Protein AF-0000000083402142 (afdb_homodimer)

Solvent-accessible surface area (backbone atoms only — not comparable to full-atom values): 30863 Å² total; per-residue (Å²): 141,76,74,84,71,68,79,75,71,81,77,85,83,73,84,83,81,82,84,77,83,80,83,80,78,86,75,84,78,78,87,72,79,76,70,77,68,77,70,70,71,66,76,62,75,66,70,73,75,57,90,57,59,86,59,37,60,58,49,39,50,51,38,49,52,53,45,52,50,52,48,63,74,54,52,71,83,70,84,54,67,71,58,50,60,63,37,66,77,66,57,45,44,80,51,72,52,89,94,53,57,54,35,35,39,35,33,73,52,67,55,28,43,37,37,41,37,37,49,42,69,46,71,70,71,59,76,70,78,72,70,79,82,68,82,78,71,86,79,62,88,72,70,65,72,56,61,34,59,34,40,34,29,39,33,41,80,88,45,82,17,18,44,32,37,38,30,34,28,39,79,37,30,76,44,70,47,30,50,26,68,30,76,47,38,60,51,53,64,46,91,41,74,66,28,50,54,55,52,71,45,33,47,54,56,58,45,40,88,76,46,56,68,70,52,48,49,36,50,50,51,43,37,37,75,73,55,63,34,47,70,50,30,47,43,51,56,54,49,35,51,53,50,48,52,53,51,47,52,51,46,42,53,53,52,34,56,56,61,74,101,132,79,70,63,70,74,60,93,74,72,84,63,87,76,86,83,86,83,82,81,83,76,81,80,77,83,81,78,80,77,81,79,74,80,72,75,74,72,78,70,75,70,72,70,71,68,73,70,79,53,64,60,62,87,45,41,61,63,32,37,51,47,37,49,51,52,48,52,52,53,49,63,73,55,53,71,82,74,84,55,66,70,58,52,59,63,36,66,79,65,57,46,43,80,49,74,52,90,66,42,27,50,36,37,38,35,32,74,58,89,64,30,43,40,37,39,35,37,47,42,70,47,68,62,73,58,77,71,78,73,70,79,77,57,82,76,76,84,74,60,87,73,69,65,74,57,59,34,57,35,42,35,30,39,32,42,78,88,44,84,18,17,44,32,36,37,30,36,28,39,79,37,30,75,44,70,47,29,50,26,69,30,75,48,39,58,51,52,62,49,94,43,70,64,27,50,56,55,52,73,75,45,77,53,56,61,56,40,87,74,47,57,68,67,57,48,51,51,50,50,53,55,37,36,76,72,55,63,33,47,70,50,29,48,44,49,57,54,50,32,52,52,49,47,51,53,52,49,52,52,47,44,53,51,52,34,55,58,64,71,102

Sequence (522 aa):
MSAFRALRQAVRVSSRTGFSAARSSVAVRPAVSRQILSASRAFSISAQRFGSGSTDVTFVQKLQQELDYENQENAAAGTPEFVKEFTSHGVWSIEDSAGQDEVALSRKFGQETIRVIFSIADIQSEPEDFEASESEEAAEQSTSDYPIRVSVSITKANAPGALNIDAVVQEGQFMTENVSFYDDAKVGTELTAEADWKRRGMYIGPQFDTLDLGLQEEIDRFLQERGINETVALFIPEYAEWKEQNEYVKWLGKVKTFVELMSAFRALRQAVRVSSRTGFSAARSSVAVRPAVSRQILSASRAFSISAQRFGSGSTDVTFVQKLQQELDYENQENAAAGTPEFVKEFTSHGVWSIEDSAGQDEVALSRKFGQETIRVIFSIADIQSEPEDFEASESEEAAEQSTSDYPIRVSVSITKANAPGALNIDAVVQEGQFMTENVSFYDDAKVGTELTAEADWKRRGMYIGPQFDTLDLGLQEEIDRFLQERGINETVALFIPEYAEWKEQNEYVKWLGKVKTFVEL

InterPro domains:
  IPR003428 Mitochondrial glycoprotein [PF02330] (63-259)
  IPR003428 Mitochondrial glycoprotein [PTHR10826] (11-260)
  IPR036561 Mitochondrial glycoprotein superfamily [G3DSA:3.10.280.10] (52-259)
  IPR036561 Mitochondrial glycoprotein superfamily [SSF54529] (53-260)

Organism: Coprinellus micaceus (NCBI:txid71717)

pLDDT: mean 76.44, std 28.47, range [18.27, 98.62]

Secondary structure (DSSP, 8-state):
---TTTTTT-----------------------------------------SS-THHHHHHHHHHHHHHHHHHHT---S--HHHHHHHTTSS-EEEE-TT-SEEEEEEEETTEEEEEEEEGGGGTTS-----S---------------EEEEEEEEETTEEEEEEEEEEEETTEEEEEEEEEESSHHHHH--SHHHHHHHHTB----BGGGS-HHHHHHHHHHHHHTT-SHHHHHHHHHHHHHHHHHHHHHHHHHHHHHHH-/--------------------------------------------------SS-THHHHHHHHHHHHHHHHHHHT---S--HHHHHHHTTSS-EEEE-TTBSEEEEEEEETTEEEEEEEEGGGGGGS----------S--S-------EEEEEEEEETTEEEEEEEEEEEETTEEEEEEEEEESSHHHHH--SHHHHHHHHTS----BGGGS-HHHHHHHHHHHHHTT-SHHHHHHHHHHHHHHHHHHHHHHHHHHHHHHH-

Nearest PDB structures (foldseek):
  3qv0-assembly1_A  TM=9.229E-01  e=1.933E-15  Saccharomyces cerevisiae
  1yqf-assembly2_E  TM=8.758E-01  e=1.971E-14  Leishmania major
  1yqf-assembly1_C  TM=8.552E-01  e=4.027E-14  Leishmania major
  3jv1-assembly1_A  TM=8.544E-01  e=6.610E-13  Trypanosoma brucei
  1yqf-assembly1_B  TM=8.581E-01  e=1.714E-12  Leishmania major

Foldseek 3Di:
DPDPPDDPPDDPPPDPDDPPPDDDDPDDDPPPDPPVPPPPVPPPPPPPVPVFDPCLVVVLVVLVVVLVVLCVVVVPPDDDPLVCVVPVVVAWDKDDDAPAQKIWIWGDDPQKIKIKMWGLVQLPPDPPPPDDPPPPDDPPDPLPQGKTWMKMWMDGPVAFKIKIWIFIQGPLATGTFFIAIDRHSCLRDPDDPVSVVVVVPDDGHDTLVPDDPVVSVVVVVVCVVSPNGSSVSSVVNVVSVVSVSVSVSVVSVVVSVVSVD/DPVLCPDDDDPPPDDDDDDDDDDDDDDPPDDPPPPPPPPPVPPPPPPPPPPADPCLVVVLVVLVVVLVVLCVVVVPPDDDPLVCVVPVVVAWDKDDDAPAQKIWIWGDDPQKIKIKMWGLVQLPPDPPPPDPPSPPPPPDDPLPQGKTWMKMWMDGPVAFKIKIWIWIQGPLATGTFFIAIDRHSCLRDPDDPVSVVVVVPDDGHDTLVPDDPVVSVVVVVVCVVSPNGSSVSSVVNVVSVVSVSVSVSVVSVVVSVVSVD

Structure (mmCIF, N/CA/C/O backbone):
data_AF-0000000083402142-model_v1
#
loop_
_entity.id
_entity.type
_entity.pdbx_description
1 polymer 'Regulatory protein suaprga1'
#
loop_
_atom_site.group_PDB
_atom_site.id
_atom_site.type_symbol
_atom_site.label_atom_id
_atom_site.label_alt_id
_atom_site.label_comp_id
_atom_site.label_asym_id
_atom_site.label_entity_id
_atom_site.label_seq_id
_atom_site.pdbx_PDB_ins_code
_atom_site.Cartn_x
_atom_site.Cartn_y
_atom_site.Cartn_z
_atom_site.occupancy
_atom_site.B_iso_or_equiv
_atom_site.auth_seq_id
_atom_site.auth_comp_id
_atom_site.auth_asym_id
_atom_site.auth_atom_id
_atom_site.pdbx_PDB_model_num
ATOM 1 N N . MET A 1 1 ? -14.539 18.062 26.172 1 21.91 1 MET A N 1
ATOM 2 C CA . MET A 1 1 ? -14.258 16.734 25.641 1 21.91 1 MET A CA 1
ATOM 3 C C . MET A 1 1 ? -15.234 15.703 26.188 1 21.91 1 MET A C 1
ATOM 5 O O . MET A 1 1 ? -15.031 14.5 26.031 1 21.91 1 MET A O 1
ATOM 9 N N . SER A 1 2 ? -16.188 16.344 26.984 1 22.17 2 SER A N 1
ATOM 10 C CA . SER A 1 2 ? -17.078 15.82 28 1 22.17 2 SER A CA 1
ATOM 11 C C . SER A 1 2 ? -18.188 14.977 27.391 1 22.17 2 SER A C 1
ATOM 13 O O . SER A 1 2 ? -18.562 13.938 27.938 1 22.17 2 SER A O 1
ATOM 15 N N . ALA A 1 3 ? -18.734 15.523 26.234 1 22.97 3 ALA A N 1
ATOM 16 C CA . ALA A 1 3 ? -20.188 15.445 26.172 1 22.97 3 ALA A CA 1
ATOM 17 C C . ALA A 1 3 ? -20.656 14.102 25.625 1 22.97 3 ALA A C 1
ATOM 19 O O . ALA A 1 3 ? -21.812 13.938 25.25 1 22.97 3 ALA A O 1
ATOM 20 N N . PHE A 1 4 ? -19.766 13.219 25.109 1 24.08 4 PHE A N 1
ATOM 21 C CA . PHE A 1 4 ? -20.328 12.273 24.156 1 24.08 4 PHE A CA 1
ATOM 22 C C . PHE A 1 4 ? -21.141 11.203 24.859 1 24.08 4 PHE A C 1
ATOM 24 O O . PHE A 1 4 ? -21.25 10.078 24.359 1 24.08 4 PHE A O 1
ATOM 31 N N . ARG A 1 5 ? -21.484 11.461 26.219 1 21.58 5 ARG A N 1
ATOM 32 C CA . ARG A 1 5 ? -22.031 10.344 26.984 1 21.58 5 ARG A CA 1
ATOM 33 C C . ARG A 1 5 ? -23.359 9.875 26.406 1 21.58 5 ARG A C 1
ATOM 35 O O . ARG A 1 5 ? -23.828 8.781 26.734 1 21.58 5 ARG A O 1
ATOM 42 N N . ALA A 1 6 ? -24.141 10.875 25.875 1 21.42 6 ALA A N 1
ATOM 43 C CA . ALA A 1 6 ? -25.484 10.82 26.422 1 21.42 6 ALA A CA 1
ATOM 44 C C . ALA A 1 6 ? -26.25 9.617 25.891 1 21.42 6 ALA A C 1
ATOM 46 O O . ALA A 1 6 ? -26.953 8.93 26.641 1 21.42 6 ALA A O 1
ATOM 47 N N . LEU A 1 7 ? -26.5 9.461 24.547 1 22.08 7 LEU A N 1
ATOM 48 C CA . LEU A 1 7 ? -27.891 9.297 24.156 1 22.08 7 LEU A CA 1
ATOM 49 C C . LEU A 1 7 ? -28.281 7.824 24.125 1 22.08 7 LEU A C 1
ATOM 51 O O . LEU A 1 7 ? -29.234 7.445 23.422 1 22.08 7 LEU A O 1
ATOM 55 N N . ARG A 1 8 ? -27.516 6.867 24.641 1 24.62 8 ARG A N 1
ATOM 56 C CA . ARG A 1 8 ? -27.891 5.547 24.141 1 24.62 8 ARG A CA 1
ATOM 57 C C . ARG A 1 8 ? -29.219 5.098 24.734 1 24.62 8 ARG A C 1
ATOM 59 O O . ARG A 1 8 ? -29.594 3.93 24.609 1 24.62 8 ARG A O 1
ATOM 66 N N . GLN A 1 9 ? -30.016 5.949 25.469 1 25.61 9 GLN A N 1
ATOM 67 C CA . GLN A 1 9 ? -30.953 5.266 26.359 1 25.61 9 GLN A CA 1
ATOM 68 C C . GLN A 1 9 ? -32.094 4.625 25.562 1 25.61 9 GLN A C 1
ATOM 70 O O . GLN A 1 9 ? -33.094 4.18 26.141 1 25.61 9 GLN A O 1
ATOM 75 N N . ALA A 1 10 ? -32.156 4.57 24.172 1 23.86 10 ALA A N 1
ATOM 76 C CA . ALA A 1 10 ? -33.531 4.434 23.672 1 23.86 10 ALA A CA 1
ATOM 77 C C . ALA A 1 10 ? -34.188 3.178 24.219 1 23.86 10 ALA A C 1
ATOM 79 O O . ALA A 1 10 ? -33.531 2.162 24.453 1 23.86 10 ALA A O 1
ATOM 80 N N . VAL A 1 11 ? -35.625 3.299 24.578 1 25.58 11 VAL A N 1
ATOM 81 C CA . VAL A 1 11 ? -36.812 2.832 25.266 1 25.58 11 VAL A CA 1
ATOM 82 C C . VAL A 1 11 ? -37.375 1.612 24.547 1 25.58 11 VAL A C 1
ATOM 84 O O . VAL A 1 11 ? -37.875 1.72 23.422 1 25.58 11 VAL A O 1
ATOM 87 N N . ARG A 1 12 ? -36.844 0.41 24.422 1 25.39 12 ARG A N 1
ATOM 88 C CA . ARG A 1 12 ? -37.531 -0.684 23.766 1 25.39 12 ARG A CA 1
ATOM 89 C C . ARG A 1 12 ? -38.875 -0.966 24.469 1 25.39 12 ARG A C 1
ATOM 91 O O . ARG A 1 12 ? -38.906 -1.227 25.672 1 25.39 12 ARG A O 1
ATOM 98 N N . VAL A 1 13 ? -40.031 -0.291 23.969 1 26.41 13 VAL A N 1
ATOM 99 C CA . VAL A 1 13 ? -41.438 -0.223 24.266 1 26.41 13 VAL A CA 1
ATOM 100 C C . VAL A 1 13 ? -42.062 -1.627 24.234 1 26.41 13 VAL A C 1
ATOM 102 O O . VAL A 1 13 ? -42.125 -2.256 23.188 1 26.41 13 VAL A O 1
ATOM 105 N N . SER A 1 14 ? -41.906 -2.443 25.203 1 23.58 14 SER A N 1
ATOM 106 C CA . SER A 1 14 ? -42.375 -3.826 25.219 1 23.58 14 SER A CA 1
ATOM 107 C C . SER A 1 14 ? -43.906 -3.9 25.312 1 23.58 14 SER A C 1
ATOM 109 O O . SER A 1 14 ? -44.5 -4.941 25.016 1 23.58 14 SER A O 1
ATOM 111 N N . SER A 1 15 ? -44.812 -2.84 25.844 1 23.25 15 SER A N 1
ATOM 112 C CA . SER A 1 15 ? -45.844 -3.334 26.75 1 23.25 15 SER A CA 1
ATOM 113 C C . SER A 1 15 ? -47.094 -3.748 25.984 1 23.25 15 SER A C 1
ATOM 115 O O . SER A 1 15 ? -47.75 -2.918 25.344 1 23.25 15 SER A O 1
ATOM 117 N N . ARG A 1 16 ? -47.312 -4.957 25.438 1 27.97 16 ARG A N 1
ATOM 118 C CA . ARG A 1 16 ? -48.438 -5.52 24.672 1 27.97 16 ARG A CA 1
ATOM 119 C C . ARG A 1 16 ? -49.688 -5.559 25.531 1 27.97 16 ARG A C 1
ATOM 121 O O . ARG A 1 16 ? -49.781 -6.332 26.484 1 27.97 16 ARG A O 1
ATOM 128 N N . THR A 1 17 ? -50.438 -4.211 25.875 1 25.11 17 THR A N 1
ATOM 129 C CA . THR A 1 17 ? -51.594 -4.07 26.734 1 25.11 17 THR A CA 1
ATOM 130 C C . THR A 1 17 ? -52.781 -4.875 26.188 1 25.11 17 THR A C 1
ATOM 132 O O . THR A 1 17 ? -52.875 -5.109 24.969 1 25.11 17 THR A O 1
ATOM 135 N N . GLY A 1 18 ? -53.594 -5.625 27.094 1 26.31 18 GLY A N 1
ATOM 136 C CA . GLY A 1 18 ? -54.688 -6.562 27.203 1 26.31 18 GLY A CA 1
ATOM 137 C C . GLY A 1 18 ? -56.031 -5.965 26.812 1 26.31 18 GLY A C 1
ATOM 138 O O . GLY A 1 18 ? -56.344 -4.859 27.25 1 26.31 18 GLY A O 1
ATOM 139 N N . PHE A 1 19 ? -56.625 -6.195 25.594 1 27.42 19 PHE A N 1
ATOM 140 C CA . PHE A 1 19 ? -57.75 -5.723 24.766 1 27.42 19 PHE A CA 1
ATOM 141 C C . PHE A 1 19 ? -59.062 -6.051 25.422 1 27.42 19 PHE A C 1
ATOM 143 O O . PHE A 1 19 ? -59.688 -7.086 25.125 1 27.42 19 PHE A O 1
ATOM 150 N N . SER A 1 20 ? -59.281 -5.785 26.812 1 24.2 20 SER A N 1
ATOM 151 C CA . SER A 1 20 ? -60.562 -6.363 27.234 1 24.2 20 SER A CA 1
ATOM 152 C C . SER A 1 20 ? -61.75 -5.617 26.609 1 24.2 20 SER A C 1
ATOM 154 O O . SER A 1 20 ? -61.688 -4.398 26.438 1 24.2 20 SER A O 1
ATOM 156 N N . ALA A 1 21 ? -62.812 -6.285 25.984 1 27.69 21 ALA A N 1
ATOM 157 C CA . ALA A 1 21 ? -63.906 -6.078 25.047 1 27.69 21 ALA A CA 1
ATOM 158 C C . ALA A 1 21 ? -65.062 -5.41 25.734 1 27.69 21 ALA A C 1
ATOM 160 O O . ALA A 1 21 ? -66.188 -5.992 25.812 1 27.69 21 ALA A O 1
ATOM 161 N N . ALA A 1 22 ? -64.875 -4.199 26.531 1 23.86 22 ALA A N 1
ATOM 162 C CA . ALA A 1 22 ? -66.062 -3.801 27.312 1 23.86 22 ALA A CA 1
ATOM 163 C C . ALA A 1 22 ? -67.188 -3.34 26.406 1 23.86 22 ALA A C 1
ATOM 165 O O . ALA A 1 22 ? -66.938 -2.689 25.375 1 23.86 22 ALA A O 1
ATOM 166 N N . ARG A 1 23 ? -68.5 -3.807 26.594 1 28.47 23 ARG A N 1
ATOM 167 C CA . ARG A 1 23 ? -69.812 -3.885 25.938 1 28.47 23 ARG A CA 1
ATOM 168 C C . ARG A 1 23 ? -70.562 -2.559 26.047 1 28.47 23 ARG A C 1
ATOM 170 O O . ARG A 1 23 ? -70.938 -2.154 27.141 1 28.47 23 ARG A O 1
ATOM 177 N N . SER A 1 24 ? -70.062 -1.396 25.328 1 26.22 24 SER A N 1
ATOM 178 C CA . SER A 1 24 ? -70.625 -0.035 25.5 1 26.22 24 SER A CA 1
ATOM 179 C C . SER A 1 24 ? -72.062 0.055 25.125 1 26.22 24 SER A C 1
ATOM 181 O O . SER A 1 24 ? -72.5 -0.519 24.125 1 26.22 24 SER A O 1
ATOM 183 N N . SER A 1 25 ? -72.938 0.296 26.188 1 29.3 25 SER A N 1
ATOM 184 C CA . SER A 1 25 ? -74.375 0.547 26.266 1 29.3 25 SER A CA 1
ATOM 185 C C . SER A 1 25 ? -74.75 1.739 25.406 1 29.3 25 SER A C 1
ATOM 187 O O . SER A 1 25 ? -73.938 2.658 25.203 1 29.3 25 SER A O 1
ATOM 189 N N . VAL A 1 26 ? -75.875 1.738 24.641 1 30.66 26 VAL A N 1
ATOM 190 C CA . VAL A 1 26 ? -76.5 2.389 23.5 1 30.66 26 VAL A CA 1
ATOM 191 C C . VAL A 1 26 ? -77.062 3.744 23.922 1 30.66 26 VAL A C 1
ATOM 193 O O . VAL A 1 26 ? -78.125 3.816 24.562 1 30.66 26 VAL A O 1
ATOM 196 N N . ALA A 1 27 ? -76.312 4.617 24.719 1 26.94 27 ALA A N 1
ATOM 197 C CA . ALA A 1 27 ? -76.938 5.785 25.281 1 26.94 27 ALA A CA 1
ATOM 198 C C . ALA A 1 27 ? -77.5 6.668 24.172 1 26.94 27 ALA A C 1
ATOM 200 O O . ALA A 1 27 ? -76.938 6.762 23.078 1 26.94 27 ALA A O 1
ATOM 201 N N . VAL A 1 28 ? -78.812 7.141 24.391 1 33.66 28 VAL A N 1
ATOM 202 C CA . VAL A 1 28 ? -79.812 7.895 23.672 1 33.66 28 VAL A CA 1
ATOM 203 C C . VAL A 1 28 ? -79.375 9.336 23.469 1 33.66 28 VAL A C 1
ATOM 205 O O . VAL A 1 28 ? -79.125 10.062 24.438 1 33.66 28 VAL A O 1
ATOM 208 N N . ARG A 1 29 ? -78.688 9.82 22.422 1 29.64 29 ARG A N 1
ATOM 209 C CA . ARG A 1 29 ? -77.875 11.031 22.234 1 29.64 29 ARG A CA 1
ATOM 210 C C . ARG A 1 29 ? -78.812 12.234 21.969 1 29.64 29 ARG A C 1
ATOM 212 O O . ARG A 1 29 ? -79.562 12.211 21.031 1 29.64 29 ARG A O 1
ATOM 219 N N . PRO A 1 30 ? -79.062 13.016 23.094 1 33.88 30 PRO A N 1
ATOM 220 C CA . PRO A 1 30 ? -80 14.164 22.922 1 33.88 30 PRO A CA 1
ATOM 221 C C . PRO A 1 30 ? -79.5 15.109 21.812 1 33.88 30 PRO A C 1
ATOM 223 O O . PRO A 1 30 ? -78.312 15.141 21.469 1 33.88 30 PRO A O 1
ATOM 226 N N . ALA A 1 31 ? -80.5 15.719 21.078 1 32.12 31 ALA A N 1
ATOM 227 C CA . ALA A 1 31 ? -80.438 16.5 19.844 1 32.12 31 ALA A CA 1
ATOM 228 C C . ALA A 1 31 ? -79.812 17.875 20.094 1 32.12 31 ALA A C 1
ATOM 230 O O . ALA A 1 31 ? -80.438 18.703 20.781 1 32.12 31 ALA A O 1
ATOM 231 N N . VAL A 1 32 ? -78.562 18.016 20.625 1 30.48 32 VAL A N 1
ATOM 232 C CA . VAL A 1 32 ? -77.938 19.297 20.984 1 30.48 32 VAL A CA 1
ATOM 233 C C . VAL A 1 32 ? -78.062 20.281 19.828 1 30.48 32 VAL A C 1
ATOM 235 O O . VAL A 1 32 ? -77.938 19.891 18.672 1 30.48 32 VAL A O 1
ATOM 238 N N . SER A 1 33 ? -78.812 21.391 20.109 1 34.62 33 SER A N 1
ATOM 239 C CA . SER A 1 33 ? -79.062 22.625 19.359 1 34.62 33 SER A CA 1
ATOM 240 C C . SER A 1 33 ? -77.75 23.109 18.688 1 34.62 33 SER A C 1
ATOM 242 O O . SER A 1 33 ? -76.688 23.172 19.328 1 34.62 33 SER A O 1
ATOM 244 N N . ARG A 1 34 ? -77.75 23 17.406 1 34.84 34 ARG A N 1
ATOM 245 C CA . ARG A 1 34 ? -76.625 23.312 16.5 1 34.84 34 ARG A CA 1
ATOM 246 C C . ARG A 1 34 ? -76.312 24.797 16.531 1 34.84 34 ARG A C 1
ATOM 248 O O . ARG A 1 34 ? -77.062 25.625 15.977 1 34.84 34 ARG A O 1
ATOM 255 N N . GLN A 1 35 ? -76.188 25.422 17.734 1 33.38 35 GLN A N 1
ATOM 256 C CA . GLN A 1 35 ? -75.688 26.781 17.641 1 33.38 35 GLN A CA 1
ATOM 257 C C . GLN A 1 35 ? -74.562 26.906 16.594 1 33.38 35 GLN A C 1
ATOM 259 O O . GLN A 1 35 ? -73.625 26.094 16.578 1 33.38 35 GLN A O 1
ATOM 264 N N . ILE A 1 36 ? -75.062 27.406 15.523 1 35.53 36 ILE A N 1
ATOM 265 C CA . ILE A 1 36 ? -74.125 27.734 14.43 1 35.53 36 ILE A CA 1
ATOM 266 C C . ILE A 1 36 ? -73 28.641 14.93 1 35.53 36 ILE A C 1
ATOM 268 O O . ILE A 1 36 ? -73.312 29.781 15.328 1 35.53 36 ILE A O 1
ATOM 272 N N . LEU A 1 37 ? -72.188 28.219 15.875 1 34.72 37 LEU A N 1
ATOM 273 C CA . LEU A 1 37 ? -71 29.016 16.156 1 34.72 37 LEU A CA 1
ATOM 274 C C . LEU A 1 37 ? -70.312 29.438 14.859 1 34.72 37 LEU A C 1
ATOM 276 O O . LEU A 1 37 ? -70.125 28.609 13.969 1 34.72 37 LEU A O 1
ATOM 280 N N . SER A 1 38 ? -70.688 30.625 14.391 1 36.56 38 SER A N 1
ATOM 281 C CA . SER A 1 38 ? -69.875 31.234 13.352 1 36.56 38 SER A CA 1
ATOM 282 C C . SER A 1 38 ? -68.375 31.062 13.656 1 36.56 38 SER A C 1
ATOM 284 O O . SER A 1 38 ? -67.875 31.531 14.688 1 36.56 38 SER A O 1
ATOM 286 N N . ALA A 1 39 ? -67.875 29.875 13.312 1 35.19 39 ALA A N 1
ATOM 287 C CA . ALA A 1 39 ? -66.438 29.609 13.422 1 35.19 39 ALA A CA 1
ATOM 288 C C . ALA A 1 39 ? -65.625 30.75 12.805 1 35.19 39 ALA A C 1
ATOM 290 O O . ALA A 1 39 ? -65.688 30.984 11.594 1 35.19 39 ALA A O 1
ATOM 291 N N . SER A 1 40 ? -65.688 31.969 13.367 1 34.69 40 SER A N 1
ATOM 292 C CA . SER A 1 40 ? -64.625 32.844 12.922 1 34.69 40 SER A CA 1
ATOM 293 C C . SER A 1 40 ? -63.344 32.094 12.734 1 34.69 40 SER A C 1
ATOM 295 O O . SER A 1 40 ? -62.844 31.438 13.664 1 34.69 40 SER A O 1
ATOM 297 N N . ARG A 1 41 ? -63.25 31.516 11.555 1 36 41 ARG A N 1
ATOM 298 C CA . ARG A 1 41 ? -62 30.844 11.203 1 36 41 ARG A CA 1
ATOM 299 C C . ARG A 1 41 ? -60.781 31.703 11.57 1 36 41 ARG A C 1
ATOM 301 O O . ARG A 1 41 ? -60.625 32.812 11.023 1 36 41 ARG A O 1
ATOM 308 N N . ALA A 1 42 ? -60.531 31.891 12.844 1 37.44 42 ALA A N 1
ATOM 309 C CA . ALA A 1 42 ? -59.156 32.344 13.133 1 37.44 42 ALA A CA 1
ATOM 310 C C . ALA A 1 42 ? -58.188 31.875 12.078 1 37.44 42 ALA A C 1
ATOM 312 O O . ALA A 1 42 ? -58.156 30.688 11.734 1 37.44 42 ALA A O 1
ATOM 313 N N . PHE A 1 43 ? -58 32.656 11.031 1 38.38 43 PHE A N 1
ATOM 314 C CA . PHE A 1 43 ? -56.844 32.375 10.18 1 38.38 43 PHE A CA 1
ATOM 315 C C . PHE A 1 43 ? -55.688 31.812 11 1 38.38 43 PHE A C 1
ATOM 317 O O . PHE A 1 43 ? -55.156 32.5 11.875 1 38.38 43 PHE A O 1
ATOM 324 N N . SER A 1 44 ? -55.906 30.578 11.531 1 37.81 44 SER A N 1
ATOM 325 C CA . SER A 1 44 ? -54.75 29.859 12.047 1 37.81 44 SER A CA 1
ATOM 326 C C . SER A 1 44 ? -53.469 30.25 11.289 1 37.81 44 SER A C 1
ATOM 328 O O . SER A 1 44 ? -53.5 30.375 10.062 1 37.81 44 SER A O 1
ATOM 330 N N . ILE A 1 45 ? -52.781 31.281 11.734 1 37.25 45 ILE A N 1
ATOM 331 C CA . ILE A 1 45 ? -51.406 31.359 11.266 1 37.25 45 ILE A CA 1
ATOM 332 C C . ILE A 1 45 ? -50.938 29.969 10.852 1 37.25 45 ILE A C 1
ATOM 334 O O . ILE A 1 45 ? -50.969 29.031 11.648 1 37.25 45 ILE A O 1
ATOM 338 N N . SER A 1 46 ? -51.344 29.531 9.625 1 38.88 46 SER A N 1
ATOM 339 C CA . SER A 1 46 ? -50.781 28.312 9.047 1 38.88 46 SER A CA 1
ATOM 340 C C . SER A 1 46 ? -49.406 28.016 9.617 1 38.88 46 SER A C 1
ATOM 342 O O . SER A 1 46 ? -48.594 28.938 9.812 1 38.88 46 SER A O 1
ATOM 344 N N . ALA A 1 47 ? -49.25 27.094 10.578 1 39.5 47 ALA A N 1
ATOM 345 C CA . ALA A 1 47 ? -47.938 26.453 10.703 1 39.5 47 ALA A CA 1
ATOM 346 C C . ALA A 1 47 ? -47.156 26.547 9.398 1 39.5 47 ALA A C 1
ATOM 348 O O . ALA A 1 47 ? -47.625 26.078 8.352 1 39.5 47 ALA A O 1
ATOM 349 N N . GLN A 1 48 ? -46.719 27.703 9.008 1 39.81 48 GLN A N 1
ATOM 350 C CA . GLN A 1 48 ? -45.781 27.562 7.895 1 39.81 48 GLN A CA 1
ATOM 351 C C . GLN A 1 48 ? -45.344 26.125 7.715 1 39.81 48 GLN A C 1
ATOM 353 O O . GLN A 1 48 ? -44.844 25.5 8.648 1 39.81 48 GLN A O 1
ATOM 358 N N . ARG A 1 49 ? -46.062 25.25 7.137 1 44.66 49 ARG A N 1
ATOM 359 C CA . ARG A 1 49 ? -45.688 23.953 6.586 1 44.66 49 ARG A CA 1
ATOM 360 C C . ARG A 1 49 ? -44.188 23.906 6.301 1 44.66 49 ARG A C 1
ATOM 362 O O . ARG A 1 49 ? -43.75 24.281 5.211 1 44.66 49 ARG A O 1
ATOM 369 N N . PHE A 1 50 ? -43.25 24.641 6.93 1 46.31 50 PHE A N 1
ATOM 370 C CA . PHE A 1 50 ? -41.875 24.375 6.586 1 46.31 50 PHE A CA 1
ATOM 371 C C . PHE A 1 50 ? -41.656 22.891 6.332 1 46.31 50 PHE A C 1
ATOM 373 O O . PHE A 1 50 ? -42.156 22.047 7.078 1 46.31 50 PHE A O 1
ATOM 380 N N . GLY A 1 51 ? -41.781 22.484 5.176 1 55.47 51 GLY A N 1
ATOM 381 C CA . GLY A 1 51 ? -41.406 21.172 4.695 1 55.47 51 GLY A CA 1
ATOM 382 C C . GLY A 1 51 ? -40.5 20.422 5.629 1 55.47 51 GLY A C 1
ATOM 383 O O . GLY A 1 51 ? -39.938 19.375 5.27 1 55.47 51 GLY A O 1
ATOM 384 N N . SER A 1 52 ? -39.906 21.078 6.602 1 64.06 52 SER A N 1
ATOM 385 C CA . SER A 1 52 ? -38.938 20.531 7.523 1 64.06 52 SER A CA 1
ATOM 386 C C . SER A 1 52 ? -39.625 19.75 8.656 1 64.06 52 SER A C 1
ATOM 388 O O . SER A 1 52 ? -40.781 20.016 8.977 1 64.06 52 SER A O 1
ATOM 390 N N . GLY A 1 53 ? -39.188 18.625 8.867 1 75.38 53 GLY A N 1
ATOM 391 C CA . GLY A 1 53 ? -39.594 17.797 9.992 1 75.38 53 GLY A CA 1
ATOM 392 C C . GLY A 1 53 ? -39.625 18.547 11.312 1 75.38 53 GLY A C 1
ATOM 393 O O . GLY A 1 53 ? -38.969 19.594 11.438 1 75.38 53 GLY A O 1
ATOM 394 N N . SER A 1 54 ? -40.562 18.266 12.172 1 83.56 54 SER A N 1
ATOM 395 C CA . SER A 1 54 ? -40.688 18.891 13.492 1 83.56 54 SER A CA 1
ATOM 396 C C . SER A 1 54 ? -39.375 18.844 14.266 1 83.56 54 SER A C 1
ATOM 398 O O . SER A 1 54 ? -39.156 19.672 15.148 1 83.56 54 SER A O 1
ATOM 400 N N . THR A 1 55 ? -38.594 17.984 13.891 1 92.75 55 THR A N 1
ATOM 401 C CA . THR A 1 55 ? -37.312 17.812 14.617 1 92.75 55 THR A CA 1
ATOM 402 C C . THR A 1 55 ? -36.25 18.781 14.102 1 92.75 55 THR A C 1
ATOM 404 O O . THR A 1 55 ? -35.219 18.969 14.75 1 92.75 55 THR A O 1
ATOM 407 N N . ASP A 1 56 ? -36.594 19.422 13.016 1 92.62 56 ASP A N 1
ATOM 408 C CA . ASP A 1 56 ? -35.594 20.297 12.391 1 92.62 56 ASP A CA 1
ATOM 409 C C . ASP A 1 56 ? -35.219 21.469 13.305 1 92.62 56 ASP A C 1
ATOM 411 O O . ASP A 1 56 ? -34.062 21.812 13.43 1 92.62 56 ASP A O 1
ATOM 415 N N . VAL A 1 57 ? -36.188 22.016 13.883 1 90.56 57 VAL A N 1
ATOM 416 C CA . VAL A 1 57 ? -36 23.203 14.695 1 90.56 57 VAL A CA 1
ATOM 417 C C . VAL A 1 57 ? -35.062 22.906 15.867 1 90.56 57 VAL A C 1
ATOM 419 O O . VAL A 1 57 ? -34.094 23.625 16.109 1 90.56 57 VAL A O 1
ATOM 422 N N . THR A 1 58 ? -35.406 21.812 16.484 1 94.12 58 THR A N 1
ATOM 423 C CA . THR A 1 58 ? -34.594 21.453 17.641 1 94.12 58 THR A CA 1
ATOM 424 C C . THR A 1 58 ? -33.188 21.062 17.219 1 94.12 58 THR A C 1
ATOM 426 O O . THR A 1 58 ? -32.219 21.344 17.938 1 94.12 58 THR A O 1
ATOM 429 N N . PHE A 1 59 ? -33.125 20.422 16.094 1 96.06 59 PHE A N 1
ATOM 430 C CA . PHE A 1 59 ? -31.828 20.047 15.555 1 96.06 59 PHE A CA 1
ATOM 431 C C . PHE A 1 59 ? -30.984 21.266 15.242 1 96.06 59 PHE A C 1
ATOM 433 O O . PHE A 1 59 ? -29.828 21.359 15.664 1 96.06 59 PHE A O 1
ATOM 440 N N . VAL A 1 60 ? -31.562 22.188 14.648 1 95.56 60 VAL A N 1
ATOM 441 C CA . VAL A 1 60 ? -30.875 23.406 14.266 1 95.56 60 VAL A CA 1
ATOM 442 C C . VAL A 1 60 ? -30.406 24.156 15.516 1 95.56 60 VAL A C 1
ATOM 444 O O . VAL A 1 60 ? -29.297 24.688 15.555 1 95.56 60 VAL A O 1
ATOM 447 N N . GLN A 1 61 ? -31.25 24.156 16.484 1 95.69 61 GLN A N 1
ATOM 448 C CA . GLN A 1 61 ? -30.906 24.828 17.734 1 95.69 61 GLN A CA 1
ATOM 449 C C . GLN A 1 61 ? -29.688 24.188 18.391 1 95.69 61 GLN A C 1
ATOM 451 O O . GLN A 1 61 ? -28.812 24.891 18.906 1 95.69 61 GLN A O 1
ATOM 456 N N . LYS A 1 62 ? -29.703 22.906 18.391 1 97.44 62 LYS A N 1
ATOM 457 C CA . LYS A 1 62 ? -28.562 22.203 18.969 1 97.44 62 LYS A CA 1
ATOM 458 C C . LYS A 1 62 ? -27.297 22.469 18.188 1 97.44 62 LYS A C 1
ATOM 460 O O . LYS A 1 62 ? -26.219 22.625 18.766 1 97.44 62 LYS A O 1
ATOM 465 N N . LEU A 1 63 ? -27.422 22.547 16.906 1 97.44 63 LEU A N 1
ATOM 466 C CA . LEU A 1 63 ? -26.266 22.844 16.062 1 97.44 63 LEU A CA 1
ATOM 467 C C . LEU A 1 63 ? -25.734 24.25 16.328 1 97.44 63 LEU A C 1
ATOM 469 O O . LEU A 1 63 ? -24.531 24.453 16.406 1 97.44 63 LEU A O 1
ATOM 473 N N . GLN A 1 64 ? -26.625 25.125 16.484 1 96.44 64 GLN A N 1
ATOM 474 C CA . GLN A 1 64 ? -26.25 26.516 16.766 1 96.44 64 GLN A CA 1
ATOM 475 C C . GLN A 1 64 ? -25.516 26.609 18.109 1 96.44 64 GLN A C 1
ATOM 477 O O . GLN A 1 64 ? -24.531 27.328 18.234 1 96.44 64 GLN A O 1
ATOM 482 N N . GLN A 1 65 ? -26.047 25.906 19.016 1 96.44 65 GLN A N 1
ATOM 483 C CA . GLN A 1 65 ? -25.406 25.875 20.328 1 96.44 65 GLN A CA 1
ATOM 484 C C . GLN A 1 65 ? -23.969 25.359 20.234 1 96.44 65 GLN A C 1
ATOM 486 O O . GLN A 1 65 ? -23.062 25.922 20.844 1 96.44 65 GLN A O 1
ATOM 491 N N . GLU A 1 66 ? -23.828 24.25 19.516 1 95.81 66 GLU A N 1
ATOM 492 C CA . GLU A 1 66 ? -22.5 23.688 19.344 1 95.81 66 GLU A CA 1
ATOM 493 C C . GLU A 1 66 ? -21.578 24.656 18.625 1 95.81 66 GLU A C 1
ATOM 495 O O . GLU A 1 66 ? -20.406 24.797 18.984 1 95.81 66 GLU A O 1
ATOM 500 N N . LEU A 1 67 ? -22.031 25.328 17.656 1 95.12 67 LEU A N 1
ATOM 501 C CA . LEU A 1 67 ? -21.266 26.297 16.891 1 95.12 67 LEU A CA 1
ATOM 502 C C . LEU A 1 67 ? -20.797 27.438 17.797 1 95.12 67 LEU A C 1
ATOM 504 O O . LEU A 1 67 ? -19.625 27.844 17.719 1 95.12 67 LEU A O 1
ATOM 508 N N . ASP A 1 68 ? -21.703 27.875 18.562 1 93.94 68 ASP A N 1
ATOM 509 C CA . ASP A 1 68 ? -21.375 28.969 19.469 1 93.94 68 ASP A CA 1
ATOM 510 C C . ASP A 1 68 ? -20.297 28.547 20.469 1 93.94 68 ASP A C 1
ATOM 512 O O . ASP A 1 68 ? -19.359 29.312 20.734 1 93.94 68 ASP A O 1
ATOM 516 N N . TYR A 1 69 ? -20.422 27.406 20.922 1 91.31 69 TYR A N 1
ATOM 517 C CA . TYR A 1 69 ? -19.438 26.859 21.859 1 91.31 69 TYR A CA 1
ATOM 518 C C . TYR A 1 69 ? -18.062 26.797 21.219 1 91.31 69 TYR A C 1
ATOM 520 O O . TYR A 1 69 ? -17.062 27.25 21.797 1 91.31 69 TYR A O 1
ATOM 528 N N . GLU A 1 70 ? -17.984 26.219 20.016 1 90.12 70 GLU A N 1
ATOM 529 C CA . GLU A 1 70 ? -16.719 26.047 19.297 1 90.12 70 GLU A CA 1
ATOM 530 C C . GLU A 1 70 ? -16.094 27.406 18.953 1 90.12 70 GLU A C 1
ATOM 532 O O . GLU A 1 70 ? -14.875 27.562 19.016 1 90.12 70 GLU A O 1
ATOM 537 N N . ASN A 1 71 ? -16.906 28.297 18.641 1 87.94 71 ASN A N 1
ATOM 538 C CA . ASN A 1 71 ? -16.406 29.625 18.281 1 87.94 71 ASN A CA 1
ATOM 539 C C . ASN A 1 71 ? -15.891 30.391 19.484 1 87.94 71 ASN A C 1
ATOM 541 O O . ASN A 1 71 ? -14.961 31.188 19.375 1 87.94 71 ASN A O 1
ATOM 545 N N . GLN A 1 72 ? -16.484 30.125 20.594 1 83.69 72 GLN A N 1
ATOM 546 C CA . GLN A 1 72 ? -16.016 30.766 21.828 1 83.69 72 GLN A CA 1
ATOM 547 C C . GLN A 1 72 ? -14.703 30.156 22.312 1 83.69 72 GLN A C 1
ATOM 549 O O . GLN A 1 72 ? -13.812 30.891 22.75 1 83.69 72 GLN A O 1
ATOM 554 N N . GLU A 1 73 ? -14.633 28.875 22.203 1 76.12 73 GLU A N 1
ATOM 555 C CA . GLU A 1 73 ? -13.438 28.188 22.656 1 76.12 73 GLU A CA 1
ATOM 556 C C . GLU A 1 73 ? -12.273 28.391 21.688 1 76.12 73 GLU A C 1
ATOM 558 O O . GLU A 1 73 ? -11.109 28.422 22.094 1 76.12 73 GLU A O 1
ATOM 563 N N . ASN A 1 74 ? -12.57 28.375 20.531 1 68.38 74 ASN A N 1
ATOM 564 C CA . ASN A 1 74 ? -11.539 28.453 19.5 1 68.38 74 ASN A CA 1
ATOM 565 C C . ASN A 1 74 ? -11.438 29.859 18.906 1 68.38 74 ASN A C 1
ATOM 567 O O . ASN A 1 74 ? -10.992 30.031 17.781 1 68.38 74 ASN A O 1
ATOM 571 N N . ALA A 1 75 ? -11.984 30.953 19.766 1 59.06 75 ALA A N 1
ATOM 572 C CA . ALA A 1 75 ? -12.125 32.344 19.344 1 59.06 75 ALA A CA 1
ATOM 573 C C . ALA A 1 75 ? -10.812 32.875 18.766 1 59.06 75 ALA A C 1
ATOM 575 O O . ALA A 1 75 ? -10.789 33.938 18.172 1 59.06 75 ALA A O 1
ATOM 576 N N . ALA A 1 76 ? -9.734 32.188 18.922 1 57.41 76 ALA A N 1
ATOM 577 C CA . ALA A 1 76 ? -8.57 32.812 18.312 1 57.41 76 ALA A CA 1
ATOM 578 C C . ALA A 1 76 ? -8.617 32.688 16.781 1 57.41 76 ALA A C 1
ATOM 580 O O . ALA A 1 76 ? -8.57 31.578 16.25 1 57.41 76 ALA A O 1
ATOM 581 N N . ALA A 1 77 ? -9.219 33.688 16.125 1 62.25 77 ALA A N 1
ATOM 582 C CA . ALA A 1 77 ? -9.406 33.906 14.695 1 62.25 77 ALA A CA 1
ATOM 583 C C . ALA A 1 77 ? -8.055 34 13.977 1 62.25 77 ALA A C 1
ATOM 585 O O . ALA A 1 77 ? -7.117 34.625 14.477 1 62.25 77 ALA A O 1
ATOM 586 N N . GLY A 1 78 ? -7.73 32.969 13.18 1 77.81 78 GLY A N 1
ATOM 587 C CA . GLY A 1 78 ? -6.598 33.094 12.281 1 77.81 78 GLY A CA 1
ATOM 588 C C . GLY A 1 78 ? -5.645 31.922 12.352 1 77.81 78 GLY A C 1
ATOM 589 O O . GLY A 1 78 ? -5.98 30.891 12.922 1 77.81 78 GLY A O 1
ATOM 590 N N . THR A 1 79 ? -4.512 32.094 11.789 1 87.44 79 THR A N 1
ATOM 591 C CA . THR A 1 79 ? -3.475 31.062 11.758 1 87.44 79 THR A CA 1
ATOM 592 C C . THR A 1 79 ? -2.74 31 13.094 1 87.44 79 THR A C 1
ATOM 594 O O . THR A 1 79 ? -2.217 32 13.57 1 87.44 79 THR A O 1
ATOM 597 N N . PRO A 1 80 ? -2.795 29.891 13.797 1 91.69 80 PRO A N 1
ATOM 598 C CA . PRO A 1 80 ? -2.129 29.766 15.094 1 91.69 80 PRO A CA 1
ATOM 599 C C . PRO A 1 80 ? -0.629 30.047 15.016 1 91.69 80 PRO A C 1
ATOM 601 O O . PRO A 1 80 ? -0.026 29.906 13.945 1 91.69 80 PRO A O 1
ATOM 604 N N . GLU A 1 81 ? 0.008 30.328 16.188 1 93.06 81 GLU A N 1
ATOM 605 C CA . GLU A 1 81 ? 1.415 30.703 16.281 1 93.06 81 GLU A CA 1
ATOM 606 C C . GLU A 1 81 ? 2.326 29.562 15.844 1 93.06 81 GLU A C 1
ATOM 608 O O . GLU A 1 81 ? 3.357 29.781 15.211 1 93.06 81 GLU A O 1
ATOM 613 N N . PHE A 1 82 ? 1.961 28.359 16.156 1 93.88 82 PHE A N 1
ATOM 614 C CA . PHE A 1 82 ? 2.832 27.234 15.836 1 93.88 82 PHE A CA 1
ATOM 615 C C . PHE A 1 82 ? 2.949 27.047 14.328 1 93.88 82 PHE A C 1
ATOM 617 O O . PHE A 1 82 ? 3.977 26.578 13.836 1 93.88 82 PHE A O 1
ATOM 624 N N . VAL A 1 83 ? 1.952 27.391 13.602 1 95.5 83 VAL A N 1
ATOM 625 C CA . VAL A 1 83 ? 1.981 27.297 12.148 1 95.5 83 VAL A CA 1
ATOM 626 C C . VAL A 1 83 ? 2.875 28.391 11.578 1 95.5 83 VAL A C 1
ATOM 628 O O . VAL A 1 83 ? 3.682 28.141 10.68 1 95.5 83 VAL A O 1
ATOM 631 N N . LYS A 1 84 ? 2.697 29.594 12.156 1 94.62 84 LYS A N 1
ATOM 632 C CA . LYS A 1 84 ? 3.523 30.719 11.727 1 94.62 84 LYS A CA 1
ATOM 633 C C . LYS A 1 84 ? 5.004 30.438 11.953 1 94.62 84 LYS A C 1
ATOM 635 O O . LYS A 1 84 ? 5.836 30.719 11.086 1 94.62 84 LYS A O 1
ATOM 640 N N . GLU A 1 85 ? 5.25 29.891 13.086 1 95.38 85 GLU A N 1
ATOM 641 C CA . GLU A 1 85 ? 6.629 29.547 13.422 1 95.38 85 GLU A CA 1
ATOM 642 C C . GLU A 1 85 ? 7.176 28.469 12.484 1 95.38 85 GLU A C 1
ATOM 644 O O . GLU A 1 85 ? 8.32 28.562 12.031 1 95.38 85 GLU A O 1
ATOM 649 N N . PHE A 1 86 ? 6.422 27.562 12.211 1 96.5 86 PHE A N 1
ATOM 650 C CA . PHE A 1 86 ? 6.828 26.438 11.367 1 96.5 86 PHE A CA 1
ATOM 651 C C . PHE A 1 86 ? 7.191 26.922 9.969 1 96.5 86 PHE A C 1
ATOM 653 O O . PHE A 1 86 ? 8.125 26.406 9.352 1 96.5 86 PHE A O 1
ATOM 660 N N . THR A 1 87 ? 6.535 27.906 9.453 1 95.31 87 THR A N 1
ATOM 661 C CA . THR A 1 87 ? 6.734 28.359 8.086 1 95.31 87 THR A CA 1
ATOM 662 C C . THR A 1 87 ? 7.629 29.594 8.039 1 95.31 87 THR A C 1
ATOM 664 O O . THR A 1 87 ? 7.922 30.109 6.965 1 95.31 87 THR A O 1
ATOM 667 N N . SER A 1 88 ? 8 30.094 9.148 1 92.81 88 SER A N 1
ATOM 668 C CA . SER A 1 88 ? 8.688 31.375 9.242 1 92.81 88 SER A CA 1
ATOM 669 C C . SER A 1 88 ? 10.023 31.344 8.516 1 92.81 88 SER A C 1
ATOM 671 O O . SER A 1 88 ? 10.477 32.375 7.984 1 92.81 88 SER A O 1
ATOM 673 N N . HIS A 1 89 ? 10.625 30.188 8.453 1 90.31 89 HIS A N 1
ATOM 674 C CA . HIS A 1 89 ? 11.945 30.094 7.84 1 90.31 89 HIS A CA 1
ATOM 675 C C . HIS A 1 89 ? 11.844 29.828 6.344 1 90.31 89 HIS A C 1
ATOM 677 O O . HIS A 1 89 ? 12.852 29.797 5.637 1 90.31 89 HIS A O 1
ATOM 683 N N . GLY A 1 90 ? 10.734 29.625 5.84 1 92 90 GLY A N 1
ATOM 684 C CA . GLY A 1 90 ? 10.516 29.438 4.414 1 92 90 GLY A CA 1
ATOM 685 C C . GLY A 1 90 ? 10.992 28.094 3.906 1 92 90 GLY A C 1
ATOM 686 O O . GLY A 1 90 ? 11.219 27.922 2.707 1 92 90 GLY A O 1
ATOM 687 N N . VAL A 1 91 ? 11.281 27.188 4.832 1 95.5 91 VAL A N 1
ATOM 688 C CA . VAL A 1 91 ? 11.789 25.875 4.465 1 95.5 91 VAL A CA 1
ATOM 689 C C . VAL A 1 91 ? 10.641 24.984 3.998 1 95.5 91 VAL A C 1
ATOM 691 O O . VAL A 1 91 ? 10.719 24.359 2.938 1 95.5 91 VAL A O 1
ATOM 694 N N . TRP A 1 92 ? 9.555 24.969 4.734 1 97.75 92 TRP A N 1
ATOM 695 C CA . TRP A 1 92 ? 8.375 24.172 4.418 1 97.75 92 TRP A CA 1
ATOM 696 C C . TRP A 1 92 ? 7.207 25.047 4.004 1 97.75 92 TRP A C 1
ATOM 698 O O . TRP A 1 92 ? 6.992 26.125 4.582 1 97.75 92 TRP A O 1
ATOM 708 N N . SER A 1 93 ? 6.539 24.656 3.02 1 97.75 93 SER A N 1
ATOM 709 C CA . SER A 1 93 ? 5.25 25.234 2.648 1 97.75 93 SER A CA 1
ATOM 710 C C . SER A 1 93 ? 4.109 24.25 2.934 1 97.75 93 SER A C 1
ATOM 712 O O . SER A 1 93 ? 4.301 23.031 2.881 1 97.75 93 SER A O 1
ATOM 714 N N . ILE A 1 94 ? 2.973 24.812 3.225 1 97.88 94 ILE A N 1
ATOM 715 C CA . ILE A 1 94 ? 1.815 23.984 3.566 1 97.88 94 ILE A CA 1
ATOM 716 C C . ILE A 1 94 ? 0.747 24.125 2.484 1 97.88 94 ILE A C 1
ATOM 718 O O . ILE A 1 94 ? 0.341 25.234 2.145 1 97.88 94 ILE A O 1
ATOM 722 N N . GLU A 1 95 ? 0.38 23.062 1.9 1 96.81 95 GLU A N 1
ATOM 723 C CA . GLU A 1 95 ? -0.758 23 0.988 1 96.81 95 GLU A CA 1
ATOM 724 C C . GLU A 1 95 ? -1.965 22.344 1.653 1 96.81 95 GLU A C 1
ATOM 726 O O . GLU A 1 95 ? -1.954 21.141 1.926 1 96.81 95 GLU A O 1
ATOM 731 N N . ASP A 1 96 ? -2.934 23.109 1.912 1 96.5 96 ASP A N 1
ATOM 732 C CA . ASP A 1 96 ? -4.129 22.688 2.633 1 96.5 96 ASP A CA 1
ATOM 733 C C . ASP A 1 96 ? -5.387 23.297 2.025 1 96.5 96 ASP A C 1
ATOM 735 O O . ASP A 1 96 ? -5.516 24.516 1.956 1 96.5 96 ASP A O 1
ATOM 739 N N . SER A 1 97 ? -6.309 22.453 1.558 1 94.69 97 SER A N 1
ATOM 740 C CA . SER A 1 97 ? -7.559 22.953 0.99 1 94.69 97 SER A CA 1
ATOM 741 C C . SER A 1 97 ? -8.742 22.656 1.899 1 94.69 97 SER A C 1
ATOM 743 O O . SER A 1 97 ? -8.867 21.531 2.408 1 94.69 97 SER A O 1
ATOM 745 N N . ALA A 1 98 ? -9.516 23.641 2.021 1 92.5 98 ALA A N 1
ATOM 746 C CA . ALA A 1 98 ? -10.727 23.453 2.824 1 92.5 98 ALA A CA 1
ATOM 747 C C . ALA A 1 98 ? -11.578 22.312 2.281 1 92.5 98 ALA A C 1
ATOM 749 O O . ALA A 1 98 ? -11.742 22.172 1.066 1 92.5 98 ALA A O 1
ATOM 750 N N . GLY A 1 99 ? -12.109 21.5 3.184 1 94.62 99 GLY A N 1
ATOM 751 C CA . GLY A 1 99 ? -12.977 20.406 2.803 1 94.62 99 GLY A CA 1
ATOM 752 C C . GLY A 1 99 ? -12.227 19.125 2.482 1 94.62 99 GLY A C 1
ATOM 753 O O . GLY A 1 99 ? -12.836 18.062 2.35 1 94.62 99 GLY A O 1
ATOM 754 N N . GLN A 1 100 ? -10.953 19.25 2.336 1 94.88 100 GLN A N 1
ATOM 755 C CA . GLN A 1 100 ? -10.125 18.078 2.074 1 94.88 100 GLN A CA 1
ATOM 756 C C . GLN A 1 100 ? -9.477 17.562 3.355 1 94.88 100 GLN A C 1
ATOM 758 O O . GLN A 1 100 ? -9.086 18.359 4.219 1 94.88 100 GLN A O 1
ATOM 763 N N . ASP A 1 101 ? -9.336 16.266 3.412 1 95.19 101 ASP A N 1
ATOM 764 C CA . ASP A 1 101 ? -8.766 15.719 4.641 1 95.19 101 ASP A CA 1
ATOM 765 C C . ASP A 1 101 ? -7.25 15.602 4.539 1 95.19 101 ASP A C 1
ATOM 767 O O . ASP A 1 101 ? -6.566 15.414 5.551 1 95.19 101 ASP A O 1
ATOM 771 N N . GLU A 1 102 ? -6.746 15.688 3.314 1 95.44 102 GLU A N 1
ATOM 772 C CA . GLU A 1 102 ? -5.309 15.523 3.129 1 95.44 102 GLU A CA 1
ATOM 773 C C . GLU A 1 102 ? -4.586 16.859 3.16 1 95.44 102 GLU A C 1
ATOM 775 O O . GLU A 1 102 ? -5.109 17.875 2.672 1 95.44 102 GLU A O 1
ATOM 780 N N . VAL A 1 103 ? -3.398 16.891 3.756 1 97.5 103 VAL A N 1
ATOM 781 C CA . VAL A 1 103 ? -2.508 18.031 3.822 1 97.5 103 VAL A CA 1
ATOM 782 C C . VAL A 1 103 ? -1.133 17.656 3.277 1 97.5 103 VAL A C 1
ATOM 784 O O . VAL A 1 103 ? -0.639 16.562 3.525 1 97.5 103 VAL A O 1
ATOM 787 N N . ALA A 1 104 ? -0.518 18.562 2.529 1 97.81 104 ALA A N 1
ATOM 788 C CA . ALA A 1 104 ? 0.824 18.328 2.002 1 97.81 104 ALA A CA 1
ATOM 789 C C . ALA A 1 104 ? 1.805 19.391 2.502 1 97.81 104 ALA A C 1
ATOM 791 O O . ALA A 1 104 ? 1.515 20.594 2.453 1 97.81 104 ALA A O 1
ATOM 792 N N . LEU A 1 105 ? 2.893 18.953 3.049 1 98.31 105 LEU A N 1
ATOM 793 C CA . LEU A 1 105 ? 4.055 19.797 3.305 1 98.31 105 LEU A CA 1
ATOM 794 C C . LEU A 1 105 ? 5.09 19.641 2.197 1 98.31 105 LEU A C 1
ATOM 796 O O . LEU A 1 105 ? 5.43 18.516 1.806 1 98.31 105 LEU A O 1
ATOM 800 N N . SER A 1 106 ? 5.566 20.75 1.723 1 97.75 106 SER A N 1
ATOM 801 C CA . SER A 1 106 ? 6.535 20.672 0.634 1 97.75 106 SER A CA 1
ATOM 802 C C . SER A 1 106 ? 7.777 21.5 0.937 1 97.75 106 SER A C 1
ATOM 804 O O . SER A 1 106 ? 7.684 22.562 1.574 1 97.75 106 SER A O 1
ATOM 806 N N . ARG A 1 107 ? 8.891 21.078 0.489 1 97.25 107 ARG A N 1
ATOM 807 C CA . ARG A 1 107 ? 10.133 21.844 0.587 1 97.25 107 ARG A CA 1
ATOM 808 C C . ARG A 1 107 ? 11.094 21.484 -0.537 1 97.25 107 ARG A C 1
ATOM 810 O O . ARG A 1 107 ? 10.984 20.391 -1.125 1 97.25 107 ARG A O 1
ATOM 817 N N . LYS A 1 108 ? 11.969 22.406 -0.824 1 96.38 108 LYS A N 1
ATOM 818 C CA . LYS A 1 108 ? 13.078 22.172 -1.737 1 96.38 108 LYS A CA 1
ATOM 819 C C . LYS A 1 108 ? 14.383 21.953 -0.973 1 96.38 108 LYS A C 1
ATOM 821 O O . LYS A 1 108 ? 14.656 22.641 0.006 1 96.38 108 LYS A O 1
ATOM 826 N N . PHE A 1 109 ? 15.125 20.984 -1.385 1 95.81 109 PHE A N 1
ATOM 827 C CA . PHE A 1 109 ? 16.438 20.672 -0.85 1 95.81 109 PHE A CA 1
ATOM 828 C C . PHE A 1 109 ? 17.438 20.406 -1.976 1 95.81 109 PHE A C 1
ATOM 830 O O . PHE A 1 109 ? 17.516 19.297 -2.49 1 95.81 109 PHE A O 1
ATOM 837 N N . GLY A 1 110 ? 18.156 21.453 -2.328 1 92.69 110 GLY A N 1
ATOM 838 C CA . GLY A 1 110 ? 18.969 21.344 -3.533 1 92.69 110 GLY A CA 1
ATOM 839 C C . GLY A 1 110 ? 18.141 21.094 -4.781 1 92.69 110 GLY A C 1
ATOM 840 O O . GLY A 1 110 ? 17.234 21.859 -5.09 1 92.69 110 GLY A O 1
ATOM 841 N N . GLN A 1 111 ? 18.453 20 -5.426 1 93.81 111 GLN A N 1
ATOM 842 C CA . GLN A 1 111 ? 17.734 19.656 -6.648 1 93.81 111 GLN A CA 1
ATOM 843 C C . GLN A 1 111 ? 16.547 18.75 -6.352 1 93.81 111 GLN A C 1
ATOM 845 O O . GLN A 1 111 ? 15.922 18.203 -7.27 1 93.81 111 GLN A O 1
ATOM 850 N N . GLU A 1 112 ? 16.297 18.594 -5.086 1 97.06 112 GLU A N 1
ATOM 851 C CA . GLU A 1 112 ? 15.234 17.672 -4.684 1 97.06 112 GLU A CA 1
ATOM 852 C C . GLU A 1 112 ? 13.984 18.438 -4.242 1 97.06 112 GLU A C 1
ATOM 854 O O . GLU A 1 112 ? 14.078 19.516 -3.66 1 97.06 112 GLU A O 1
ATOM 859 N N . THR A 1 113 ? 12.898 17.891 -4.676 1 97.56 113 THR A N 1
ATOM 860 C CA . THR A 1 113 ? 11.609 18.297 -4.129 1 97.56 113 THR A CA 1
ATOM 861 C C . THR A 1 113 ? 11.062 17.25 -3.168 1 97.56 113 THR A C 1
ATOM 863 O O . THR A 1 113 ? 10.93 16.078 -3.537 1 97.56 113 THR A O 1
ATOM 866 N N . ILE A 1 114 ? 10.812 17.672 -1.957 1 98.25 114 ILE A N 1
ATOM 867 C CA . ILE A 1 114 ? 10.328 16.75 -0.924 1 98.25 114 ILE A CA 1
ATOM 868 C C . ILE A 1 114 ? 8.891 17.109 -0.554 1 98.25 114 ILE A C 1
ATOM 870 O O . ILE A 1 114 ? 8.578 18.266 -0.295 1 98.25 114 ILE A O 1
ATOM 874 N N . ARG A 1 115 ? 8.039 16.141 -0.542 1 98.19 115 ARG A N 1
ATOM 875 C CA . ARG A 1 115 ? 6.637 16.328 -0.201 1 98.19 115 ARG A CA 1
ATOM 876 C C . ARG A 1 115 ? 6.191 15.32 0.86 1 98.19 115 ARG A C 1
ATOM 878 O O . ARG A 1 115 ? 6.441 14.125 0.732 1 98.19 115 ARG A O 1
ATOM 885 N N . VAL A 1 116 ? 5.605 15.805 1.941 1 98.5 116 VAL A N 1
ATOM 886 C CA . VAL A 1 116 ? 5.051 14.984 3.012 1 98.5 116 VAL A CA 1
ATOM 887 C C . VAL A 1 116 ? 3.529 15.117 3.031 1 98.5 116 VAL A C 1
ATOM 889 O O . VAL A 1 116 ? 3 16.219 3.201 1 98.5 116 VAL A O 1
ATOM 892 N N . ILE A 1 117 ? 2.855 13.977 2.904 1 97.94 117 ILE A N 1
ATOM 893 C CA . ILE A 1 117 ? 1.397 14.008 2.854 1 97.94 117 ILE A CA 1
ATOM 894 C C . ILE A 1 117 ? 0.824 13.227 4.039 1 97.94 117 ILE A C 1
ATOM 896 O O . ILE A 1 117 ? 1.307 12.141 4.371 1 97.94 117 ILE A O 1
ATOM 900 N N . PHE A 1 118 ? -0.156 13.75 4.699 1 97.5 118 PHE A N 1
ATOM 901 C CA . PHE A 1 118 ? -0.89 13.07 5.762 1 97.5 118 PHE A CA 1
ATOM 902 C C . PHE A 1 118 ? -2.365 13.453 5.727 1 97.5 118 PHE A C 1
ATOM 904 O O . PHE A 1 118 ? -2.752 14.398 5.043 1 97.5 118 PHE A O 1
ATOM 911 N N . SER A 1 119 ? -3.174 12.625 6.41 1 95.81 119 SER A N 1
ATOM 912 C CA . SER A 1 119 ? -4.613 12.844 6.434 1 95.81 119 SER A CA 1
ATOM 913 C C . SER A 1 119 ? -5.113 13.078 7.859 1 95.81 119 SER A C 1
ATOM 915 O O . SER A 1 119 ? -4.664 12.406 8.789 1 95.81 119 SER A O 1
ATOM 917 N N . ILE A 1 120 ? -6.023 13.938 8.016 1 93.69 120 ILE A N 1
ATOM 918 C CA . ILE A 1 120 ? -6.566 14.211 9.344 1 93.69 120 ILE A CA 1
ATOM 919 C C . ILE A 1 120 ? -7.566 13.125 9.727 1 93.69 120 ILE A C 1
ATOM 921 O O . ILE A 1 120 ? -8.031 13.07 10.867 1 93.69 120 ILE A O 1
ATOM 925 N N . ALA A 1 121 ? -7.941 12.203 8.797 1 88.12 121 ALA A N 1
ATOM 926 C CA . ALA A 1 121 ? -8.844 11.086 9.07 1 88.12 121 ALA A CA 1
ATOM 927 C C . ALA A 1 121 ? -8.25 10.133 10.102 1 88.12 121 ALA A C 1
ATOM 929 O O . ALA A 1 121 ? -8.977 9.391 10.758 1 88.12 121 ALA A O 1
ATOM 930 N N . ASP A 1 122 ? -7.027 10.094 10.227 1 82.94 122 ASP A N 1
ATOM 931 C CA . ASP A 1 122 ? -6.328 9.172 11.125 1 82.94 122 ASP A CA 1
ATOM 932 C C . ASP A 1 122 ? -6.559 9.547 12.586 1 82.94 122 ASP A C 1
ATOM 934 O O . ASP A 1 122 ? -6.395 8.719 13.477 1 82.94 122 ASP A O 1
ATOM 938 N N . ILE A 1 123 ? -6.781 10.719 12.922 1 74.44 123 ILE A N 1
ATOM 939 C CA . ILE A 1 123 ? -6.988 11.188 14.289 1 74.44 123 ILE A CA 1
ATOM 940 C C . ILE A 1 123 ? -8.273 10.586 14.852 1 74.44 123 ILE A C 1
ATOM 942 O O . ILE A 1 123 ? -8.367 10.312 16.047 1 74.44 123 ILE A O 1
ATOM 946 N N . GLN A 1 124 ? -9.344 10.352 14.117 1 64.69 124 GLN A N 1
ATOM 947 C CA . GLN A 1 124 ? -10.664 9.898 14.539 1 64.69 124 GLN A CA 1
ATOM 948 C C . GLN A 1 124 ? -10.633 8.43 14.945 1 64.69 124 GLN A C 1
ATOM 950 O O . GLN A 1 124 ? -11.508 7.961 15.672 1 64.69 124 GLN A O 1
ATOM 955 N N . SER A 1 125 ? -9.672 7.598 14.516 1 55.84 125 SER A N 1
ATOM 956 C CA . SER A 1 125 ? -9.766 6.152 14.672 1 55.84 125 SER A CA 1
ATOM 957 C C . SER A 1 125 ? -9.516 5.734 16.125 1 55.84 125 SER A C 1
ATOM 959 O O . SER A 1 125 ? -9.719 4.57 16.484 1 55.84 125 SER A O 1
ATOM 961 N N . GLU A 1 126 ? -8.969 6.438 17.031 1 48.88 126 GLU A N 1
ATOM 962 C CA . GLU A 1 126 ? -8.781 5.883 18.359 1 48.88 126 GLU A CA 1
ATOM 963 C C . GLU A 1 126 ? -9.969 6.191 19.266 1 48.88 126 GLU A C 1
ATOM 965 O O . GLU A 1 126 ? -10.344 7.352 19.438 1 48.88 126 GLU A O 1
ATOM 970 N N . PRO A 1 127 ? -10.805 5.105 19.422 1 42.75 127 PRO A N 1
ATOM 971 C CA . PRO A 1 127 ? -11.859 5.328 20.422 1 42.75 127 PRO A CA 1
ATOM 972 C C . PRO A 1 127 ? -11.344 5.98 21.703 1 42.75 127 PRO A C 1
ATOM 974 O O . PRO A 1 127 ? -10.32 5.551 22.25 1 42.75 127 PRO A O 1
ATOM 977 N N . GLU A 1 128 ? -11.266 7.211 21.812 1 39.5 128 GLU A N 1
ATOM 978 C CA . GLU A 1 128 ? -11.023 7.746 23.156 1 39.5 128 GLU A CA 1
ATOM 979 C C . GLU A 1 128 ? -11.859 7.016 24.188 1 39.5 128 GLU A C 1
ATOM 981 O O . GLU A 1 128 ? -13.086 6.961 24.094 1 39.5 128 GLU A O 1
ATOM 986 N N . ASP A 1 129 ? -11.43 5.883 24.594 1 36.41 129 ASP A N 1
ATOM 987 C CA . ASP A 1 129 ? -12.023 5.535 25.875 1 36.41 129 ASP A CA 1
ATOM 988 C C . ASP A 1 129 ? -12.055 6.742 26.812 1 36.41 129 ASP A C 1
ATOM 990 O O . ASP A 1 129 ? -11.047 7.09 27.422 1 36.41 129 ASP A O 1
ATOM 994 N N . PHE A 1 130 ? -12.734 7.73 26.453 1 35.5 130 PHE A N 1
ATOM 995 C CA . PHE A 1 130 ? -13.086 8.766 27.406 1 35.5 130 PHE A CA 1
ATOM 996 C C . PHE A 1 130 ? -13.672 8.156 28.672 1 35.5 130 PHE A C 1
ATOM 998 O O . PHE A 1 130 ? -14.898 8.078 28.828 1 35.5 130 PHE A O 1
ATOM 1005 N N . GLU A 1 131 ? -13.547 7.012 29.172 1 33.62 131 GLU A N 1
ATOM 1006 C CA . GLU A 1 131 ? -13.961 6.824 30.562 1 33.62 131 GLU A CA 1
ATOM 1007 C C . GLU A 1 131 ? -13.508 7.992 31.422 1 33.62 131 GLU A C 1
ATOM 1009 O O . GLU A 1 131 ? -12.57 8.711 31.078 1 33.62 131 GLU A O 1
ATOM 1014 N N . ALA A 1 132 ? -14.094 7.918 32.875 1 32.25 132 ALA A N 1
ATOM 1015 C CA . ALA A 1 132 ? -14.398 8.68 34.062 1 32.25 132 ALA A CA 1
ATOM 1016 C C . ALA A 1 132 ? -13.133 9.258 34.688 1 32.25 132 ALA A C 1
ATOM 1018 O O . ALA A 1 132 ? -13.18 9.844 35.781 1 32.25 132 ALA A O 1
ATOM 1019 N N . SER A 1 133 ? -11.891 8.758 34.531 1 32.72 133 SER A N 1
ATOM 1020 C CA . SER A 1 133 ? -11.117 9.312 35.656 1 32.72 133 SER A CA 1
ATOM 1021 C C . SER A 1 133 ? -10.906 10.812 35.5 1 32.72 133 SER A C 1
ATOM 1023 O O . SER A 1 133 ? -10.32 11.258 34.5 1 32.72 133 SER A O 1
ATOM 1025 N N . GLU A 1 134 ? -11.734 11.742 36 1 33.16 134 GLU A N 1
ATOM 1026 C CA . GLU A 1 134 ? -11.734 13.148 36.375 1 33.16 134 GLU A CA 1
ATOM 1027 C C . GLU A 1 134 ? -10.336 13.602 36.812 1 33.16 134 GLU A C 1
ATOM 1029 O O . GLU A 1 134 ? -10.188 14.672 37.406 1 33.16 134 GLU A O 1
ATOM 1034 N N . SER A 1 135 ? -9.297 12.797 37.125 1 33.91 135 SER A N 1
ATOM 1035 C CA . SER A 1 135 ? -8.281 13.602 37.781 1 33.91 135 SER A CA 1
ATOM 1036 C C . SER A 1 135 ? -7.902 14.812 36.938 1 33.91 135 SER A C 1
ATOM 1038 O O . SER A 1 135 ? -7.746 14.711 35.719 1 33.91 135 SER A O 1
ATOM 1040 N N . GLU A 1 136 ? -8.234 16.094 37.281 1 32.94 136 GLU A N 1
ATOM 1041 C CA . GLU A 1 136 ? -8 17.516 36.969 1 32.94 136 GLU A CA 1
ATOM 1042 C C . GLU A 1 136 ? -6.648 17.719 36.312 1 32.94 136 GLU A C 1
ATOM 1044 O O . GLU A 1 136 ? -6.348 18.812 35.844 1 32.94 136 GLU A O 1
ATOM 1049 N N . GLU A 1 137 ? -5.559 17.031 36.781 1 34.88 137 GLU A N 1
ATOM 1050 C CA . GLU A 1 137 ? -4.305 17.766 36.719 1 34.88 137 GLU A CA 1
ATOM 1051 C C . GLU A 1 137 ? -3.984 18.172 35.281 1 34.88 137 GLU A C 1
ATOM 1053 O O . GLU A 1 137 ? -3.693 19.328 35 1 34.88 137 GLU A O 1
ATOM 1058 N N . ALA A 1 138 ? -2.781 17.641 34.656 1 35.5 138 ALA A N 1
ATOM 1059 C CA . ALA A 1 138 ? -1.938 18.359 33.688 1 35.5 138 ALA A CA 1
ATOM 1060 C C . ALA A 1 138 ? -2.609 18.438 32.312 1 35.5 138 ALA A C 1
ATOM 1062 O O . ALA A 1 138 ? -2.76 17.422 31.641 1 35.5 138 ALA A O 1
ATOM 1063 N N . ALA A 1 139 ? -3.59 19.125 31.984 1 36.22 139 ALA A N 1
ATOM 1064 C CA . ALA A 1 139 ? -4.09 19.734 30.75 1 36.22 139 ALA A CA 1
ATOM 1065 C C . ALA A 1 139 ? -2.957 19.953 29.75 1 36.22 139 ALA A C 1
ATOM 1067 O O . ALA A 1 139 ? -3.127 20.672 28.75 1 36.22 139 ALA A O 1
ATOM 1068 N N . GLU A 1 140 ? -1.702 20 30.219 1 38.03 140 GLU A N 1
ATOM 1069 C CA . GLU A 1 140 ? -0.673 20.547 29.344 1 38.03 140 GLU A CA 1
ATOM 1070 C C . GLU A 1 140 ? -0.786 19.953 27.938 1 38.03 140 GLU A C 1
ATOM 1072 O O . GLU A 1 140 ? -1.543 19.016 27.703 1 38.03 140 GLU A O 1
ATOM 1077 N N . GLN A 1 141 ? 0.48 19.969 27.109 1 40.03 141 GLN A N 1
ATOM 1078 C CA . GLN A 1 141 ? 0.803 19.797 25.688 1 40.03 141 GLN A CA 1
ATOM 1079 C C . GLN A 1 141 ? 0.332 18.438 25.172 1 40.03 141 GLN A C 1
ATOM 1081 O O . GLN A 1 141 ? 0.885 17.406 25.547 1 40.03 141 GLN A O 1
ATOM 1086 N N . SER A 1 142 ? -0.887 18.141 25.094 1 43.38 142 SER A N 1
ATOM 1087 C CA . SER A 1 142 ? -1.541 16.984 24.484 1 43.38 142 SER A CA 1
ATOM 1088 C C . SER A 1 142 ? -0.802 16.516 23.234 1 43.38 142 SER A C 1
ATOM 1090 O O . SER A 1 142 ? -1.033 17.047 22.141 1 43.38 142 SER A O 1
ATOM 1092 N N . THR A 1 143 ? 0.476 16.609 23.109 1 49.12 143 THR A N 1
ATOM 1093 C CA . THR A 1 143 ? 1.002 15.938 21.922 1 49.12 143 THR A CA 1
ATOM 1094 C C . THR A 1 143 ? 0.237 14.648 21.656 1 49.12 143 THR A C 1
ATOM 1096 O O . THR A 1 143 ? 0.195 13.75 22.5 1 49.12 143 THR A O 1
ATOM 1099 N N . SER A 1 144 ? -0.845 14.711 20.938 1 56.72 144 SER A N 1
ATOM 1100 C CA . SER A 1 144 ? -1.672 13.578 20.516 1 56.72 144 SER A CA 1
ATOM 1101 C C . SER A 1 144 ? -0.818 12.359 20.188 1 56.72 144 SER A C 1
ATOM 1103 O O . SER A 1 144 ? 0.137 12.461 19.406 1 56.72 144 SER A O 1
ATOM 1105 N N . ASP A 1 145 ? -0.631 11.453 21.125 1 73.25 145 ASP A N 1
ATOM 1106 C CA . ASP A 1 145 ? 0.092 10.188 21.094 1 73.25 145 ASP A CA 1
ATOM 1107 C C . ASP A 1 145 ? -0.5 9.242 20.047 1 73.25 145 ASP A C 1
ATOM 1109 O O . ASP A 1 145 ? -0.116 8.07 19.969 1 73.25 145 ASP A O 1
ATOM 1113 N N . TYR A 1 146 ? -1.351 9.844 19.203 1 84.56 146 TYR A N 1
ATOM 1114 C CA . TYR A 1 146 ? -1.934 8.914 18.25 1 84.56 146 TYR A CA 1
ATOM 1115 C C . TYR A 1 146 ? -1.078 8.82 16.984 1 84.56 146 TYR A C 1
ATOM 1117 O O . TYR A 1 146 ? -0.482 9.805 16.562 1 84.56 146 TYR A O 1
ATOM 1125 N N . PRO A 1 147 ? -1.024 7.723 16.453 1 93.94 147 PRO A N 1
ATOM 1126 C CA . PRO A 1 147 ? -0.232 7.535 15.227 1 93.94 147 PRO A CA 1
ATOM 1127 C C . PRO A 1 147 ? -0.905 8.125 13.992 1 93.94 147 PRO A C 1
ATOM 1129 O O . PRO A 1 147 ? -2.121 8 13.828 1 93.94 147 PRO A O 1
ATOM 1132 N N . ILE A 1 148 ? -0.171 8.867 13.25 1 96.31 148 ILE A N 1
ATOM 1133 C CA . ILE A 1 148 ? -0.646 9.398 11.977 1 96.31 148 ILE A CA 1
ATOM 1134 C C . ILE A 1 148 ? 0.206 8.852 10.836 1 96.31 148 ILE A C 1
ATOM 1136 O O . ILE A 1 148 ? 1.435 8.961 10.859 1 96.31 148 ILE A O 1
ATOM 1140 N N . ARG A 1 149 ? -0.418 8.258 9.883 1 97.12 149 ARG A N 1
ATOM 1141 C CA . ARG A 1 149 ? 0.297 7.75 8.719 1 97.12 149 ARG A CA 1
ATOM 1142 C C . ARG A 1 149 ? 0.722 8.891 7.801 1 97.12 149 ARG A C 1
ATOM 1144 O O . ARG A 1 149 ? -0.039 9.836 7.582 1 97.12 149 ARG A O 1
ATOM 1151 N N . VAL A 1 150 ? 1.92 8.703 7.273 1 97.88 150 VAL A N 1
ATOM 1152 C CA . VAL A 1 150 ? 2.438 9.742 6.387 1 97.88 150 VAL A CA 1
ATOM 1153 C C . VAL A 1 150 ? 3.139 9.102 5.191 1 97.88 150 VAL A C 1
ATOM 1155 O O . VAL A 1 150 ? 3.701 8.008 5.305 1 97.88 150 VAL A O 1
ATOM 1158 N N . SER A 1 151 ? 3.086 9.773 4.09 1 97.38 151 SER A N 1
ATOM 1159 C CA . SER A 1 151 ? 3.812 9.398 2.883 1 97.38 151 SER A CA 1
ATOM 1160 C C . SER A 1 151 ? 4.781 10.492 2.457 1 97.38 151 SER A C 1
ATOM 1162 O O . SER A 1 151 ? 4.383 11.648 2.297 1 97.38 151 SER A O 1
ATOM 1164 N N . VAL A 1 152 ? 6.012 10.172 2.295 1 98.56 152 VAL A N 1
ATOM 1165 C CA . VAL A 1 152 ? 7.039 11.125 1.874 1 98.56 152 VAL A CA 1
ATOM 1166 C C . VAL A 1 152 ? 7.488 10.797 0.45 1 98.56 152 VAL A C 1
ATOM 1168 O O . VAL A 1 152 ? 7.797 9.648 0.137 1 98.56 152 VAL A O 1
ATOM 1171 N N . SER A 1 153 ? 7.512 11.766 -0.382 1 98.25 153 SER A N 1
ATOM 1172 C CA . SER A 1 153 ? 8.023 11.594 -1.739 1 98.25 153 SER A CA 1
ATOM 1173 C C . SER A 1 153 ? 9.195 12.531 -2.006 1 98.25 153 SER A C 1
ATOM 1175 O O . SER A 1 153 ? 9.148 13.719 -1.67 1 98.25 153 SER A O 1
ATOM 1177 N N . ILE A 1 154 ? 10.234 12.023 -2.562 1 98.25 154 ILE A N 1
ATOM 1178 C CA . ILE A 1 154 ? 11.414 12.797 -2.943 1 98.25 154 ILE A CA 1
ATOM 1179 C C . ILE A 1 154 ? 11.664 12.641 -4.441 1 98.25 154 ILE A C 1
ATOM 1181 O O . ILE A 1 154 ? 11.844 11.523 -4.934 1 98.25 154 ILE A O 1
ATOM 1185 N N . THR A 1 155 ? 11.664 13.695 -5.141 1 98.12 155 THR A N 1
ATOM 1186 C CA . THR A 1 155 ? 11.961 13.711 -6.57 1 98.12 155 THR A CA 1
ATOM 1187 C C . THR A 1 155 ? 13.133 14.641 -6.867 1 98.12 155 THR A C 1
ATOM 1189 O O . THR A 1 155 ? 13.5 15.477 -6.043 1 98.12 155 THR A O 1
ATOM 1192 N N . LYS A 1 156 ? 13.711 14.406 -7.98 1 96.5 156 LYS A N 1
ATOM 1193 C CA . LYS A 1 156 ? 14.82 15.242 -8.422 1 96.5 156 LYS A CA 1
ATOM 1194 C C . LYS A 1 156 ? 14.492 15.922 -9.75 1 96.5 156 LYS A C 1
ATOM 1196 O O . LYS A 1 156 ? 13.883 15.312 -10.633 1 96.5 156 LYS A O 1
ATOM 1201 N N . ALA A 1 157 ? 14.922 17.109 -9.836 1 92.62 157 ALA A N 1
ATOM 1202 C CA . ALA A 1 157 ? 14.688 17.875 -11.055 1 92.62 157 ALA A CA 1
ATOM 1203 C C . ALA A 1 157 ? 15.461 17.297 -12.234 1 92.62 157 ALA A C 1
ATOM 1205 O O . ALA A 1 157 ? 15.016 17.359 -13.375 1 92.62 157 ALA A O 1
ATOM 1206 N N . ASN A 1 158 ? 16.562 16.672 -11.961 1 90.75 158 ASN A N 1
ATOM 1207 C CA . ASN A 1 158 ? 17.469 16.266 -13.023 1 90.75 158 ASN A CA 1
ATOM 1208 C C . ASN A 1 158 ? 17.484 14.75 -13.203 1 90.75 158 ASN A C 1
ATOM 1210 O O . ASN A 1 158 ? 18.359 14.211 -13.867 1 90.75 158 ASN A O 1
ATOM 1214 N N . ALA A 1 159 ? 16.656 14.062 -12.578 1 90.62 159 ALA A N 1
ATOM 1215 C CA . ALA A 1 159 ? 16.625 12.602 -12.68 1 90.62 159 ALA A CA 1
ATOM 1216 C C . ALA A 1 159 ? 15.188 12.086 -12.625 1 90.62 159 ALA A C 1
ATOM 1218 O O . ALA A 1 159 ? 14.344 12.648 -11.922 1 90.62 159 ALA A O 1
ATOM 1219 N N . PRO A 1 160 ? 14.992 11.031 -13.391 1 94 160 PRO A N 1
ATOM 1220 C CA . PRO A 1 160 ? 13.656 10.43 -13.32 1 94 160 PRO A CA 1
ATOM 1221 C C . PRO A 1 160 ? 13.438 9.656 -12.023 1 94 160 PRO A C 1
ATOM 1223 O O . PRO A 1 160 ? 14.391 9.367 -11.297 1 94 160 PRO A O 1
ATOM 1226 N N . GLY A 1 161 ? 12.148 9.523 -11.711 1 96.06 161 GLY A N 1
ATOM 1227 C CA . GLY A 1 161 ? 11.789 8.633 -10.617 1 96.06 161 GLY A CA 1
ATOM 1228 C C . GLY A 1 161 ? 11.453 9.367 -9.336 1 96.06 161 GLY A C 1
ATOM 1229 O O . GLY A 1 161 ? 11.523 10.594 -9.281 1 96.06 161 GLY A O 1
ATOM 1230 N N . ALA A 1 162 ? 11.023 8.625 -8.367 1 97.75 162 ALA A N 1
ATOM 1231 C CA . ALA A 1 162 ? 10.641 9.133 -7.055 1 97.75 162 ALA A CA 1
ATOM 1232 C C . ALA A 1 162 ? 10.922 8.109 -5.965 1 97.75 162 ALA A C 1
ATOM 1234 O O . ALA A 1 162 ? 10.586 6.93 -6.105 1 97.75 162 ALA A O 1
ATOM 1235 N N . LEU A 1 163 ? 11.633 8.562 -4.973 1 97.88 163 LEU A N 1
ATOM 1236 C CA . LEU A 1 163 ? 11.781 7.781 -3.75 1 97.88 163 LEU A CA 1
ATOM 1237 C C . LEU A 1 163 ? 10.625 8.055 -2.787 1 97.88 163 LEU A C 1
ATOM 1239 O O . LEU A 1 163 ? 10.375 9.203 -2.424 1 97.88 163 LEU A O 1
ATOM 1243 N N . ASN A 1 164 ? 9.945 6.977 -2.393 1 98 164 ASN A N 1
ATOM 1244 C CA . ASN A 1 164 ? 8.781 7.137 -1.534 1 98 164 ASN A CA 1
ATOM 1245 C C . ASN A 1 164 ? 8.945 6.391 -0.214 1 98 164 ASN A C 1
ATOM 1247 O O . ASN A 1 164 ? 9.32 5.219 -0.201 1 98 164 ASN A O 1
ATOM 1251 N N . ILE A 1 165 ? 8.625 7.074 0.838 1 98 165 ILE A N 1
ATOM 1252 C CA . ILE A 1 165 ? 8.719 6.516 2.184 1 98 165 ILE A CA 1
ATOM 1253 C C . ILE A 1 165 ? 7.332 6.5 2.832 1 98 165 ILE A C 1
ATOM 1255 O O . ILE A 1 165 ? 6.656 7.527 2.889 1 98 165 ILE A O 1
ATOM 1259 N N . ASP A 1 166 ? 6.914 5.336 3.209 1 97.12 166 ASP A N 1
ATOM 1260 C CA . ASP A 1 166 ? 5.734 5.215 4.055 1 97.12 166 ASP A CA 1
ATOM 1261 C C . ASP A 1 166 ? 6.121 5.121 5.531 1 97.12 166 ASP A C 1
ATOM 1263 O O . ASP A 1 166 ? 6.941 4.285 5.91 1 97.12 166 ASP A O 1
ATOM 1267 N N . ALA A 1 167 ? 5.469 5.988 6.324 1 97.94 167 ALA A N 1
ATOM 1268 C CA . ALA A 1 167 ? 5.855 6.043 7.734 1 97.94 167 ALA A CA 1
ATOM 1269 C C . ALA A 1 167 ? 4.656 6.379 8.617 1 97.94 167 ALA A C 1
ATOM 1271 O O . ALA A 1 167 ? 3.57 6.676 8.117 1 97.94 167 ALA A O 1
ATOM 1272 N N . VAL A 1 168 ? 4.871 6.168 9.883 1 97.38 168 VAL A N 1
ATOM 1273 C CA . VAL A 1 168 ? 3.928 6.598 10.914 1 97.38 168 VAL A CA 1
ATOM 1274 C C . VAL A 1 168 ? 4.605 7.59 11.852 1 97.38 168 VAL A C 1
ATOM 1276 O O . VAL A 1 168 ? 5.742 7.375 12.273 1 97.38 168 VAL A O 1
ATOM 1279 N N . VAL A 1 169 ? 3.883 8.656 12.062 1 97.25 169 VAL A N 1
ATOM 1280 C CA . VAL A 1 169 ? 4.379 9.656 13.008 1 97.25 169 VAL A CA 1
ATOM 1281 C C . VAL A 1 169 ? 3.705 9.461 14.359 1 97.25 169 VAL A C 1
ATOM 1283 O O . VAL A 1 169 ? 2.477 9.398 14.453 1 97.25 169 VAL A O 1
ATOM 1286 N N . GLN A 1 170 ? 4.57 9.391 15.312 1 93.62 170 GLN A N 1
ATOM 1287 C CA . GLN A 1 170 ? 4.078 9.234 16.672 1 93.62 170 GLN A CA 1
ATOM 1288 C C . GLN A 1 170 ? 5.117 9.703 17.688 1 93.62 170 GLN A C 1
ATOM 1290 O O . GLN A 1 170 ? 6.305 9.406 17.547 1 93.62 170 GLN A O 1
ATOM 1295 N N . GLU A 1 171 ? 4.633 10.477 18.672 1 92.69 171 GLU A N 1
ATOM 1296 C CA . GLU A 1 171 ? 5.473 10.938 19.781 1 92.69 171 GLU A CA 1
ATOM 1297 C C . GLU A 1 171 ? 6.73 11.633 19.266 1 92.69 171 GLU A C 1
ATOM 1299 O O . GLU A 1 171 ? 7.836 11.352 19.734 1 92.69 171 GLU A O 1
ATOM 1304 N N . GLY A 1 172 ? 6.578 12.297 18.266 1 95.44 172 GLY A N 1
ATOM 1305 C CA . GLY A 1 172 ? 7.645 13.156 17.781 1 95.44 172 GLY A CA 1
ATOM 1306 C C . GLY A 1 172 ? 8.672 12.414 16.938 1 95.44 172 GLY A C 1
ATOM 1307 O O . GLY A 1 172 ? 9.781 12.898 16.734 1 95.44 172 GLY A O 1
ATOM 1308 N N . GLN A 1 173 ? 8.219 11.227 16.453 1 96.75 173 GLN A N 1
ATOM 1309 C CA . GLN A 1 173 ? 9.164 10.445 15.672 1 96.75 173 GLN A CA 1
ATOM 1310 C C . GLN A 1 173 ? 8.5 9.883 14.414 1 96.75 173 GLN A C 1
ATOM 1312 O O . GLN A 1 173 ? 7.309 9.578 14.422 1 96.75 173 GLN A O 1
ATOM 1317 N N . PHE A 1 174 ? 9.359 9.75 13.391 1 97.88 174 PHE A N 1
ATOM 1318 C CA . PHE A 1 174 ? 8.961 9.016 12.195 1 97.88 174 PHE A CA 1
ATOM 1319 C C . PHE A 1 174 ? 9.336 7.543 12.312 1 97.88 174 PHE A C 1
ATOM 1321 O O . PHE A 1 174 ? 10.477 7.207 12.617 1 97.88 174 PHE A O 1
ATOM 1328 N N . MET A 1 175 ? 8.406 6.754 12.172 1 97.31 175 MET A N 1
ATOM 1329 C CA . MET A 1 175 ? 8.664 5.32 12.07 1 97.31 175 MET A CA 1
ATOM 1330 C C . MET A 1 175 ? 8.484 4.832 10.641 1 97.31 175 MET A C 1
ATOM 1332 O O . MET A 1 175 ? 7.359 4.645 10.18 1 97.31 175 MET A O 1
ATOM 1336 N N . THR A 1 176 ? 9.609 4.527 10.023 1 97.88 176 THR A N 1
ATOM 1337 C CA . THR A 1 176 ? 9.578 4.125 8.617 1 97.88 176 THR A CA 1
ATOM 1338 C C . THR A 1 176 ? 9.07 2.693 8.477 1 97.88 176 THR A C 1
ATOM 1340 O O . THR A 1 176 ? 9.508 1.8 9.203 1 97.88 176 THR A O 1
ATOM 1343 N N . GLU A 1 177 ? 8.148 2.518 7.605 1 95.44 177 GLU A N 1
ATOM 1344 C CA . GLU A 1 177 ? 7.59 1.188 7.363 1 95.44 177 GLU A CA 1
ATOM 1345 C C . GLU A 1 177 ? 8.164 0.576 6.086 1 95.44 177 GLU A C 1
ATOM 1347 O O . GLU A 1 177 ? 8.523 -0.602 6.066 1 95.44 177 GLU A O 1
ATOM 1352 N N . ASN A 1 178 ? 8.203 1.288 5.051 1 94.81 178 ASN A N 1
ATOM 1353 C CA . ASN A 1 178 ? 8.695 0.826 3.758 1 94.81 178 ASN A CA 1
ATOM 1354 C C . ASN A 1 178 ? 9.312 1.966 2.953 1 94.81 178 ASN A C 1
ATOM 1356 O O . ASN A 1 178 ? 9 3.135 3.184 1 94.81 178 ASN A O 1
ATOM 1360 N N . VAL A 1 179 ? 10.219 1.637 2.107 1 96.88 179 VAL A N 1
ATOM 1361 C CA . VAL A 1 179 ? 10.844 2.543 1.149 1 96.88 179 VAL A CA 1
ATOM 1362 C C . VAL A 1 179 ? 10.68 1.994 -0.265 1 96.88 179 VAL A C 1
ATOM 1364 O O . VAL A 1 179 ? 11.164 0.904 -0.576 1 96.88 179 VAL A O 1
ATOM 1367 N N . SER A 1 180 ? 9.992 2.758 -1.104 1 96.69 180 SER A N 1
ATOM 1368 C CA . SER A 1 180 ? 9.75 2.332 -2.479 1 96.69 180 SER A CA 1
ATOM 1369 C C . SER A 1 180 ? 10.422 3.268 -3.477 1 96.69 180 SER A C 1
ATOM 1371 O O . SER A 1 180 ? 10.727 4.418 -3.152 1 96.69 180 SER A O 1
ATOM 1373 N N . PHE A 1 181 ? 10.703 2.77 -4.586 1 97.19 181 PHE A N 1
ATOM 1374 C CA . PHE A 1 181 ? 11.195 3.576 -5.699 1 97.19 181 PHE A CA 1
ATOM 1375 C C . PHE A 1 181 ? 10.328 3.377 -6.938 1 97.19 181 PHE A C 1
ATOM 1377 O O . PHE A 1 181 ? 10.062 2.242 -7.336 1 97.19 181 PHE A O 1
ATOM 1384 N N . TYR A 1 182 ? 9.891 4.418 -7.496 1 96.88 182 TYR A N 1
ATOM 1385 C CA . TYR A 1 182 ? 9.109 4.395 -8.727 1 96.88 182 TYR A CA 1
ATOM 1386 C C . TYR A 1 182 ? 9.875 5.039 -9.875 1 96.88 182 TYR A C 1
ATOM 1388 O O . TYR A 1 182 ? 10.352 6.172 -9.758 1 96.88 182 TYR A O 1
ATOM 1396 N N . ASP A 1 183 ? 9.906 4.34 -10.992 1 95.5 183 ASP A N 1
ATOM 1397 C CA . ASP A 1 183 ? 10.641 4.84 -12.148 1 95.5 183 ASP A CA 1
ATOM 1398 C C . ASP A 1 183 ? 10 6.105 -12.703 1 95.5 183 ASP A C 1
ATOM 1400 O O . ASP A 1 183 ? 10.68 6.965 -13.266 1 95.5 183 ASP A O 1
ATOM 1404 N N . ASP A 1 184 ? 8.727 6.148 -12.578 1 94.5 184 ASP A N 1
ATOM 1405 C CA . ASP A 1 184 ? 7.961 7.316 -13.008 1 94.5 184 ASP A CA 1
ATOM 1406 C C . ASP A 1 184 ? 7.582 8.195 -11.82 1 94.5 184 ASP A C 1
ATOM 1408 O O . ASP A 1 184 ? 6.793 7.781 -10.961 1 94.5 184 ASP A O 1
ATOM 1412 N N . ALA A 1 185 ? 8.086 9.43 -11.836 1 94.88 185 ALA A N 1
ATOM 1413 C CA . ALA A 1 185 ? 7.871 10.352 -10.727 1 94.88 185 ALA A CA 1
ATOM 1414 C C . ALA A 1 185 ? 6.387 10.609 -10.508 1 94.88 185 ALA A C 1
ATOM 1416 O O . ALA A 1 185 ? 5.941 10.812 -9.375 1 94.88 185 ALA A O 1
ATOM 1417 N N . LYS A 1 186 ? 5.66 10.594 -11.547 1 94.38 186 LYS A N 1
ATOM 1418 C CA . LYS A 1 186 ? 4.23 10.875 -11.453 1 94.38 186 LYS A CA 1
ATOM 1419 C C . LYS A 1 186 ? 3.506 9.789 -10.656 1 94.38 186 LYS A C 1
ATOM 1421 O O . LYS A 1 186 ? 2.605 10.094 -9.875 1 94.38 186 LYS A O 1
ATOM 1426 N N . VAL A 1 187 ? 3.914 8.578 -10.867 1 93.38 187 VAL A N 1
ATOM 1427 C CA . VAL A 1 187 ? 3.312 7.461 -10.141 1 93.38 187 VAL A CA 1
ATOM 1428 C C . VAL A 1 187 ? 3.584 7.605 -8.648 1 93.38 187 VAL A C 1
ATOM 1430 O O . VAL A 1 187 ? 2.703 7.348 -7.824 1 93.38 187 VAL A O 1
ATOM 1433 N N . GLY A 1 188 ? 4.699 8.117 -8.305 1 92.94 188 GLY A N 1
ATOM 1434 C CA . GLY A 1 188 ? 5.102 8.227 -6.906 1 92.94 188 GLY A CA 1
ATOM 1435 C C . GLY A 1 188 ? 4.559 9.469 -6.227 1 92.94 188 GLY A C 1
ATOM 1436 O O . GLY A 1 188 ? 4.547 9.555 -4.996 1 92.94 188 GLY A O 1
ATOM 1437 N N . THR A 1 189 ? 4.027 10.414 -7.008 1 93.25 189 THR A N 1
ATOM 1438 C CA . THR A 1 189 ? 3.746 11.695 -6.375 1 93.25 189 THR A CA 1
ATOM 1439 C C . THR A 1 189 ? 2.279 12.078 -6.559 1 93.25 189 THR A C 1
ATOM 1441 O O . THR A 1 189 ? 1.712 12.797 -5.73 1 93.25 189 THR A O 1
ATOM 1444 N N . GLU A 1 190 ? 1.732 11.617 -7.578 1 90.94 190 GLU A N 1
ATOM 1445 C CA . GLU A 1 190 ? 0.388 12.086 -7.898 1 90.94 190 GLU A CA 1
ATOM 1446 C C . GLU A 1 190 ? -0.657 11.414 -7.012 1 90.94 190 GLU A C 1
ATOM 1448 O O . GLU A 1 190 ? -0.541 10.234 -6.691 1 90.94 190 GLU A O 1
ATOM 1453 N N . LEU A 1 191 ? -1.611 12.266 -6.672 1 88 191 LEU A N 1
ATOM 1454 C CA . LEU A 1 191 ? -2.699 11.781 -5.832 1 88 191 LEU A CA 1
ATOM 1455 C C . LEU A 1 191 ? -3.953 11.523 -6.66 1 88 191 LEU A C 1
ATOM 1457 O O . LEU A 1 191 ? -5.023 12.062 -6.363 1 88 191 LEU A O 1
ATOM 1461 N N . THR A 1 192 ? -3.842 10.773 -7.656 1 88.62 192 THR A N 1
ATOM 1462 C CA . THR A 1 192 ? -4.957 10.414 -8.523 1 88.62 192 THR A CA 1
ATOM 1463 C C . THR A 1 192 ? -5.312 8.938 -8.375 1 88.62 192 THR A C 1
ATOM 1465 O O . THR A 1 192 ? -4.496 8.148 -7.902 1 88.62 192 THR A O 1
ATOM 1468 N N . ALA A 1 193 ? -6.527 8.68 -8.727 1 86.62 193 ALA A N 1
ATOM 1469 C CA . ALA A 1 193 ? -6.984 7.293 -8.703 1 86.62 193 ALA A CA 1
ATOM 1470 C C . ALA A 1 193 ? -6.105 6.41 -9.586 1 86.62 193 ALA A C 1
ATOM 1472 O O . ALA A 1 193 ? -5.789 5.273 -9.219 1 86.62 193 ALA A O 1
ATOM 1473 N N . GLU A 1 194 ? -5.734 6.895 -10.688 1 88.12 194 GLU A N 1
ATOM 1474 C CA . GLU A 1 194 ? -4.918 6.137 -11.633 1 88.12 194 GLU A CA 1
ATOM 1475 C C . GLU A 1 194 ? -3.543 5.832 -11.047 1 88.12 194 GLU A C 1
ATOM 1477 O O . GLU A 1 194 ? -3.061 4.699 -11.141 1 88.12 194 GLU A O 1
ATOM 1482 N N . ALA A 1 195 ? -2.902 6.844 -10.492 1 90.62 195 ALA A N 1
ATOM 1483 C CA . ALA A 1 195 ? -1.589 6.641 -9.891 1 90.62 195 ALA A CA 1
ATOM 1484 C C . ALA A 1 195 ? -1.667 5.652 -8.727 1 90.62 195 ALA A C 1
ATOM 1486 O O . ALA A 1 195 ? -0.793 4.793 -8.578 1 90.62 195 ALA A O 1
ATOM 1487 N N . ASP A 1 196 ? -2.688 5.777 -7.996 1 90.5 196 ASP A N 1
ATOM 1488 C CA . ASP A 1 196 ? -2.9 4.859 -6.883 1 90.5 196 ASP A CA 1
ATOM 1489 C C . ASP A 1 196 ? -3.033 3.42 -7.375 1 90.5 196 ASP A C 1
ATOM 1491 O O . ASP A 1 196 ? -2.424 2.508 -6.812 1 90.5 196 ASP A O 1
ATOM 1495 N N . TRP A 1 197 ? -3.811 3.252 -8.352 1 89 197 TRP A N 1
ATOM 1496 C CA . TRP A 1 197 ? -4.016 1.931 -8.938 1 89 197 TRP A CA 1
ATOM 1497 C C . TRP A 1 197 ? -2.701 1.346 -9.438 1 89 197 TRP A C 1
ATOM 1499 O O . TRP A 1 197 ? -2.391 0.181 -9.18 1 89 197 TRP A O 1
ATOM 1509 N N . LYS A 1 198 ? -1.97 2.098 -10.047 1 90 198 LYS A N 1
ATOM 1510 C CA . LYS A 1 198 ? -0.686 1.639 -10.57 1 90 198 LYS A CA 1
ATOM 1511 C C . LYS A 1 198 ? 0.244 1.205 -9.438 1 90 198 LYS A C 1
ATOM 1513 O O . LYS A 1 198 ? 0.919 0.179 -9.547 1 90 198 LYS A O 1
ATOM 1518 N N . ARG A 1 199 ? 0.272 1.957 -8.43 1 92.56 199 ARG A N 1
ATOM 1519 C CA . ARG A 1 199 ? 1.137 1.653 -7.293 1 92.56 199 ARG A CA 1
ATOM 1520 C C . ARG A 1 199 ? 0.748 0.328 -6.648 1 92.56 199 ARG A C 1
ATOM 1522 O O . ARG A 1 199 ? 1.605 -0.399 -6.145 1 92.56 199 ARG A O 1
ATOM 1529 N N . ARG A 1 200 ? -0.446 -0.017 -6.664 1 89.25 200 ARG A N 1
ATOM 1530 C CA . ARG A 1 200 ? -0.945 -1.219 -6.004 1 89.25 200 ARG A CA 1
ATOM 1531 C C . ARG A 1 200 ? -0.336 -2.475 -6.617 1 89.25 200 ARG A C 1
ATOM 1533 O O . ARG A 1 200 ? -0.185 -3.494 -5.941 1 89.25 200 ARG A O 1
ATOM 1540 N N . GLY A 1 201 ? 0.01 -2.393 -7.809 1 89.56 201 GLY A N 1
ATOM 1541 C CA . GLY A 1 201 ? 0.551 -3.561 -8.484 1 89.56 201 GLY A CA 1
ATOM 1542 C C . GLY A 1 201 ? 2.068 -3.594 -8.492 1 89.56 201 GLY A C 1
ATOM 1543 O O . GLY A 1 201 ? 2.67 -4.539 -9.008 1 89.56 201 GLY A O 1
ATOM 1544 N N . MET A 1 202 ? 2.641 -2.639 -7.895 1 93.12 202 MET A N 1
ATOM 1545 C CA . MET A 1 202 ? 4.094 -2.52 -7.977 1 93.12 202 MET A CA 1
ATOM 1546 C C . MET A 1 202 ? 4.758 -3.045 -6.711 1 93.12 202 MET A C 1
ATOM 1548 O O . MET A 1 202 ? 4.133 -3.09 -5.648 1 93.12 202 MET A O 1
ATOM 1552 N N . TYR A 1 203 ? 5.98 -3.463 -6.918 1 93.19 203 TYR A N 1
ATOM 1553 C CA . TYR A 1 203 ? 6.805 -3.818 -5.77 1 93.19 203 TYR A CA 1
ATOM 1554 C C . TYR A 1 203 ? 7.125 -2.59 -4.926 1 93.19 203 TYR A C 1
ATOM 1556 O O . TYR A 1 203 ? 7.691 -1.616 -5.426 1 93.19 203 TYR A O 1
ATOM 1564 N N . ILE A 1 204 ? 6.82 -2.645 -3.615 1 90.44 204 ILE A N 1
ATOM 1565 C CA . ILE A 1 204 ? 6.922 -1.455 -2.777 1 90.44 204 ILE A CA 1
ATOM 1566 C C . ILE A 1 204 ? 8.211 -1.512 -1.957 1 90.44 204 ILE A C 1
ATOM 1568 O O . ILE A 1 204 ? 8.352 -0.796 -0.963 1 90.44 204 ILE A O 1
ATOM 1572 N N . GLY A 1 205 ? 9.109 -2.299 -2.377 1 89.69 205 GLY A N 1
ATOM 1573 C CA . GLY A 1 205 ? 10.352 -2.436 -1.634 1 89.69 205 GLY A CA 1
ATOM 1574 C C . GLY A 1 205 ? 10.219 -3.32 -0.408 1 89.69 205 GLY A C 1
ATOM 1575 O O . GLY A 1 205 ? 9.125 -3.801 -0.099 1 89.69 205 GLY A O 1
ATOM 1576 N N . PRO A 1 206 ? 11.32 -3.547 0.193 1 88.38 206 PRO A N 1
ATOM 1577 C CA . PRO A 1 206 ? 11.32 -4.395 1.388 1 88.38 206 PRO A CA 1
ATOM 1578 C C . PRO A 1 206 ? 10.695 -3.705 2.6 1 88.38 206 PRO A C 1
ATOM 1580 O O . PRO A 1 206 ? 10.578 -2.477 2.625 1 88.38 206 PRO A O 1
ATOM 1583 N N . GLN A 1 207 ? 10.266 -4.633 3.541 1 89.88 207 GLN A N 1
ATOM 1584 C CA . GLN A 1 207 ? 9.922 -4.059 4.836 1 89.88 207 GLN A CA 1
ATOM 1585 C C . GLN A 1 207 ? 11.148 -3.447 5.508 1 89.88 207 GLN A C 1
ATOM 1587 O O . GLN A 1 207 ? 12.219 -4.059 5.531 1 89.88 207 GLN A O 1
ATOM 1592 N N . PHE A 1 208 ? 10.961 -2.322 6.043 1 95.56 208 PHE A N 1
ATOM 1593 C CA . PHE A 1 208 ? 12.086 -1.54 6.551 1 95.56 208 PHE A CA 1
ATOM 1594 C C . PHE A 1 208 ? 12.844 -2.311 7.625 1 95.56 208 PHE A C 1
ATOM 1596 O O . PHE A 1 208 ? 14.07 -2.34 7.625 1 95.56 208 PHE A O 1
ATOM 1603 N N . ASP A 1 209 ? 12.125 -2.949 8.492 1 92.06 209 ASP A N 1
ATOM 1604 C CA . ASP A 1 209 ? 12.727 -3.609 9.648 1 92.06 209 ASP A CA 1
ATOM 1605 C C . ASP A 1 209 ? 13.484 -4.867 9.227 1 92.06 209 ASP A C 1
ATOM 1607 O O . ASP A 1 209 ? 14.25 -5.43 10.016 1 92.06 209 ASP A O 1
ATOM 1611 N N . THR A 1 210 ? 13.312 -5.309 7.949 1 88.19 210 THR A N 1
ATOM 1612 C CA . THR A 1 210 ? 14.023 -6.488 7.469 1 88.19 210 THR A CA 1
ATOM 1613 C C . THR A 1 210 ? 15.336 -6.102 6.805 1 88.19 210 THR A C 1
ATOM 1615 O O . THR A 1 210 ? 16.172 -6.961 6.504 1 88.19 210 THR A O 1
ATOM 1618 N N . LEU A 1 211 ? 15.461 -4.836 6.586 1 93.5 211 LEU A N 1
ATOM 1619 C CA . LEU A 1 211 ? 16.703 -4.352 6.008 1 93.5 211 LEU A CA 1
ATOM 1620 C C . LEU A 1 211 ? 17.859 -4.488 7 1 93.5 211 LEU A C 1
ATOM 1622 O O . LEU A 1 211 ? 17.625 -4.602 8.203 1 93.5 211 LEU A O 1
ATOM 1626 N N . ASP A 1 212 ? 19.062 -4.496 6.449 1 93.19 212 ASP A N 1
ATOM 1627 C CA . ASP A 1 212 ? 20.266 -4.406 7.262 1 93.19 212 ASP A CA 1
ATOM 1628 C C . ASP A 1 212 ? 20.219 -3.186 8.18 1 93.19 212 ASP A C 1
ATOM 1630 O O . ASP A 1 212 ? 19.812 -2.102 7.758 1 93.19 212 ASP A O 1
ATOM 1634 N N . LEU A 1 213 ? 20.766 -3.355 9.438 1 94.44 213 LEU A N 1
ATOM 1635 C CA . LEU A 1 213 ? 20.703 -2.281 10.422 1 94.44 213 LEU A CA 1
ATOM 1636 C C . LEU A 1 213 ? 21.453 -1.053 9.938 1 94.44 213 LEU A C 1
ATOM 1638 O O . LEU A 1 213 ? 21.016 0.079 10.141 1 94.44 213 LEU A O 1
ATOM 1642 N N . GLY A 1 214 ? 22.594 -1.324 9.398 1 95.62 214 GLY A N 1
ATOM 1643 C CA . GLY A 1 214 ? 23.359 -0.206 8.867 1 95.62 214 GLY A CA 1
ATOM 1644 C C . GLY A 1 214 ? 22.609 0.565 7.789 1 95.62 214 GLY A C 1
ATOM 1645 O O . GLY A 1 214 ? 22.688 1.794 7.73 1 95.62 214 GLY A O 1
ATOM 1646 N N . LEU A 1 215 ? 21.953 -0.107 6.949 1 96.31 215 LEU A N 1
ATOM 1647 C CA . LEU A 1 215 ? 21.172 0.536 5.902 1 96.31 215 LEU A CA 1
ATOM 1648 C C . LEU A 1 215 ? 20 1.32 6.496 1 96.31 215 LEU A C 1
ATOM 1650 O O . LEU A 1 215 ? 19.703 2.434 6.051 1 96.31 215 LEU A O 1
ATOM 1654 N N . GLN A 1 216 ? 19.312 0.772 7.484 1 97.31 216 GLN A N 1
ATOM 1655 C CA . GLN A 1 216 ? 18.25 1.485 8.18 1 97.31 216 GLN A CA 1
ATOM 1656 C C . GLN A 1 216 ? 18.75 2.811 8.742 1 97.31 216 GLN A C 1
ATOM 1658 O O . GLN A 1 216 ? 18.109 3.848 8.578 1 97.31 216 GLN A O 1
ATOM 1663 N N . GLU A 1 217 ? 19.859 2.709 9.328 1 97.38 217 GLU A N 1
ATOM 1664 C CA . GLU A 1 217 ? 20.438 3.895 9.945 1 97.38 217 GLU A CA 1
ATOM 1665 C C . GLU A 1 217 ? 20.75 4.961 8.898 1 97.38 217 GLU A C 1
ATOM 1667 O O . GLU A 1 217 ? 20.484 6.145 9.109 1 97.38 217 GLU A O 1
ATOM 1672 N N . GLU A 1 218 ? 21.328 4.52 7.816 1 97.38 218 GLU A N 1
ATOM 1673 C CA . GLU A 1 218 ? 21.688 5.465 6.762 1 97.38 218 GLU A CA 1
ATOM 1674 C C . GLU A 1 218 ? 20.438 6.109 6.16 1 97.38 218 GLU A C 1
ATOM 1676 O O . GLU A 1 218 ? 20.453 7.293 5.816 1 97.38 218 GLU A O 1
ATOM 1681 N N . ILE A 1 219 ? 19.391 5.328 6.02 1 97.69 219 ILE A N 1
ATOM 1682 C CA . ILE A 1 219 ? 18.125 5.867 5.5 1 97.69 219 ILE A CA 1
ATOM 1683 C C . ILE A 1 219 ? 17.578 6.906 6.473 1 97.69 219 ILE A C 1
ATOM 1685 O O . ILE A 1 219 ? 17.125 7.977 6.059 1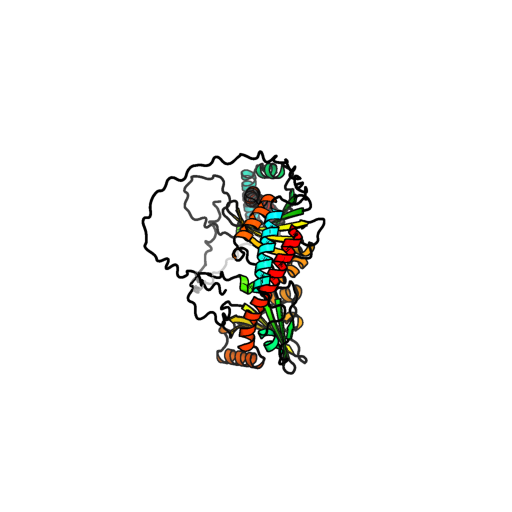 97.69 219 ILE A O 1
ATOM 1689 N N . ASP A 1 220 ? 17.641 6.613 7.715 1 97.38 220 ASP A N 1
ATOM 1690 C CA . ASP A 1 220 ? 17.156 7.551 8.727 1 97.38 220 ASP A CA 1
ATOM 1691 C C . ASP A 1 220 ? 17.953 8.859 8.688 1 97.38 220 ASP A C 1
ATOM 1693 O O . ASP A 1 220 ? 17.359 9.938 8.75 1 97.38 220 ASP A O 1
ATOM 1697 N N . ARG A 1 221 ? 19.203 8.734 8.617 1 97.38 221 ARG A N 1
ATOM 1698 C CA . ARG A 1 221 ? 20.047 9.922 8.539 1 97.38 221 ARG A CA 1
ATOM 1699 C C . ARG A 1 221 ? 19.75 10.734 7.285 1 97.38 221 ARG A C 1
ATOM 1701 O O . ARG A 1 221 ? 19.688 11.961 7.332 1 97.38 221 ARG A O 1
ATOM 1708 N N . PHE A 1 222 ? 19.625 9.984 6.219 1 97.88 222 PHE A N 1
ATOM 1709 C CA . PHE A 1 222 ? 19.266 10.594 4.945 1 97.88 222 PHE A CA 1
ATOM 1710 C C . PHE A 1 222 ? 17.969 11.391 5.07 1 97.88 222 PHE A C 1
ATOM 1712 O O . PHE A 1 222 ? 17.906 12.547 4.637 1 97.88 222 PHE A O 1
ATOM 1719 N N . LEU A 1 223 ? 16.969 10.867 5.707 1 98.12 223 LEU A N 1
ATOM 1720 C CA . LEU A 1 223 ? 15.664 11.516 5.879 1 98.12 223 LEU A CA 1
ATOM 1721 C C . LEU A 1 223 ? 15.766 12.695 6.836 1 98.12 223 LEU A C 1
ATOM 1723 O O . LEU A 1 223 ? 15.188 13.758 6.582 1 98.12 223 LEU A O 1
ATOM 1727 N N . GLN A 1 224 ? 16.516 12.555 7.875 1 97.38 224 GLN A N 1
ATOM 1728 C CA . GLN A 1 224 ? 16.672 13.625 8.859 1 97.38 224 GLN A CA 1
ATOM 1729 C C . GLN A 1 224 ? 17.312 14.867 8.227 1 97.38 224 GLN A C 1
ATOM 1731 O O . GLN A 1 224 ? 16.859 15.984 8.477 1 97.38 224 GLN A O 1
ATOM 1736 N N . GLU A 1 225 ? 18.266 14.633 7.469 1 97 225 GLU A N 1
ATOM 1737 C CA . GLU A 1 225 ? 18.938 15.734 6.801 1 97 225 GLU A CA 1
ATOM 1738 C C . GLU A 1 225 ? 17.984 16.5 5.891 1 97 225 GLU A C 1
ATOM 1740 O O . GLU A 1 225 ? 18.172 17.703 5.656 1 97 225 GLU A O 1
ATOM 1745 N N . ARG A 1 226 ? 17.031 15.852 5.398 1 97.12 226 ARG A N 1
ATOM 1746 C CA . ARG A 1 226 ? 16.078 16.438 4.453 1 97.12 226 ARG A CA 1
ATOM 1747 C C . ARG A 1 226 ? 14.852 16.984 5.176 1 97.12 226 ARG A C 1
ATOM 1749 O O . ARG A 1 226 ? 13.883 17.406 4.539 1 97.12 226 ARG A O 1
ATOM 1756 N N . GLY A 1 227 ? 14.906 17.016 6.453 1 96.56 227 GLY A N 1
ATOM 1757 C CA . GLY A 1 227 ? 13.875 17.688 7.242 1 96.56 227 GLY A CA 1
ATOM 1758 C C . GLY A 1 227 ? 12.805 16.734 7.73 1 96.56 227 GLY A C 1
ATOM 1759 O O . GLY A 1 227 ? 11.812 17.156 8.336 1 96.56 227 GLY A O 1
ATOM 1760 N N . ILE A 1 228 ? 12.883 15.477 7.383 1 98.25 228 ILE A N 1
ATOM 1761 C CA . ILE A 1 228 ? 12 14.469 7.965 1 98.25 228 ILE A CA 1
ATOM 1762 C C . ILE A 1 228 ? 12.508 14.086 9.359 1 98.25 228 ILE A C 1
ATOM 1764 O O . ILE A 1 228 ? 13.141 13.047 9.531 1 98.25 228 ILE A O 1
ATOM 1768 N N . ASN A 1 229 ? 12.258 14.969 10.289 1 97.56 229 ASN A N 1
ATOM 1769 C CA . ASN A 1 229 ? 12.859 14.906 11.617 1 97.56 229 ASN A CA 1
ATOM 1770 C C . ASN A 1 229 ? 11.836 15.195 12.711 1 97.56 229 ASN A C 1
ATOM 1772 O O . ASN A 1 229 ? 10.633 15.242 12.445 1 97.56 229 ASN A O 1
ATOM 1776 N N . GLU A 1 230 ? 12.289 15.422 13.883 1 97 230 GLU A N 1
ATOM 1777 C CA . GLU A 1 230 ? 11.438 15.586 15.055 1 97 230 GLU A CA 1
ATOM 1778 C C . GLU A 1 230 ? 10.547 16.812 14.922 1 97 230 GLU A C 1
ATOM 1780 O O . GLU A 1 230 ? 9.375 16.797 15.312 1 97 230 GLU A O 1
ATOM 1785 N N . THR A 1 231 ? 11.07 17.844 14.383 1 96.69 231 THR A N 1
ATOM 1786 C CA . THR A 1 231 ? 10.328 19.078 14.227 1 96.69 231 THR A CA 1
ATOM 1787 C C . THR A 1 231 ? 9.062 18.859 13.406 1 96.69 231 THR A C 1
ATOM 1789 O O . THR A 1 231 ? 7.969 19.234 13.828 1 96.69 231 THR A O 1
ATOM 1792 N N . VAL A 1 232 ? 9.227 18.219 12.266 1 97.94 232 VAL A N 1
ATOM 1793 C CA . VAL A 1 232 ? 8.078 17.953 11.398 1 97.94 232 VAL A CA 1
ATOM 1794 C C . VAL A 1 232 ? 7.168 16.922 12.047 1 97.94 232 VAL A C 1
ATOM 1796 O O . VAL A 1 232 ? 5.941 17.016 11.969 1 97.94 232 VAL A O 1
ATOM 1799 N N . ALA A 1 233 ? 7.738 15.953 12.711 1 97.75 233 ALA A N 1
ATOM 1800 C CA . ALA A 1 233 ? 6.965 14.906 13.375 1 97.75 233 ALA A CA 1
ATOM 1801 C C . ALA A 1 233 ? 6.066 15.492 14.461 1 97.75 233 ALA A C 1
ATOM 1803 O O . ALA A 1 233 ? 4.969 14.984 14.703 1 97.75 233 ALA A O 1
ATOM 1804 N N . LEU A 1 234 ? 6.488 16.531 15.094 1 95.94 234 LEU A N 1
ATOM 1805 C CA . LEU A 1 234 ? 5.699 17.172 16.125 1 95.94 234 LEU A CA 1
ATOM 1806 C C . LEU A 1 234 ? 4.66 18.109 15.523 1 95.94 234 LEU A C 1
ATOM 1808 O O . LEU A 1 234 ? 3.578 18.297 16.094 1 95.94 234 LEU A O 1
ATOM 1812 N N . PHE A 1 235 ? 4.996 18.625 14.453 1 97 235 PHE A N 1
ATOM 1813 C CA . PHE A 1 235 ? 4.121 19.594 13.789 1 97 235 PHE A CA 1
ATOM 1814 C C . PHE A 1 235 ? 2.871 18.906 13.25 1 97 235 PHE A C 1
ATOM 1816 O O . PHE A 1 235 ? 1.771 19.453 13.344 1 97 235 PHE A O 1
ATOM 1823 N N . ILE A 1 236 ? 2.99 17.688 12.68 1 97.44 236 ILE A N 1
ATOM 1824 C CA . ILE A 1 236 ? 1.953 17.016 11.898 1 97.44 236 ILE A CA 1
ATOM 1825 C C . ILE A 1 236 ? 0.726 16.781 12.773 1 97.44 236 ILE A C 1
ATOM 1827 O O . ILE A 1 236 ? -0.38 17.203 12.438 1 97.44 236 ILE A O 1
ATOM 1831 N N . PRO A 1 237 ? 0.843 16.156 13.914 1 95.75 237 PRO A N 1
ATOM 1832 C CA . PRO A 1 237 ? -0.354 15.93 14.727 1 95.75 237 PRO A CA 1
ATOM 1833 C C . PRO A 1 237 ? -1.004 17.234 15.188 1 95.75 237 PRO A C 1
ATOM 1835 O O . PRO A 1 237 ? -2.232 17.328 15.25 1 95.75 237 PRO A O 1
ATOM 1838 N N . GLU A 1 238 ? -0.212 18.203 15.516 1 93.5 238 GLU A N 1
ATOM 1839 C CA . GLU A 1 238 ? -0.751 19.5 15.953 1 93.5 238 GLU A CA 1
ATOM 1840 C C . GLU A 1 238 ? -1.556 20.156 14.844 1 93.5 238 GLU A C 1
ATOM 1842 O O . GLU A 1 238 ? -2.662 20.656 15.078 1 93.5 238 GLU A O 1
ATOM 1847 N N . TYR A 1 239 ? -0.979 20.125 13.703 1 96 239 TYR A N 1
ATOM 1848 C CA . TYR A 1 239 ? -1.672 20.719 12.562 1 96 239 TYR A CA 1
ATOM 1849 C C . TYR A 1 239 ? -2.941 19.938 12.234 1 96 239 TYR A C 1
ATOM 1851 O O . TYR A 1 239 ? -3.971 20.531 11.906 1 96 239 TYR A O 1
ATOM 1859 N N . ALA A 1 240 ? -2.807 18.625 12.258 1 95.19 240 ALA A N 1
ATOM 1860 C CA . ALA A 1 240 ? -3.963 17.781 11.969 1 95.19 240 ALA A CA 1
ATOM 1861 C C . ALA A 1 240 ? -5.117 18.094 12.914 1 95.19 240 ALA A C 1
ATOM 1863 O O . ALA A 1 240 ? -6.27 18.188 12.484 1 95.19 240 ALA A O 1
ATOM 1864 N N . GLU A 1 241 ? -4.852 18.25 14.164 1 91.81 241 GLU A N 1
ATOM 1865 C CA . GLU A 1 241 ? -5.879 18.547 15.156 1 91.81 241 GLU A CA 1
ATOM 1866 C C . GLU A 1 241 ? -6.512 19.922 14.891 1 91.81 241 GLU A C 1
ATOM 1868 O O . GLU A 1 241 ? -7.73 20.062 14.961 1 91.81 241 GLU A O 1
ATOM 1873 N N . TRP A 1 242 ? -5.656 20.812 14.641 1 92.06 242 TRP A N 1
ATOM 1874 C CA . TRP A 1 242 ? -6.121 22.172 14.344 1 92.06 242 TRP A CA 1
ATOM 1875 C C . TRP A 1 242 ? -7.035 22.172 13.125 1 92.06 242 TRP A C 1
ATOM 1877 O O . TRP A 1 242 ? -8.109 22.766 13.148 1 92.06 242 TRP A O 1
ATOM 1887 N N . LYS A 1 243 ? -6.574 21.5 12.047 1 94.38 243 LYS A N 1
ATOM 1888 C CA . LYS A 1 243 ? -7.398 21.438 10.836 1 94.38 243 LYS A CA 1
ATOM 1889 C C . LYS A 1 243 ? -8.719 20.734 11.109 1 94.38 243 LYS A C 1
ATOM 1891 O O . LYS A 1 243 ? -9.766 21.141 10.625 1 94.38 243 LYS A O 1
ATOM 1896 N N . GLU A 1 244 ? -8.656 19.578 11.828 1 92.88 244 GLU A N 1
ATOM 1897 C CA . GLU A 1 244 ? -9.867 18.828 12.156 1 92.88 244 GLU A CA 1
ATOM 1898 C C . GLU A 1 244 ? -10.883 19.719 12.875 1 92.88 244 GLU A C 1
ATOM 1900 O O . GLU A 1 244 ? -12.07 19.672 12.562 1 92.88 244 GLU A O 1
ATOM 1905 N N . GLN A 1 245 ? -10.445 20.516 13.836 1 89.19 245 GLN A N 1
ATOM 1906 C CA . GLN A 1 245 ? -11.32 21.438 14.562 1 89.19 245 GLN A CA 1
ATOM 1907 C C . GLN A 1 245 ? -11.945 22.453 13.617 1 89.19 245 GLN A C 1
ATOM 1909 O O . GLN A 1 245 ? -13.148 22.719 13.695 1 89.19 245 GLN A O 1
ATOM 1914 N N . ASN A 1 246 ? -11.141 22.984 12.773 1 92.12 246 ASN A N 1
ATOM 1915 C CA . ASN A 1 246 ? -11.641 23.953 11.805 1 92.12 246 ASN A CA 1
ATOM 1916 C C . ASN A 1 246 ? -12.68 23.344 10.867 1 92.12 246 ASN A C 1
ATOM 1918 O O . ASN A 1 246 ? -13.703 23.953 10.578 1 92.12 246 ASN A O 1
ATOM 1922 N N . GLU A 1 247 ? -12.328 22.141 10.398 1 94.25 247 GLU A N 1
ATOM 1923 C CA . GLU A 1 247 ? -13.273 21.453 9.523 1 94.25 247 GLU A CA 1
ATOM 1924 C C . GLU A 1 247 ? -14.562 21.109 10.258 1 94.25 247 GLU A C 1
ATOM 1926 O O . GLU A 1 247 ? -15.648 21.141 9.664 1 94.25 247 GLU A O 1
ATOM 1931 N N . TYR A 1 248 ? -14.461 20.797 11.578 1 93.06 248 TYR A N 1
ATOM 1932 C CA . TYR A 1 248 ? -15.633 20.5 12.406 1 93.06 248 TYR A CA 1
ATOM 1933 C C . TYR A 1 248 ? -16.562 21.703 12.484 1 93.06 248 TYR A C 1
ATOM 1935 O O . TYR A 1 248 ? -17.781 21.562 12.289 1 93.06 248 TYR A O 1
ATOM 1943 N N . VAL A 1 249 ? -16.047 22.812 12.711 1 93.56 249 VAL A N 1
ATOM 1944 C CA . VAL A 1 249 ? -16.828 24.047 12.805 1 93.56 249 VAL A CA 1
ATOM 1945 C C . VAL A 1 249 ? -17.531 24.312 11.477 1 93.56 249 VAL A C 1
ATOM 1947 O O . VAL A 1 249 ? -18.719 24.656 11.445 1 93.56 249 VAL A O 1
ATOM 1950 N N . LYS A 1 250 ? -16.766 24.172 10.391 1 94.62 250 LYS A N 1
ATOM 1951 C CA . LYS A 1 250 ? -17.344 24.359 9.062 1 94.62 250 LYS A CA 1
ATOM 1952 C C . LYS A 1 250 ? -18.484 23.375 8.812 1 94.62 250 LYS A C 1
ATOM 1954 O O . LYS A 1 250 ? -19.516 23.734 8.227 1 94.62 250 LYS A O 1
ATOM 1959 N N . TRP A 1 251 ? -18.203 22.188 9.219 1 96.31 251 TRP A N 1
ATOM 1960 C CA . TRP A 1 251 ? -19.203 21.125 9.078 1 96.31 251 TRP A CA 1
ATOM 1961 C C . TRP A 1 251 ? -20.484 21.5 9.82 1 96.31 251 TRP A C 1
ATOM 196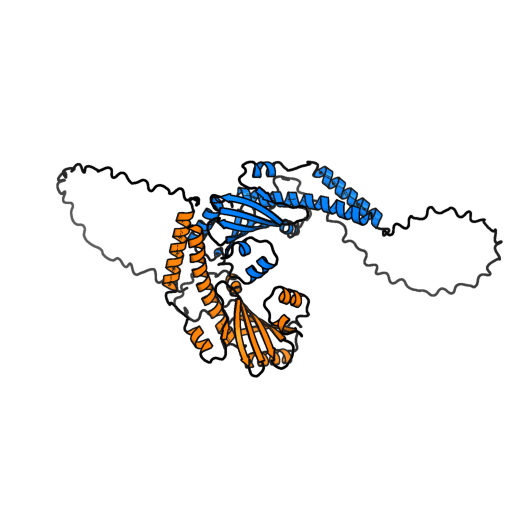3 O O . TRP A 1 251 ? -21.578 21.422 9.258 1 96.31 251 TRP A O 1
ATOM 1973 N N . LEU A 1 252 ? -20.406 21.938 11.047 1 96.5 252 LEU A N 1
ATOM 1974 C CA . LEU A 1 252 ? -21.547 22.375 11.844 1 96.5 252 LEU A CA 1
ATOM 1975 C C . LEU A 1 252 ? -22.344 23.453 11.109 1 96.5 252 LEU A C 1
ATOM 1977 O O . LEU A 1 252 ? -23.578 23.375 11.031 1 96.5 252 LEU A O 1
ATOM 1981 N N . GLY A 1 253 ? -21.688 24.406 10.633 1 95.75 253 GLY A N 1
ATOM 1982 C CA . GLY A 1 253 ? -22.344 25.484 9.906 1 95.75 253 GLY A CA 1
ATOM 1983 C C . GLY A 1 253 ? -23.062 25.016 8.664 1 95.75 253 GLY A C 1
ATOM 1984 O O . GLY A 1 253 ? -24.203 25.422 8.406 1 95.75 253 GLY A O 1
ATOM 1985 N N . LYS A 1 254 ? -22.422 24.172 7.91 1 97 254 LYS A N 1
ATOM 1986 C CA . LYS A 1 254 ? -23.016 23.672 6.668 1 97 254 LYS A CA 1
ATOM 1987 C C . LYS A 1 254 ? -24.25 22.828 6.949 1 97 254 LYS A C 1
ATOM 1989 O O . LYS A 1 254 ? -25.266 22.938 6.262 1 97 254 LYS A O 1
ATOM 1994 N N . VAL A 1 255 ? -24.094 21.969 7.945 1 97.38 255 VAL A N 1
ATOM 1995 C CA . VAL A 1 255 ? -25.219 21.109 8.312 1 97.38 255 VAL A CA 1
ATOM 1996 C C . VAL A 1 255 ? -26.391 21.969 8.797 1 97.38 255 VAL A C 1
ATOM 1998 O O . VAL A 1 255 ? -27.547 21.734 8.414 1 97.38 255 VAL A O 1
ATOM 2001 N N . LYS A 1 256 ? -26.109 22.891 9.648 1 96.56 256 LYS A N 1
ATOM 2002 C CA . LYS A 1 256 ? -27.141 23.781 10.141 1 96.56 256 LYS A CA 1
ATOM 2003 C C . LYS A 1 256 ? -27.875 24.469 8.992 1 96.56 256 LYS A C 1
ATOM 2005 O O . LYS A 1 256 ? -29.109 24.484 8.953 1 96.56 256 LYS A O 1
ATOM 2010 N N . THR A 1 257 ? -27.188 25.047 8.109 1 96.38 257 THR A N 1
ATOM 2011 C CA . THR A 1 257 ? -27.75 25.75 6.969 1 96.38 257 THR A CA 1
ATOM 2012 C C . THR A 1 257 ? -28.625 24.812 6.137 1 96.38 257 THR A C 1
ATOM 2014 O O . THR A 1 257 ? -29.703 25.203 5.684 1 96.38 257 THR A O 1
ATOM 2017 N N . PHE A 1 258 ? -28.094 23.641 5.973 1 96.69 258 PHE A N 1
ATOM 2018 C CA . PHE A 1 258 ? -28.828 22.656 5.188 1 96.69 258 PHE A CA 1
ATOM 2019 C C . PHE A 1 258 ? -30.172 22.328 5.84 1 96.69 258 PHE A C 1
ATOM 2021 O O . PHE A 1 258 ? -31.203 22.281 5.164 1 96.69 258 PHE A O 1
ATOM 2028 N N . VAL A 1 259 ? -30.109 22.031 7.141 1 95.38 259 VAL A N 1
ATOM 2029 C CA . VAL A 1 259 ? -31.297 21.609 7.867 1 95.38 259 VAL A CA 1
ATOM 2030 C C . VAL A 1 259 ? -32.281 22.781 7.953 1 95.38 259 VAL A C 1
ATOM 2032 O O . VAL A 1 259 ? -33.5 22.578 7.934 1 95.38 259 VAL A O 1
ATOM 2035 N N . GLU A 1 260 ? -31.812 23.891 8.039 1 91.69 260 GLU A N 1
ATOM 2036 C CA . GLU A 1 260 ? -32.656 25.078 8.156 1 91.69 260 GLU A CA 1
ATOM 2037 C C . GLU A 1 260 ? -33.469 25.312 6.883 1 91.69 260 GLU A C 1
ATOM 2039 O O . GLU A 1 260 ? -34.531 25.906 6.926 1 91.69 260 GLU A O 1
ATOM 2044 N N . LEU A 1 261 ? -32.969 24.781 5.789 1 86.81 261 LEU A N 1
ATOM 2045 C CA . LEU A 1 261 ? -33.656 24.969 4.512 1 86.81 261 LEU A CA 1
ATOM 2046 C C . LEU A 1 261 ? -34.688 23.891 4.289 1 86.81 261 LEU A C 1
ATOM 2048 O O . LEU A 1 261 ? -35.719 24.125 3.654 1 86.81 261 LEU A O 1
ATOM 2052 N N . MET B 1 1 ? 19.875 -18.797 4.242 1 20.33 1 MET B N 1
ATOM 2053 C CA . MET B 1 1 ? 19.922 -18.328 5.625 1 20.33 1 MET B CA 1
ATOM 2054 C C . MET B 1 1 ? 20.969 -19.109 6.43 1 20.33 1 MET B C 1
ATOM 2056 O O . MET B 1 1 ? 20.891 -19.156 7.656 1 20.33 1 MET B O 1
ATOM 2060 N N . SER B 1 2 ? 21.844 -19.656 5.609 1 20.52 2 SER B N 1
ATOM 2061 C CA . SER B 1 2 ? 22.828 -20.656 6.02 1 20.52 2 SER B CA 1
ATOM 2062 C C . SER B 1 2 ? 23.891 -20.062 6.934 1 20.52 2 SER B C 1
ATOM 2064 O O . SER B 1 2 ? 25.078 -20.25 6.711 1 20.52 2 SER B O 1
ATOM 2066 N N . ALA B 1 3 ? 23.297 -18.984 7.695 1 20.52 3 ALA B N 1
ATOM 2067 C CA . ALA B 1 3 ? 24.328 -18.438 8.562 1 20.52 3 ALA B CA 1
ATOM 2068 C C . ALA B 1 3 ? 24.828 -19.484 9.562 1 20.52 3 ALA B C 1
ATOM 2070 O O . ALA B 1 3 ? 24.25 -19.641 10.641 1 20.52 3 ALA B O 1
ATOM 2071 N N . PHE B 1 4 ? 24.969 -20.734 9.07 1 20.53 4 PHE B N 1
ATOM 2072 C CA . PHE B 1 4 ? 25.594 -21.797 9.859 1 20.53 4 PHE B CA 1
ATOM 2073 C C . PHE B 1 4 ? 26.875 -21.281 10.531 1 20.53 4 PHE B C 1
ATOM 2075 O O . PHE B 1 4 ? 27.75 -20.75 9.859 1 20.53 4 PHE B O 1
ATOM 2082 N N . ARG B 1 5 ? 26.656 -20.766 11.781 1 19.11 5 ARG B N 1
ATOM 2083 C CA . ARG B 1 5 ? 27.656 -20.328 12.75 1 19.11 5 ARG B CA 1
ATOM 2084 C C . ARG B 1 5 ? 28.812 -21.312 12.828 1 19.11 5 ARG B C 1
ATOM 2086 O O . ARG B 1 5 ? 28.688 -22.375 13.438 1 19.11 5 ARG B O 1
ATOM 2093 N N . ALA B 1 6 ? 29.375 -21.578 11.75 1 19.77 6 ALA B N 1
ATOM 2094 C CA . ALA B 1 6 ? 30.516 -22.5 11.812 1 19.77 6 ALA B CA 1
ATOM 2095 C C . ALA B 1 6 ? 31.531 -22.031 12.844 1 19.77 6 ALA B C 1
ATOM 2097 O O . ALA B 1 6 ? 32.625 -22.609 12.945 1 19.77 6 ALA B O 1
ATOM 2098 N N . LEU B 1 7 ? 31.094 -20.875 13.68 1 18.27 7 LEU B N 1
ATOM 2099 C CA . LEU B 1 7 ? 32.344 -20.266 14.062 1 18.27 7 LEU B CA 1
ATOM 2100 C C . LEU B 1 7 ? 33.219 -21.234 14.867 1 18.27 7 LEU B C 1
ATOM 2102 O O . LEU B 1 7 ? 34.406 -21.406 14.594 1 18.27 7 LEU B O 1
ATOM 2106 N N . ARG B 1 8 ? 32.906 -21.156 16.234 1 20.34 8 ARG B N 1
ATOM 2107 C CA . ARG B 1 8 ? 34 -20.859 17.141 1 20.34 8 ARG B CA 1
ATOM 2108 C C . ARG B 1 8 ? 34.906 -22.078 17.297 1 20.34 8 ARG B C 1
ATOM 2110 O O . ARG B 1 8 ? 34.469 -23.156 17.703 1 20.34 8 ARG B O 1
ATOM 2117 N N . GLN B 1 9 ? 35.906 -22.078 16.516 1 18.58 9 GLN B N 1
ATOM 2118 C CA . GLN B 1 9 ? 37.156 -22.812 16.359 1 18.58 9 GLN B CA 1
ATOM 2119 C C . GLN B 1 9 ? 37.812 -23.125 17.719 1 18.58 9 GLN B C 1
ATOM 2121 O O . GLN B 1 9 ? 37.5 -22.469 18.719 1 18.58 9 GLN B O 1
ATOM 2126 N N . ALA B 1 10 ? 38.906 -23.906 17.672 1 20.78 10 ALA B N 1
ATOM 2127 C CA . ALA B 1 10 ? 39.844 -24.891 18.234 1 20.78 10 ALA B CA 1
ATOM 2128 C C . ALA B 1 10 ? 40.875 -24.234 19.141 1 20.78 10 ALA B C 1
ATOM 2130 O O . ALA B 1 10 ? 41.812 -24.875 19.609 1 20.78 10 ALA B O 1
ATOM 2131 N N . VAL B 1 11 ? 40.719 -22.938 19.562 1 20.47 11 VAL B N 1
ATOM 2132 C CA . VAL B 1 11 ? 42.031 -22.422 19.922 1 20.47 11 VAL B CA 1
ATOM 2133 C C . VAL B 1 11 ? 42.594 -23.203 21.094 1 20.47 11 VAL B C 1
ATOM 2135 O O . VAL B 1 11 ? 42.094 -23.094 22.219 1 20.47 11 VAL B O 1
ATOM 2138 N N . ARG B 1 12 ? 43.156 -24.344 20.875 1 20.86 12 ARG B N 1
ATOM 2139 C CA . ARG B 1 12 ? 43.812 -25.141 21.891 1 20.86 12 ARG B CA 1
ATOM 2140 C C . ARG B 1 12 ? 45.125 -24.5 22.344 1 20.86 12 ARG B C 1
ATOM 2142 O O . ARG B 1 12 ? 46.031 -25.188 22.781 1 20.86 12 ARG B O 1
ATOM 2149 N N . VAL B 1 13 ? 45.281 -23.203 22.094 1 20.89 13 VAL B N 1
ATOM 2150 C CA . VAL B 1 13 ? 46.719 -22.891 22.203 1 20.89 13 VAL B CA 1
ATOM 2151 C C . VAL B 1 13 ? 47.25 -23.375 23.547 1 20.89 13 VAL B C 1
ATOM 2153 O O . VAL B 1 13 ? 46.719 -23.016 24.594 1 20.89 13 VAL B O 1
ATOM 2156 N N . SER B 1 14 ? 48.219 -24.25 23.391 1 18.8 14 SER B N 1
ATOM 2157 C CA . SER B 1 14 ? 49.031 -25.156 24.188 1 18.8 14 SER B CA 1
ATOM 2158 C C . SER B 1 14 ? 49.906 -24.391 25.156 1 18.8 14 SER B C 1
ATOM 2160 O O . SER B 1 14 ? 49.812 -24.547 26.375 1 18.8 14 SER B O 1
ATOM 2162 N N . SER B 1 15 ? 51.25 -24.172 24.781 1 18.62 15 SER B N 1
ATOM 2163 C CA . SER B 1 15 ? 52.438 -24.766 25.375 1 18.62 15 SER B CA 1
ATOM 2164 C C . SER B 1 15 ? 53.062 -23.812 26.391 1 18.62 15 SER B C 1
ATOM 2166 O O . SER B 1 15 ? 52.906 -22.594 26.297 1 18.62 15 SER B O 1
ATOM 2168 N N . ARG B 1 16 ? 53.969 -24.453 27.266 1 21.58 16 ARG B N 1
ATOM 2169 C CA . ARG B 1 16 ? 54.562 -24.297 28.594 1 21.58 16 ARG B CA 1
ATOM 2170 C C . ARG B 1 16 ? 55.625 -23.203 28.609 1 21.58 16 ARG B C 1
ATOM 2172 O O . ARG B 1 16 ? 55.656 -22.391 29.531 1 21.58 16 ARG B O 1
ATOM 2179 N N . THR B 1 17 ? 56.75 -23.234 27.672 1 21.02 17 THR B N 1
ATOM 2180 C CA . THR B 1 17 ? 57.969 -23.438 28.469 1 21.02 17 THR B CA 1
ATOM 2181 C C . THR B 1 17 ? 58.531 -22.094 28.938 1 21.02 17 THR B C 1
ATOM 2183 O O . THR B 1 17 ? 58.594 -21.844 30.141 1 21.02 17 THR B O 1
ATOM 2186 N N . GLY B 1 18 ? 59.906 -21.766 28.516 1 20.7 18 GLY B N 1
ATOM 2187 C CA . GLY B 1 18 ? 61.156 -21.578 29.234 1 20.7 18 GLY B CA 1
ATOM 2188 C C . GLY B 1 18 ? 61.5 -20.109 29.469 1 20.7 18 GLY B C 1
ATOM 2189 O O . GLY B 1 18 ? 61 -19.234 28.766 1 20.7 18 GLY B O 1
ATOM 2190 N N . PHE B 1 19 ? 62.188 -19.781 30.625 1 22.08 19 PHE B N 1
ATOM 2191 C CA . PHE B 1 19 ? 62.469 -18.656 31.5 1 22.08 19 PHE B CA 1
ATOM 2192 C C . PHE B 1 19 ? 63.562 -17.781 30.906 1 22.08 19 PHE B C 1
ATOM 2194 O O . PHE B 1 19 ? 64 -16.797 31.531 1 22.08 19 PHE B O 1
ATOM 2201 N N . SER B 1 20 ? 63.969 -17.984 29.547 1 19.67 20 SER B N 1
ATOM 2202 C CA . SER B 1 20 ? 65.375 -17.562 29.609 1 19.67 20 SER B CA 1
ATOM 2203 C C . SER B 1 20 ? 65.5 -16.062 29.844 1 19.67 20 SER B C 1
ATOM 2205 O O . SER B 1 20 ? 64.562 -15.312 29.578 1 19.67 20 SER B O 1
ATOM 2207 N N . ALA B 1 21 ? 66.875 -15.75 30.094 1 20.98 21 ALA B N 1
ATOM 2208 C CA . ALA B 1 21 ? 67.688 -14.711 30.75 1 20.98 21 ALA B CA 1
ATOM 2209 C C . ALA B 1 21 ? 67.75 -13.43 29.922 1 20.98 21 ALA B C 1
ATOM 2211 O O . ALA B 1 21 ? 67.562 -13.477 28.703 1 20.98 21 ALA B O 1
ATOM 2212 N N . ALA B 1 22 ? 68.125 -12.344 30.531 1 20.55 22 ALA B N 1
ATOM 2213 C CA . ALA B 1 22 ? 68 -10.898 30.703 1 20.55 22 ALA B CA 1
ATOM 2214 C C . ALA B 1 22 ? 68.938 -10.141 29.766 1 20.55 22 ALA B C 1
ATOM 2216 O O . ALA B 1 22 ? 68.938 -8.906 29.781 1 20.55 22 ALA B O 1
ATOM 2217 N N . ARG B 1 23 ? 69.688 -10.734 28.75 1 23.77 23 ARG B N 1
ATOM 2218 C CA . ARG B 1 23 ? 70.875 -9.875 28.641 1 23.77 23 ARG B CA 1
ATOM 2219 C C . ARG B 1 23 ? 70.5 -8.547 27.984 1 23.77 23 ARG B C 1
ATOM 2221 O O . ARG B 1 23 ? 69.625 -8.492 27.125 1 23.77 23 ARG B O 1
ATOM 2228 N N . SER B 1 24 ? 71.125 -7.426 28.469 1 23.89 24 SER B N 1
ATOM 2229 C CA . SER B 1 24 ? 71 -5.969 28.469 1 23.89 24 SER B CA 1
ATOM 2230 C C . SER B 1 24 ? 71.562 -5.383 27.172 1 23.89 24 SER B C 1
ATOM 2232 O O . SER B 1 24 ? 72.75 -5.395 26.938 1 23.89 24 SER B O 1
ATOM 2234 N N . SER B 1 25 ? 71.062 -5.875 25.984 1 21.84 25 SER B N 1
ATOM 2235 C CA . SER B 1 25 ? 71.812 -5.32 24.859 1 21.84 25 SER B CA 1
ATOM 2236 C C . SER B 1 25 ? 71.75 -3.799 24.828 1 21.84 25 SER B C 1
ATOM 2238 O O . SER B 1 25 ? 70.75 -3.217 25.297 1 21.84 25 SER B O 1
ATOM 2240 N N . VAL B 1 26 ? 72.875 -3.178 24.5 1 27.41 26 VAL B N 1
ATOM 2241 C CA . VAL B 1 26 ? 73.438 -1.843 24.328 1 27.41 26 VAL B CA 1
ATOM 2242 C C . VAL B 1 26 ? 72.688 -1.104 23.219 1 27.41 26 VAL B C 1
ATOM 2244 O O . VAL B 1 26 ? 72.438 -1.646 22.125 1 27.41 26 VAL B O 1
ATOM 2247 N N . ALA B 1 27 ? 72.062 -0.027 23.562 1 26.8 27 ALA B N 1
ATOM 2248 C CA . ALA B 1 27 ? 71.125 0.935 23 1 26.8 27 ALA B CA 1
ATOM 2249 C C . ALA B 1 27 ? 71.75 1.736 21.875 1 26.8 27 ALA B C 1
ATOM 2251 O O . ALA B 1 27 ? 72.625 2.551 22.109 1 26.8 27 ALA B O 1
ATOM 2252 N N . VAL B 1 28 ? 72.188 1.107 20.75 1 26.97 28 VAL B N 1
ATOM 2253 C CA . VAL B 1 28 ? 72.812 1.967 19.734 1 26.97 28 VAL B CA 1
ATOM 2254 C C . VAL B 1 28 ? 71.75 2.984 19.25 1 26.97 28 VAL B C 1
ATOM 2256 O O . VAL B 1 28 ? 70.625 2.623 18.953 1 26.97 28 VAL B O 1
ATOM 2259 N N . ARG B 1 29 ? 72 4.328 19.469 1 28.22 29 ARG B N 1
ATOM 2260 C CA . ARG B 1 29 ? 71.188 5.527 19.234 1 28.22 29 ARG B CA 1
ATOM 2261 C C . ARG B 1 29 ? 71 5.77 17.734 1 28.22 29 ARG B C 1
ATOM 2263 O O . ARG B 1 29 ? 71.938 5.887 16.984 1 28.22 29 ARG B O 1
ATOM 2270 N N . PRO B 1 30 ? 69.938 5.211 17.109 1 28.69 30 PRO B N 1
ATOM 2271 C CA . PRO B 1 30 ? 69.75 5.422 15.672 1 28.69 30 PRO B CA 1
ATOM 2272 C C . PRO B 1 30 ? 69.688 6.898 15.297 1 28.69 30 PRO B C 1
ATOM 2274 O O . PRO B 1 30 ? 69.25 7.727 16.125 1 28.69 30 PRO B O 1
ATOM 2277 N N . ALA B 1 31 ? 70.438 7.312 14.305 1 30.55 31 ALA B N 1
ATOM 2278 C CA . ALA B 1 31 ? 70.625 8.555 13.555 1 30.55 31 ALA B CA 1
ATOM 2279 C C . ALA B 1 31 ? 69.25 9.008 12.992 1 30.55 31 ALA B C 1
ATOM 2281 O O . ALA B 1 31 ? 68.562 8.227 12.367 1 30.55 31 ALA B O 1
ATOM 2282 N N . VAL B 1 32 ? 68.562 9.992 13.594 1 29.25 32 VAL B N 1
ATOM 2283 C CA . VAL B 1 32 ? 67.312 10.641 13.305 1 29.25 32 VAL B CA 1
ATOM 2284 C C . VAL B 1 32 ? 67.375 11.258 11.906 1 29.25 32 VAL B C 1
ATOM 2286 O O . VAL B 1 32 ? 68.125 12.18 11.648 1 29.25 32 VAL B O 1
ATOM 2289 N N . SER B 1 33 ? 67.438 10.438 10.805 1 29.88 33 SER B N 1
ATOM 2290 C CA . SER B 1 33 ? 67.312 11.078 9.5 1 29.88 33 SER B CA 1
ATOM 2291 C C . SER B 1 33 ? 66.062 12 9.453 1 29.88 33 SER B C 1
ATOM 2293 O O . SER B 1 33 ? 65 11.633 9.938 1 29.88 33 SER B O 1
ATOM 2295 N N . ARG B 1 34 ? 66.312 13.312 9.391 1 32.59 34 ARG B N 1
ATOM 2296 C CA . ARG B 1 34 ? 65.375 14.391 9.188 1 32.59 34 ARG B CA 1
ATOM 2297 C C . ARG B 1 34 ? 64.562 14.156 7.926 1 32.59 34 ARG B C 1
ATOM 2299 O O . ARG B 1 34 ? 65.062 14.289 6.812 1 32.59 34 ARG B O 1
ATOM 2306 N N . GLN B 1 35 ? 63.719 13.133 7.887 1 32.09 35 GLN B N 1
ATOM 2307 C CA . GLN B 1 35 ? 62.812 13.031 6.738 1 32.09 35 GLN B CA 1
ATOM 2308 C C . GLN B 1 35 ? 62.062 14.336 6.512 1 32.09 35 GLN B C 1
ATOM 2310 O O . GLN B 1 35 ? 61.5 14.898 7.445 1 32.09 35 GLN B O 1
ATOM 2315 N N . ILE B 1 36 ? 62.562 15.109 5.617 1 31.44 36 ILE B N 1
ATOM 2316 C CA . ILE B 1 36 ? 61.875 16.25 5.035 1 31.44 36 ILE B CA 1
ATOM 2317 C C . ILE B 1 36 ? 60.469 15.852 4.648 1 31.44 36 ILE B C 1
ATOM 2319 O O . ILE B 1 36 ? 60.281 14.945 3.836 1 31.44 36 ILE B O 1
ATOM 2323 N N . LEU B 1 37 ? 59.562 15.883 5.625 1 31.27 37 LEU B N 1
ATOM 2324 C CA . LEU B 1 37 ? 58.156 15.75 5.348 1 31.27 37 LEU B CA 1
ATOM 2325 C C . LEU B 1 37 ? 57.719 16.734 4.258 1 31.27 37 LEU B C 1
ATOM 2327 O O . LEU B 1 37 ? 57.875 17.938 4.418 1 31.27 37 LEU B O 1
ATOM 2331 N N . SER B 1 38 ? 58.031 16.422 3 1 34.28 38 SER B N 1
ATOM 2332 C CA . SER B 1 38 ? 57.344 17.156 1.947 1 34.28 38 SER B CA 1
ATOM 2333 C C . SER B 1 38 ? 55.844 17.25 2.229 1 34.28 38 SER B C 1
ATOM 2335 O O . SER B 1 38 ? 55.219 16.234 2.48 1 34.28 38 SER B O 1
ATOM 2337 N N . ALA B 1 39 ? 55.438 18.406 2.725 1 34.41 39 ALA B N 1
ATOM 2338 C CA . ALA B 1 39 ? 54.031 18.781 2.871 1 34.41 39 ALA B CA 1
ATOM 2339 C C . ALA B 1 39 ? 53.25 18.469 1.6 1 34.41 39 ALA B C 1
ATOM 2341 O O . ALA B 1 39 ? 53.438 19.125 0.573 1 34.41 39 ALA B O 1
ATOM 2342 N N . SER B 1 40 ? 53.125 17.219 1.169 1 31.86 40 SER B N 1
ATOM 2343 C CA . SER B 1 40 ? 52.156 17 0.115 1 31.86 40 SER B CA 1
ATOM 2344 C C . SER B 1 40 ? 50.844 17.688 0.436 1 31.86 40 SER B C 1
ATOM 2346 O O . SER B 1 40 ? 50.281 17.516 1.521 1 31.86 40 SER B O 1
ATOM 2348 N N . ARG B 1 41 ? 50.656 18.906 -0.035 1 32.59 41 ARG B N 1
ATOM 2349 C CA . ARG B 1 41 ? 49.375 19.578 -0.006 1 32.59 41 ARG B CA 1
ATOM 2350 C C . ARG B 1 41 ? 48.25 18.609 -0.348 1 32.59 41 ARG B C 1
ATOM 2352 O O . ARG B 1 41 ? 48.219 18.016 -1.431 1 32.59 41 ARG B O 1
ATOM 2359 N N . ALA B 1 42 ? 47.812 17.906 0.628 1 31.23 42 ALA B N 1
ATOM 2360 C CA . ALA B 1 42 ? 46.562 17.125 0.474 1 31.23 42 ALA B CA 1
ATOM 2361 C C . ALA B 1 42 ? 45.531 17.906 -0.332 1 31.23 42 ALA B C 1
ATOM 2363 O O . ALA B 1 42 ? 45.219 19.047 0 1 31.23 42 ALA B O 1
ATOM 2364 N N . PHE B 1 43 ? 45.562 17.812 -1.661 1 34.81 43 PHE B N 1
ATOM 2365 C CA . PHE B 1 43 ? 44.438 18.297 -2.455 1 34.81 43 PHE B CA 1
ATOM 2366 C C . PHE B 1 43 ? 43.125 18.125 -1.702 1 34.81 43 PHE B C 1
ATOM 2368 O O . PHE B 1 43 ? 42.781 17.031 -1.249 1 34.81 43 PHE B O 1
ATOM 2375 N N . SER B 1 44 ? 42.812 19.078 -0.921 1 32.56 44 SER B N 1
ATOM 2376 C CA . SER B 1 44 ? 41.469 19.188 -0.388 1 32.56 44 SER B CA 1
ATOM 2377 C C . SER B 1 44 ? 40.438 18.688 -1.398 1 32.56 44 SER B C 1
ATOM 2379 O O . SER B 1 44 ? 40.406 19.141 -2.545 1 32.56 44 SER B O 1
ATOM 2381 N N . ILE B 1 45 ? 40.25 17.406 -1.504 1 33.16 45 ILE B N 1
ATOM 2382 C CA . ILE B 1 45 ? 39.062 16.953 -2.242 1 33.16 45 ILE B CA 1
ATOM 2383 C C . ILE B 1 45 ? 37.938 17.969 -2.07 1 33.16 45 ILE B C 1
ATOM 2385 O O . ILE B 1 45 ? 37.531 18.297 -0.943 1 33.16 45 ILE B O 1
ATOM 2389 N N . SER B 1 46 ? 37.969 19.016 -2.885 1 34.84 46 SER B N 1
ATOM 2390 C CA . SER B 1 46 ? 36.781 19.859 -2.99 1 34.84 46 SER B CA 1
ATOM 2391 C C . SER B 1 46 ? 35.5 19.078 -2.684 1 34.84 46 SER B C 1
ATOM 2393 O O . SER B 1 46 ? 35.281 18 -3.217 1 34.84 46 SER B O 1
ATOM 2395 N N . ALA B 1 47 ? 35.062 19.094 -1.467 1 37.03 47 ALA B N 1
ATOM 2396 C CA . ALA B 1 47 ? 33.688 18.703 -1.231 1 37.03 47 ALA B CA 1
ATOM 2397 C C . ALA B 1 47 ? 32.812 19.078 -2.42 1 37.03 47 ALA B C 1
ATOM 2399 O O . ALA B 1 47 ? 32.594 20.25 -2.719 1 37.03 47 ALA B O 1
ATOM 2400 N N . GLN B 1 48 ? 33.031 18.562 -3.551 1 36.69 48 GLN B N 1
ATOM 2401 C CA . GLN B 1 48 ? 32.062 18.844 -4.609 1 36.69 48 GLN B CA 1
ATOM 2402 C C . GLN B 1 48 ? 30.703 19.234 -4.027 1 36.69 48 GLN B C 1
ATOM 2404 O O . GLN B 1 48 ? 30.156 18.516 -3.176 1 36.69 48 GLN B O 1
ATOM 2409 N N . ARG B 1 49 ? 30.406 20.406 -3.805 1 40.25 49 ARG B N 1
ATOM 2410 C CA . ARG B 1 49 ? 29.156 21.094 -3.531 1 40.25 49 ARG B CA 1
ATOM 2411 C C . ARG B 1 49 ? 27.969 20.312 -4.102 1 40.25 49 ARG B C 1
ATOM 2413 O O . ARG B 1 49 ? 27.484 20.625 -5.188 1 40.25 49 ARG B O 1
ATOM 2420 N N . PHE B 1 50 ? 27.969 19 -4.355 1 42.88 50 PHE B N 1
ATOM 2421 C CA . PHE B 1 50 ? 26.812 18.375 -4.969 1 42.88 50 PHE B CA 1
ATOM 2422 C C . PHE B 1 50 ? 25.531 18.766 -4.242 1 42.88 50 PHE B C 1
ATOM 2424 O O . PHE B 1 50 ? 25.516 18.922 -3.02 1 42.88 50 PHE B O 1
ATOM 2431 N N . GLY B 1 51 ? 24.719 19.578 -4.699 1 51.19 51 GLY B N 1
ATOM 2432 C CA . GLY B 1 51 ? 23.344 19.828 -4.309 1 51.19 51 GLY B CA 1
ATOM 2433 C C . GLY B 1 51 ? 22.75 18.734 -3.432 1 51.19 51 GLY B C 1
ATOM 2434 O O . GLY B 1 51 ? 21.547 18.719 -3.18 1 51.19 51 GLY B O 1
ATOM 2435 N N . SER B 1 52 ? 23.625 17.609 -3.197 1 63.31 52 SER B N 1
ATOM 2436 C CA . SER B 1 52 ? 23.297 16.391 -2.48 1 63.31 52 SER B CA 1
ATOM 2437 C C . SER B 1 52 ? 23.672 16.484 -1.006 1 63.31 52 SER B C 1
ATOM 2439 O O . SER B 1 52 ? 24.531 17.297 -0.633 1 63.31 52 SER B O 1
ATOM 2441 N N . GLY B 1 53 ? 22.875 16.062 -0.041 1 76.19 53 GLY B N 1
ATOM 2442 C CA . GLY B 1 53 ? 23.062 16 1.398 1 76.19 53 GLY B CA 1
ATOM 2443 C C . GLY B 1 53 ? 24.359 15.312 1.793 1 76.19 53 GLY B C 1
ATOM 2444 O O . GLY B 1 53 ? 24.938 14.562 1.002 1 76.19 53 GLY B O 1
ATOM 2445 N N . SER B 1 54 ? 25.031 15.719 2.848 1 85.19 54 SER B N 1
ATOM 2446 C CA . SER B 1 54 ? 26.25 15.117 3.4 1 85.19 54 SER B CA 1
ATOM 2447 C C . SER B 1 54 ? 26.062 13.633 3.666 1 85.19 54 SER B C 1
ATOM 2449 O O . SER B 1 54 ? 27.031 12.875 3.703 1 85.19 54 SER B O 1
ATOM 2451 N N . THR B 1 55 ? 24.859 13.25 3.781 1 92.56 55 THR B N 1
ATOM 2452 C CA . THR B 1 55 ? 24.562 11.859 4.121 1 92.56 55 THR B CA 1
ATOM 2453 C C . THR B 1 55 ? 24.531 10.992 2.867 1 92.56 55 THR B C 1
ATOM 2455 O O . THR B 1 55 ? 24.562 9.766 2.957 1 92.56 55 THR B O 1
ATOM 2458 N N . ASP B 1 56 ? 24.5 11.57 1.693 1 95.12 56 ASP B N 1
ATOM 2459 C CA . ASP B 1 56 ? 24.328 10.828 0.451 1 95.12 56 ASP B CA 1
ATOM 2460 C C . ASP B 1 56 ? 25.469 9.844 0.227 1 95.12 56 ASP B C 1
ATOM 2462 O O . ASP B 1 56 ? 25.25 8.703 -0.185 1 95.12 56 ASP B O 1
ATOM 2466 N N . VAL B 1 57 ? 26.641 10.273 0.541 1 93.94 57 VAL B N 1
ATOM 2467 C CA . VAL B 1 57 ? 27.844 9.484 0.251 1 93.94 57 VAL B CA 1
ATOM 2468 C C . VAL B 1 57 ? 27.812 8.203 1.074 1 93.94 57 VAL B C 1
ATOM 2470 O O . VAL B 1 57 ? 28 7.105 0.535 1 93.94 57 VAL B O 1
ATOM 2473 N N . THR B 1 58 ? 27.578 8.375 2.365 1 95.62 58 THR B N 1
ATOM 2474 C CA . THR B 1 58 ? 27.578 7.203 3.232 1 95.62 58 THR B CA 1
ATOM 2475 C C . THR B 1 58 ? 26.406 6.281 2.891 1 95.62 58 THR B C 1
ATOM 2477 O O . THR B 1 58 ? 26.531 5.059 2.98 1 95.62 58 THR B O 1
ATOM 2480 N N . PHE B 1 59 ? 25.344 6.875 2.518 1 97.25 59 PHE B N 1
ATOM 2481 C CA . PHE B 1 59 ? 24.172 6.094 2.131 1 97.25 59 PHE B CA 1
ATOM 2482 C C . PHE B 1 59 ? 24.469 5.27 0.881 1 97.25 59 PHE B C 1
ATOM 2484 O O . PHE B 1 59 ? 24.234 4.062 0.86 1 97.25 59 PHE B O 1
ATOM 2491 N N . VAL B 1 60 ? 25.031 5.875 -0.08 1 97.25 60 VAL B N 1
ATOM 2492 C CA . VAL B 1 60 ? 25.375 5.215 -1.335 1 97.25 60 VAL B CA 1
ATOM 2493 C C . VAL B 1 60 ? 26.359 4.078 -1.067 1 97.25 60 VAL B C 1
ATOM 2495 O O . VAL B 1 60 ? 26.234 2.99 -1.639 1 97.25 60 VAL B O 1
ATOM 2498 N N . GLN B 1 61 ? 27.297 4.332 -0.219 1 96.75 61 GLN B N 1
ATOM 2499 C CA . GLN B 1 61 ? 28.281 3.311 0.107 1 96.75 61 GLN B CA 1
ATOM 2500 C C . GLN B 1 61 ? 27.625 2.09 0.742 1 96.75 61 GLN B C 1
ATOM 2502 O O . GLN B 1 61 ? 27.969 0.952 0.421 1 96.75 61 GLN B O 1
ATOM 2507 N N . LYS B 1 62 ? 26.766 2.363 1.641 1 97.38 62 LYS B N 1
ATOM 2508 C CA . LYS B 1 62 ? 26.078 1.256 2.297 1 97.38 62 LYS B CA 1
ATOM 2509 C C . LYS B 1 62 ? 25.234 0.472 1.304 1 97.38 62 LYS B C 1
ATOM 2511 O O . LYS B 1 62 ? 25.156 -0.757 1.371 1 97.38 62 LYS B O 1
ATOM 2516 N N . LEU B 1 63 ? 24.562 1.191 0.377 1 97.56 63 LEU B N 1
ATOM 2517 C CA . LEU B 1 63 ? 23.781 0.543 -0.664 1 97.56 63 LEU B CA 1
ATOM 2518 C C . LEU B 1 63 ? 24.656 -0.321 -1.557 1 97.56 63 LEU B C 1
ATOM 2520 O O . LEU B 1 63 ? 24.281 -1.439 -1.915 1 97.56 63 LEU B O 1
ATOM 2524 N N . GLN B 1 64 ? 25.812 0.206 -1.842 1 97.31 64 GLN B N 1
ATOM 2525 C CA . GLN B 1 64 ? 26.75 -0.546 -2.666 1 97.31 64 GLN B CA 1
ATOM 2526 C C . GLN B 1 64 ? 27.203 -1.818 -1.957 1 97.31 64 GLN B C 1
ATOM 2528 O O . GLN B 1 64 ? 27.328 -2.875 -2.582 1 97.31 64 GLN B O 1
ATOM 2533 N N . GLN B 1 65 ? 27.469 -1.652 -0.712 1 96.12 65 GLN B N 1
ATOM 2534 C CA . GLN B 1 65 ? 27.859 -2.816 0.074 1 96.12 65 GLN B CA 1
ATOM 2535 C C . GLN B 1 65 ? 26.781 -3.893 0.046 1 96.12 65 GLN B C 1
ATOM 2537 O O . GLN B 1 65 ? 27.078 -5.078 -0.126 1 96.12 65 GLN B O 1
ATOM 2542 N N . GLU B 1 66 ? 25.562 -3.463 0.288 1 94.69 66 GLU B N 1
ATOM 2543 C CA . GLU B 1 66 ? 24.438 -4.41 0.256 1 94.69 66 GLU B CA 1
ATOM 2544 C C . GLU B 1 66 ? 24.297 -5.043 -1.124 1 94.69 66 GLU B C 1
ATOM 2546 O O . GLU B 1 66 ? 24.047 -6.246 -1.237 1 94.69 66 GLU B O 1
ATOM 2551 N N . LEU B 1 67 ? 24.484 -4.285 -2.193 1 95.31 67 LEU B N 1
ATOM 2552 C CA . LEU B 1 67 ? 24.391 -4.789 -3.561 1 95.31 67 LEU B CA 1
ATOM 2553 C C . LEU B 1 67 ? 25.453 -5.844 -3.822 1 95.31 67 LEU B C 1
ATOM 2555 O O . LEU B 1 67 ? 25.172 -6.895 -4.398 1 95.31 67 LEU B O 1
ATOM 2559 N N . ASP B 1 68 ? 26.625 -5.516 -3.363 1 94.75 68 ASP B N 1
ATOM 2560 C CA . ASP B 1 68 ? 27.719 -6.457 -3.549 1 94.75 68 ASP B CA 1
ATOM 2561 C C . ASP B 1 68 ? 27.469 -7.766 -2.811 1 94.75 68 ASP B C 1
ATOM 2563 O O . ASP B 1 68 ? 27.703 -8.852 -3.35 1 94.75 68 ASP B O 1
ATOM 2567 N N . TYR B 1 69 ? 26.984 -7.625 -1.646 1 91.31 69 TYR B N 1
ATOM 2568 C CA . TYR B 1 69 ? 26.656 -8.797 -0.838 1 91.31 69 TYR B CA 1
ATOM 2569 C C . TYR B 1 69 ? 25.609 -9.656 -1.529 1 91.31 69 TYR B C 1
ATOM 2571 O O . TYR B 1 69 ? 25.781 -10.875 -1.661 1 91.31 69 TYR B O 1
ATOM 2579 N N . GLU B 1 70 ? 24.516 -9.055 -1.99 1 89.75 70 GLU B N 1
ATOM 2580 C CA . GLU B 1 70 ? 23.422 -9.773 -2.635 1 89.75 70 GLU B CA 1
ATOM 2581 C C . GLU B 1 70 ? 23.875 -10.422 -3.941 1 89.75 70 GLU B C 1
ATOM 25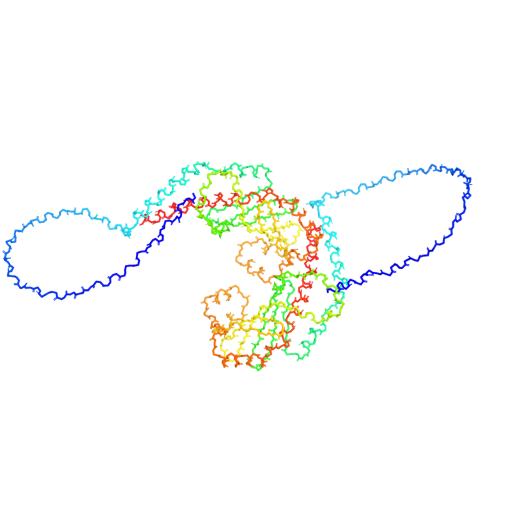83 O O . GLU B 1 70 ? 23.453 -11.523 -4.277 1 89.75 70 GLU B O 1
ATOM 2588 N N . ASN B 1 71 ? 24.719 -9.742 -4.641 1 89.56 71 ASN B N 1
ATOM 2589 C CA . ASN B 1 71 ? 25.203 -10.258 -5.918 1 89.56 71 ASN B CA 1
ATOM 2590 C C . ASN B 1 71 ? 26.156 -11.43 -5.723 1 89.56 71 ASN B C 1
ATOM 2592 O O . ASN B 1 71 ? 26.203 -12.336 -6.555 1 89.56 71 ASN B O 1
ATOM 2596 N N . GLN B 1 72 ? 26.844 -11.43 -4.688 1 85.69 72 GLN B N 1
ATOM 2597 C CA . GLN B 1 72 ? 27.75 -12.539 -4.387 1 85.69 72 GLN B CA 1
ATOM 2598 C C . GLN B 1 72 ? 26.984 -13.766 -3.924 1 85.69 72 GLN B C 1
ATOM 2600 O O . GLN B 1 72 ? 27.312 -14.891 -4.309 1 85.69 72 GLN B O 1
ATOM 2605 N N . GLU B 1 73 ? 26.016 -13.555 -3.117 1 78.06 73 GLU B N 1
ATOM 2606 C CA . GLU B 1 73 ? 25.219 -14.656 -2.574 1 78.06 73 GLU B CA 1
ATOM 2607 C C . GLU B 1 73 ? 24.281 -15.234 -3.631 1 78.06 73 GLU B C 1
ATOM 2609 O O . GLU B 1 73 ? 23.984 -16.422 -3.607 1 78.06 73 GLU B O 1
ATOM 2614 N N . ASN B 1 74 ? 23.781 -14.414 -4.375 1 69.44 74 ASN B N 1
ATOM 2615 C CA . ASN B 1 74 ? 22.797 -14.852 -5.359 1 69.44 74 ASN B CA 1
ATOM 2616 C C . ASN B 1 74 ? 23.406 -14.953 -6.754 1 69.44 74 ASN B C 1
ATOM 2618 O O . ASN B 1 74 ? 22.703 -14.852 -7.758 1 69.44 74 ASN B O 1
ATOM 2622 N N . ALA B 1 75 ? 24.859 -15.102 -6.832 1 59.41 75 ALA B N 1
ATOM 2623 C CA . ALA B 1 75 ? 25.656 -15.125 -8.055 1 59.41 75 ALA B CA 1
ATOM 2624 C C . ALA B 1 75 ? 25.062 -16.078 -9.078 1 59.41 75 ALA B C 1
ATOM 2626 O O . ALA B 1 75 ? 25.422 -16.031 -10.266 1 59.41 75 ALA B O 1
ATOM 2627 N N . ALA B 1 76 ? 24.219 -16.969 -8.695 1 58.5 76 ALA B N 1
ATOM 2628 C CA . ALA B 1 76 ? 23.781 -17.812 -9.797 1 58.5 76 ALA B CA 1
ATOM 2629 C C . ALA B 1 76 ? 22.859 -17.047 -10.75 1 58.5 76 ALA B C 1
ATOM 2631 O O . ALA B 1 76 ? 21.766 -16.641 -10.375 1 58.5 76 ALA B O 1
ATOM 2632 N N . ALA B 1 77 ? 23.5 -16.359 -11.734 1 62.75 77 ALA B N 1
ATOM 2633 C CA . ALA B 1 77 ? 22.922 -15.602 -12.836 1 62.75 77 ALA B CA 1
ATOM 2634 C C . ALA B 1 77 ? 21.984 -16.469 -13.672 1 62.75 77 ALA B C 1
ATOM 2636 O O . ALA B 1 77 ? 22.266 -17.656 -13.891 1 62.75 77 ALA B O 1
ATOM 2637 N N . GLY B 1 78 ? 20.578 -16.141 -13.609 1 78.38 78 GLY B N 1
ATOM 2638 C CA . GLY B 1 78 ? 19.656 -16.766 -14.547 1 78.38 78 GLY B CA 1
ATOM 2639 C C . GLY B 1 78 ? 18.422 -17.359 -13.875 1 78.38 78 GLY B C 1
ATOM 2640 O O . GLY B 1 78 ? 18.203 -17.141 -12.688 1 78.38 78 GLY B O 1
ATOM 2641 N N . THR B 1 79 ? 17.672 -18.125 -14.641 1 88.88 79 THR B N 1
ATOM 2642 C CA . THR B 1 79 ? 16.453 -18.766 -14.172 1 88.88 79 THR B CA 1
ATOM 2643 C C . THR B 1 79 ? 16.781 -20.016 -13.359 1 88.88 79 THR B C 1
ATOM 2645 O O . THR B 1 79 ? 17.484 -20.906 -13.844 1 88.88 79 THR B O 1
ATOM 2648 N N . PRO B 1 80 ? 16.406 -20.094 -12.109 1 92.06 80 PRO B N 1
ATOM 2649 C CA . PRO B 1 80 ? 16.703 -21.266 -11.266 1 92.06 80 PRO B CA 1
ATOM 2650 C C . PRO B 1 80 ? 16.125 -22.562 -11.82 1 92.06 80 PRO B C 1
ATOM 2652 O O . PRO B 1 80 ? 15.164 -22.531 -12.594 1 92.06 80 PRO B O 1
ATOM 2655 N N . GLU B 1 81 ? 16.641 -23.719 -11.344 1 93.19 81 GLU B N 1
ATOM 2656 C CA . GLU B 1 81 ? 16.266 -25.031 -11.836 1 93.19 81 GLU B CA 1
ATOM 2657 C C . GLU B 1 81 ? 14.805 -25.344 -11.523 1 93.19 81 GLU B C 1
ATOM 2659 O O . GLU B 1 81 ? 14.117 -25.969 -12.336 1 93.19 81 GLU B O 1
ATOM 2664 N N . PHE B 1 82 ? 14.359 -24.922 -10.398 1 94.25 82 PHE B N 1
ATOM 2665 C CA . PHE B 1 82 ? 13 -25.266 -10.008 1 94.25 82 PHE B CA 1
ATOM 2666 C C . PHE B 1 82 ? 11.984 -24.609 -10.938 1 94.25 82 PHE B C 1
ATOM 2668 O O . PHE B 1 82 ? 10.898 -25.141 -11.164 1 94.25 82 PHE B O 1
ATOM 2675 N N . VAL B 1 83 ? 12.312 -23.5 -11.469 1 95.81 83 VAL B N 1
ATOM 2676 C CA . VAL B 1 83 ? 11.438 -22.812 -12.414 1 95.81 83 VAL B CA 1
ATOM 2677 C C . VAL B 1 83 ? 11.453 -23.531 -13.758 1 95.81 83 VAL B C 1
ATOM 2679 O O . VAL B 1 83 ? 10.406 -23.75 -14.375 1 95.81 83 VAL B O 1
ATOM 2682 N N . LYS B 1 84 ? 12.664 -23.938 -14.172 1 94.94 84 LYS B N 1
ATOM 2683 C CA . LYS B 1 84 ? 12.797 -24.688 -15.422 1 94.94 84 LYS B CA 1
ATOM 2684 C C . LYS B 1 84 ? 12.008 -26 -15.367 1 94.94 84 LYS B C 1
ATOM 2686 O O . LYS B 1 84 ? 11.328 -26.344 -16.328 1 94.94 84 LYS B O 1
ATOM 2691 N N . GLU B 1 85 ? 12.156 -26.594 -14.25 1 95.75 85 GLU B N 1
ATOM 2692 C CA . GLU B 1 85 ? 11.438 -27.859 -14.062 1 95.75 85 GLU B CA 1
ATOM 2693 C C . GLU B 1 85 ? 9.93 -27.641 -14.078 1 95.75 85 GLU B C 1
ATOM 2695 O O . GLU B 1 85 ? 9.195 -28.406 -14.695 1 95.75 85 GLU B O 1
ATOM 2700 N N . PHE B 1 86 ? 9.508 -26.656 -13.5 1 96.62 86 PHE B N 1
ATOM 2701 C CA . PHE B 1 86 ? 8.078 -26.359 -13.383 1 96.62 86 PHE B CA 1
ATOM 2702 C C . PHE B 1 86 ? 7.469 -26.109 -14.758 1 96.62 86 PHE B C 1
ATOM 2704 O O . PHE B 1 86 ? 6.328 -26.5 -15.016 1 96.62 86 PHE B O 1
ATOM 2711 N N . THR B 1 87 ? 8.203 -25.547 -15.656 1 95.5 87 THR B N 1
ATOM 2712 C CA . THR B 1 87 ? 7.664 -25.156 -16.953 1 95.5 87 THR B CA 1
ATOM 2713 C C . THR B 1 87 ? 8.055 -26.172 -18.031 1 95.5 87 THR B C 1
ATOM 2715 O O . THR B 1 87 ? 7.68 -26.031 -19.188 1 95.5 87 THR B O 1
ATOM 2718 N N . SER B 1 88 ? 8.805 -27.156 -17.688 1 93.12 88 SER B N 1
ATOM 2719 C CA . SER B 1 88 ? 9.398 -28.062 -18.656 1 93.12 88 SER B CA 1
ATOM 2720 C C . SER B 1 88 ? 8.328 -28.844 -19.406 1 93.12 88 SER B C 1
ATOM 2722 O O . SER B 1 88 ? 8.508 -29.203 -20.562 1 93.12 88 SER B O 1
ATOM 2724 N N . HIS B 1 89 ? 7.262 -29.094 -18.75 1 90.81 89 HIS B N 1
ATOM 2725 C CA . HIS B 1 89 ? 6.23 -29.922 -19.375 1 90.81 89 HIS B CA 1
ATOM 2726 C C . HIS B 1 89 ? 5.27 -29.062 -20.203 1 90.81 89 HIS B C 1
ATOM 2728 O O . HIS B 1 89 ? 4.379 -29.594 -20.875 1 90.81 89 HIS B O 1
ATOM 2734 N N . GLY B 1 90 ? 5.352 -27.797 -20.203 1 92.25 90 GLY B N 1
ATOM 2735 C CA . GLY B 1 90 ? 4.547 -26.891 -21 1 92.25 90 GLY B CA 1
ATOM 2736 C C . GLY B 1 90 ? 3.119 -26.766 -20.516 1 92.25 90 GLY B C 1
ATOM 2737 O O . GLY B 1 90 ? 2.236 -26.328 -21.25 1 92.25 90 GLY B O 1
ATOM 2738 N N . VAL B 1 91 ? 2.873 -27.234 -19.297 1 96 91 VAL B N 1
ATOM 2739 C CA . VAL B 1 91 ? 1.53 -27.203 -18.734 1 96 91 VAL B CA 1
ATOM 2740 C C . VAL B 1 91 ? 1.229 -25.797 -18.219 1 96 91 VAL B C 1
ATOM 2742 O O . VAL B 1 91 ? 0.188 -25.219 -18.531 1 96 91 VAL B O 1
ATOM 2745 N N . TRP B 1 92 ? 2.164 -25.25 -17.484 1 97.88 92 TRP B N 1
ATOM 2746 C CA . TRP B 1 92 ? 2.014 -23.922 -16.906 1 97.88 92 TRP B CA 1
ATOM 2747 C C . TRP B 1 92 ? 2.965 -22.938 -17.562 1 97.88 92 TRP B C 1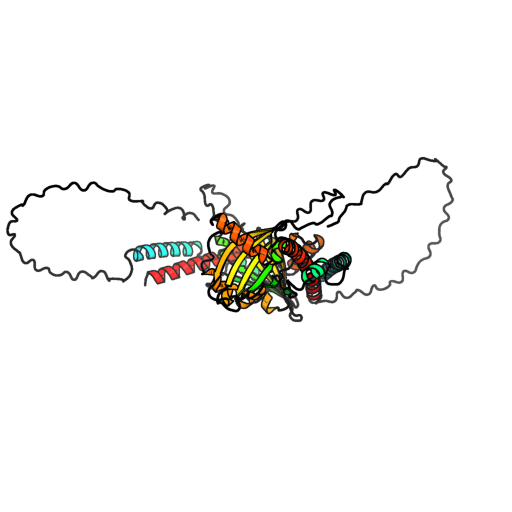
ATOM 2749 O O . TRP B 1 92 ? 4.117 -23.266 -17.859 1 97.88 92 TRP B O 1
ATOM 2759 N N . SER B 1 93 ? 2.438 -21.781 -17.812 1 97.69 93 SER B N 1
ATOM 2760 C CA . SER B 1 93 ? 3.254 -20.641 -18.203 1 97.69 93 SER B CA 1
ATOM 2761 C C . SER B 1 93 ? 3.287 -19.578 -17.109 1 97.69 93 SER B C 1
ATOM 2763 O O . SER B 1 93 ? 2.334 -19.453 -16.328 1 97.69 93 SER B O 1
ATOM 2765 N N . ILE B 1 94 ? 4.398 -18.891 -17.078 1 97.94 94 ILE B N 1
ATOM 2766 C CA . ILE B 1 94 ? 4.578 -17.875 -16.047 1 97.94 94 ILE B CA 1
ATOM 2767 C C . ILE B 1 94 ? 4.605 -16.484 -16.672 1 97.94 94 ILE B C 1
ATOM 2769 O O . ILE B 1 94 ? 5.387 -16.234 -17.594 1 97.94 94 ILE B O 1
ATOM 2773 N N . GLU B 1 95 ? 3.717 -15.664 -16.25 1 96.62 95 GLU B N 1
ATOM 2774 C CA . GLU B 1 95 ? 3.732 -14.25 -16.609 1 96.62 95 GLU B CA 1
ATOM 2775 C C . GLU B 1 95 ? 4.23 -13.391 -15.438 1 96.62 95 GLU B C 1
ATOM 2777 O O . GLU B 1 95 ? 3.541 -13.25 -14.43 1 96.62 95 GLU B O 1
ATOM 2782 N N . ASP B 1 96 ? 5.379 -12.828 -15.578 1 96.25 96 ASP B N 1
ATOM 2783 C CA . ASP B 1 96 ? 6.051 -12.062 -14.531 1 96.25 96 ASP B CA 1
ATOM 2784 C C . ASP B 1 96 ? 6.746 -10.836 -15.117 1 96.25 96 ASP B C 1
ATOM 2786 O O . ASP B 1 96 ? 7.656 -10.961 -15.945 1 96.25 96 ASP B O 1
ATOM 2790 N N . SER B 1 97 ? 6.336 -9.656 -14.695 1 94.19 97 SER B N 1
ATOM 2791 C CA . SER B 1 97 ? 6.953 -8.422 -15.172 1 94.19 97 SER B CA 1
ATOM 2792 C C . SER B 1 97 ? 7.809 -7.777 -14.086 1 94.19 97 SER B C 1
ATOM 2794 O O . SER B 1 97 ? 7.391 -7.68 -12.93 1 94.19 97 SER B O 1
ATOM 2796 N N . ALA B 1 98 ? 8.961 -7.305 -14.523 1 92.38 98 ALA B N 1
ATOM 2797 C CA . ALA B 1 98 ? 9.859 -6.625 -13.594 1 92.38 98 ALA B CA 1
ATOM 2798 C C . ALA B 1 98 ? 9.188 -5.402 -12.977 1 92.38 98 ALA B C 1
ATOM 2800 O O . ALA B 1 98 ? 8.516 -4.641 -13.68 1 92.38 98 ALA B O 1
ATOM 2801 N N . GLY B 1 99 ? 9.352 -5.238 -11.68 1 93.81 99 GLY B N 1
ATOM 2802 C CA . GLY B 1 99 ? 8.82 -4.078 -10.977 1 93.81 99 GLY B CA 1
ATOM 2803 C C . GLY B 1 99 ? 7.418 -4.297 -10.445 1 93.81 99 GLY B C 1
ATOM 2804 O O . GLY B 1 99 ? 6.938 -3.525 -9.617 1 93.81 99 GLY B O 1
ATOM 2805 N N . GLN B 1 100 ? 6.801 -5.281 -10.953 1 93.94 100 GLN B N 1
ATOM 2806 C CA . GLN B 1 100 ? 5.457 -5.609 -10.484 1 93.94 100 GLN B CA 1
ATOM 2807 C C . GLN B 1 100 ? 5.504 -6.633 -9.352 1 93.94 100 GLN B C 1
ATOM 2809 O O . GLN B 1 100 ? 6.434 -7.438 -9.273 1 93.94 100 GLN B O 1
ATOM 2814 N N . ASP B 1 101 ? 4.477 -6.527 -8.484 1 94.31 101 ASP B N 1
ATOM 2815 C CA . ASP B 1 101 ? 4.504 -7.469 -7.367 1 94.31 101 ASP B CA 1
ATOM 2816 C C . ASP B 1 101 ? 3.637 -8.695 -7.66 1 94.31 101 ASP B C 1
ATOM 2818 O O . ASP B 1 101 ? 3.709 -9.695 -6.945 1 94.31 101 ASP B O 1
ATOM 2822 N N . GLU B 1 102 ? 2.854 -8.617 -8.727 1 94.31 102 GLU B N 1
ATOM 2823 C CA . GLU B 1 102 ? 1.955 -9.727 -9.039 1 94.31 102 GLU B CA 1
ATOM 2824 C C . GLU B 1 102 ? 2.561 -10.641 -10.094 1 94.31 102 GLU B C 1
ATOM 2826 O O . GLU B 1 102 ? 3.256 -10.18 -11 1 94.31 102 GLU B O 1
ATOM 2831 N N . VAL B 1 103 ? 2.254 -11.93 -9.906 1 96.88 103 VAL B N 1
ATOM 2832 C CA . VAL B 1 103 ? 2.652 -12.977 -10.844 1 96.88 103 VAL B CA 1
ATOM 2833 C C . VAL B 1 103 ? 1.433 -13.797 -11.25 1 96.88 103 VAL B C 1
ATOM 2835 O O . VAL B 1 103 ? 0.569 -14.086 -10.422 1 96.88 103 VAL B O 1
ATOM 2838 N N . ALA B 1 104 ? 1.413 -14.172 -12.539 1 97.5 104 ALA B N 1
ATOM 2839 C CA . ALA B 1 104 ? 0.314 -15.008 -13.016 1 97.5 104 ALA B CA 1
ATOM 2840 C C . ALA B 1 104 ? 0.836 -16.312 -13.609 1 97.5 104 ALA B C 1
ATOM 2842 O O . ALA B 1 104 ? 1.767 -16.312 -14.422 1 97.5 104 ALA B O 1
ATOM 2843 N N . LEU B 1 105 ? 0.277 -17.406 -13.148 1 98.31 105 LEU B N 1
ATOM 2844 C CA . LEU B 1 105 ? 0.432 -18.703 -13.789 1 98.31 105 LEU B CA 1
ATOM 2845 C C . LEU B 1 105 ? -0.774 -19.016 -14.664 1 98.31 105 LEU B C 1
ATOM 2847 O O . LEU B 1 105 ? -1.919 -18.875 -14.234 1 98.31 105 LEU B O 1
ATOM 2851 N N . SER B 1 106 ? -0.468 -19.453 -15.852 1 97.88 106 SER B N 1
ATOM 2852 C CA . SER B 1 106 ? -1.581 -19.75 -16.75 1 97.88 106 SER B CA 1
ATOM 2853 C C . SER B 1 106 ? -1.449 -21.125 -17.375 1 97.88 106 SER B C 1
ATOM 2855 O O . SER B 1 106 ? -0.338 -21.594 -17.641 1 97.88 106 SER B O 1
ATOM 2857 N N . ARG B 1 107 ? -2.521 -21.766 -17.609 1 97.62 107 ARG B N 1
ATOM 2858 C CA . ARG B 1 107 ? -2.551 -23.031 -18.312 1 97.62 107 ARG B CA 1
ATOM 2859 C C . ARG B 1 107 ? -3.879 -23.234 -19.047 1 97.62 107 ARG B C 1
ATOM 2861 O O . ARG B 1 107 ? -4.883 -22.609 -18.688 1 97.62 107 ARG B O 1
ATOM 2868 N N . LYS B 1 108 ? -3.807 -24.062 -20.078 1 97.38 108 LYS B N 1
ATOM 2869 C CA . LYS B 1 108 ? -5.008 -24.531 -20.781 1 97.38 108 LYS B CA 1
ATOM 2870 C C . LYS B 1 108 ? -5.367 -25.953 -20.359 1 97.38 108 LYS B C 1
ATOM 2872 O O . LYS B 1 108 ? -4.488 -26.812 -20.25 1 97.38 108 LYS B O 1
ATOM 2877 N N . PHE B 1 109 ? -6.609 -26.188 -20.109 1 97.69 109 PHE B N 1
ATOM 2878 C CA . PHE B 1 109 ? -7.168 -27.5 -19.781 1 97.69 109 PHE B CA 1
ATOM 2879 C C . PHE B 1 109 ? -8.438 -27.766 -20.578 1 97.69 109 PHE B C 1
ATOM 2881 O O . PHE B 1 109 ? -9.531 -27.359 -20.172 1 97.69 109 PHE B O 1
ATOM 2888 N N . GLY B 1 110 ? -8.25 -28.453 -21.672 1 96.44 110 GLY B N 1
ATOM 2889 C CA . GLY B 1 110 ? -9.375 -28.562 -22.594 1 96.44 110 GLY B CA 1
ATOM 2890 C C . GLY B 1 110 ? -9.844 -27.219 -23.109 1 96.44 110 GLY B C 1
ATOM 2891 O O . GLY B 1 110 ? -9.062 -26.453 -23.688 1 96.44 110 GLY B O 1
ATOM 2892 N N . GLN B 1 111 ? -11.117 -26.891 -22.844 1 97.19 111 GLN B N 1
ATOM 2893 C CA . GLN B 1 111 ? -11.688 -25.625 -23.312 1 97.19 111 GLN B CA 1
ATOM 2894 C C . GLN B 1 111 ? -11.578 -24.547 -22.234 1 97.19 111 GLN B C 1
ATOM 2896 O O . GLN B 1 111 ? -12.156 -23.469 -22.359 1 97.19 111 GLN B O 1
ATOM 2901 N N . GLU B 1 112 ? -10.867 -24.906 -21.219 1 98.25 112 GLU B N 1
ATOM 2902 C CA . GLU B 1 112 ? -10.758 -23.984 -20.094 1 98.25 112 GLU B CA 1
ATOM 2903 C C . GLU B 1 112 ? -9.398 -23.297 -20.078 1 98.25 112 GLU B C 1
ATOM 2905 O O . GLU B 1 112 ? -8.391 -23.875 -20.453 1 98.25 112 GLU B O 1
ATOM 2910 N N . THR B 1 113 ? -9.5 -21.984 -19.766 1 98 113 THR B N 1
ATOM 2911 C CA . THR B 1 113 ? -8.297 -21.25 -19.422 1 98 113 THR B CA 1
ATOM 2912 C C . THR B 1 113 ? -8.227 -21 -17.922 1 98 113 THR B C 1
ATOM 2914 O O . THR B 1 113 ? -9.156 -20.438 -17.344 1 98 113 THR B O 1
ATOM 2917 N N . ILE B 1 114 ? -7.117 -21.438 -17.344 1 98.56 114 ILE B N 1
ATOM 2918 C CA . ILE B 1 114 ? -6.949 -21.312 -15.898 1 98.56 114 ILE B CA 1
ATOM 2919 C C . ILE B 1 114 ? -5.809 -20.344 -15.586 1 98.56 114 ILE B C 1
ATOM 2921 O O . ILE B 1 114 ? -4.723 -20.453 -16.156 1 98.56 114 ILE B O 1
ATOM 2925 N N . ARG B 1 115 ? -6.074 -19.422 -14.711 1 98.12 115 ARG B N 1
ATOM 2926 C CA . ARG B 1 115 ? -5.078 -18.422 -14.32 1 98.12 115 ARG B CA 1
ATOM 2927 C C . ARG B 1 115 ? -4.977 -18.328 -12.797 1 98.12 115 ARG B C 1
ATOM 2929 O O . ARG B 1 115 ? -5.992 -18.203 -12.109 1 98.12 115 ARG B O 1
ATOM 2936 N N . VAL B 1 116 ? -3.775 -18.453 -12.289 1 98.5 116 VAL B N 1
ATOM 2937 C CA . VAL B 1 116 ? -3.492 -18.297 -10.867 1 98.5 116 VAL B CA 1
ATOM 2938 C C . VAL B 1 116 ? -2.652 -17.047 -10.633 1 98.5 116 VAL B C 1
ATOM 2940 O O . VAL B 1 116 ? -1.544 -16.938 -11.156 1 98.5 116 VAL B O 1
ATOM 2943 N N . ILE B 1 117 ? -3.176 -16.172 -9.773 1 97.25 117 ILE B N 1
ATOM 2944 C CA . 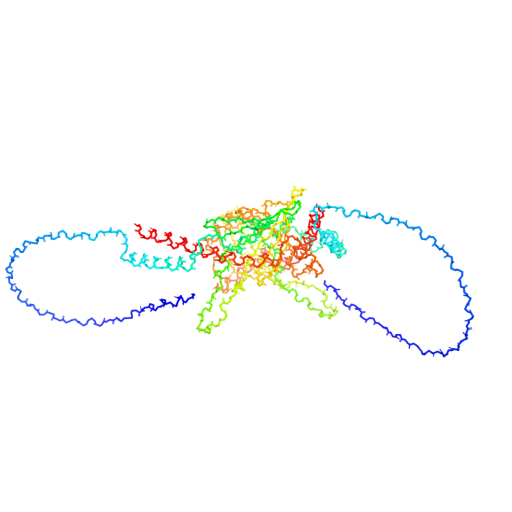ILE B 1 117 ? -2.471 -14.914 -9.531 1 97.25 117 ILE B CA 1
ATOM 2945 C C . ILE B 1 117 ? -2.088 -14.812 -8.055 1 97.25 117 ILE B C 1
ATOM 2947 O O . ILE B 1 117 ? -2.895 -15.125 -7.18 1 97.25 117 ILE B O 1
ATOM 2951 N N . PHE B 1 118 ? -0.869 -14.414 -7.773 1 96.75 118 PHE B N 1
ATOM 2952 C CA . PHE B 1 118 ? -0.411 -14.148 -6.414 1 96.75 118 PHE B CA 1
ATOM 2953 C C . PHE B 1 118 ? 0.543 -12.961 -6.391 1 96.75 118 PHE B C 1
ATOM 2955 O O . PHE B 1 118 ? 1.02 -12.516 -7.438 1 96.75 118 PHE B O 1
ATOM 2962 N N . SER B 1 119 ? 0.738 -12.43 -5.18 1 94.38 119 SER B N 1
ATOM 2963 C CA . SER B 1 119 ? 1.596 -11.258 -5.012 1 94.38 119 SER B CA 1
ATOM 2964 C C . SER B 1 119 ? 2.771 -11.57 -4.09 1 94.38 119 SER B C 1
ATOM 2966 O O . SER B 1 119 ? 2.613 -12.258 -3.084 1 94.38 119 SER B O 1
ATOM 2968 N N . ILE B 1 120 ? 3.9 -11.016 -4.375 1 92.44 120 ILE B N 1
ATOM 2969 C CA . ILE B 1 120 ? 5.074 -11.25 -3.543 1 92.44 120 ILE B CA 1
ATOM 2970 C C . ILE B 1 120 ? 5.027 -10.336 -2.316 1 92.44 120 ILE B C 1
ATOM 2972 O O . ILE B 1 120 ? 5.84 -10.477 -1.399 1 92.44 120 ILE B O 1
ATOM 2976 N N . ALA B 1 121 ? 4.094 -9.422 -2.26 1 85.25 121 ALA B N 1
ATOM 2977 C CA . ALA B 1 121 ? 3.92 -8.539 -1.108 1 85.25 121 ALA B CA 1
ATOM 2978 C C . ALA B 1 121 ? 3.541 -9.336 0.137 1 85.25 121 ALA B C 1
ATOM 2980 O O . ALA B 1 121 ? 3.75 -8.875 1.263 1 85.25 121 ALA B O 1
ATOM 2981 N N . ASP B 1 122 ? 3.008 -10.438 0.021 1 79.25 122 ASP B N 1
ATOM 2982 C CA . ASP B 1 122 ? 2.521 -11.266 1.123 1 79.25 122 ASP B CA 1
ATOM 2983 C C . ASP B 1 122 ? 3.682 -11.867 1.908 1 79.25 122 ASP B C 1
ATOM 2985 O O . ASP B 1 122 ? 3.514 -12.273 3.061 1 79.25 122 ASP B O 1
ATOM 2989 N N . ILE B 1 123 ? 4.781 -12.023 1.325 1 74.19 123 ILE B N 1
ATOM 2990 C CA . ILE B 1 123 ? 5.922 -12.625 2.002 1 74.19 123 ILE B CA 1
ATOM 2991 C C . ILE B 1 123 ? 6.484 -11.648 3.031 1 74.19 123 ILE B C 1
ATOM 2993 O O . ILE B 1 123 ? 7.074 -12.062 4.035 1 74.19 123 ILE B O 1
ATOM 2997 N N . GLN B 1 124 ? 6.441 -10.352 2.875 1 62.88 124 GLN B N 1
ATOM 2998 C CA . GLN B 1 124 ? 7.039 -9.305 3.699 1 62.88 124 GLN B CA 1
ATOM 2999 C C . GLN B 1 124 ? 6.402 -9.266 5.086 1 62.88 124 GLN B C 1
ATOM 3001 O O . GLN B 1 124 ? 6.98 -8.711 6.023 1 62.88 124 GLN B O 1
ATOM 3006 N N . SER B 1 125 ? 5.188 -9.797 5.363 1 53.94 125 SER B N 1
ATOM 3007 C CA . SER B 1 125 ? 4.426 -9.57 6.586 1 53.94 125 SER B CA 1
ATOM 3008 C C . SER B 1 125 ? 4.969 -10.406 7.742 1 53.94 125 SER B C 1
ATOM 3010 O O . SER B 1 125 ? 4.57 -10.219 8.891 1 53.94 125 SER B O 1
ATOM 3012 N N . GLU B 1 126 ? 5.742 -11.445 7.652 1 45.19 126 GLU B N 1
ATOM 3013 C CA . GLU B 1 126 ? 6.074 -12.195 8.859 1 45.19 126 GLU B CA 1
ATOM 3014 C C . GLU B 1 126 ? 7.477 -11.852 9.352 1 45.19 126 GLU B C 1
ATOM 3016 O O . GLU B 1 126 ? 8.438 -11.898 8.586 1 45.19 126 GLU B O 1
ATOM 3021 N N . PRO B 1 127 ? 7.477 -11.148 10.477 1 40.5 127 PRO B N 1
ATOM 3022 C CA . PRO B 1 127 ? 8.797 -10.953 11.086 1 40.5 127 PRO B CA 1
ATOM 3023 C C . PRO B 1 127 ? 9.625 -12.234 11.117 1 40.5 127 PRO B C 1
ATOM 3025 O O . PRO B 1 127 ? 9.102 -13.305 11.453 1 40.5 127 PRO B O 1
ATOM 3028 N N . GLU B 1 128 ? 10.414 -12.484 10.203 1 37.47 128 GLU B N 1
ATOM 3029 C CA . GLU B 1 128 ? 11.328 -13.602 10.43 1 37.47 128 GLU B CA 1
ATOM 3030 C C . GLU B 1 128 ? 11.914 -13.562 11.836 1 37.47 128 GLU B C 1
ATOM 3032 O O . GLU B 1 128 ? 12.453 -12.539 12.266 1 37.47 128 GLU B O 1
ATOM 3037 N N . ASP B 1 129 ? 11.25 -14.141 12.805 1 33.16 129 ASP B N 1
ATOM 3038 C CA . ASP B 1 129 ? 12.078 -14.484 13.953 1 33.16 129 ASP B CA 1
ATOM 3039 C C . ASP B 1 129 ? 13.422 -15.07 13.516 1 33.16 129 ASP B C 1
ATOM 3041 O O . ASP B 1 129 ? 13.492 -16.234 13.133 1 33.16 129 ASP B O 1
ATOM 3045 N N . PHE B 1 130 ? 14.18 -14.312 12.859 1 32.69 130 PHE B N 1
ATOM 3046 C CA . PHE B 1 130 ? 15.562 -14.734 12.672 1 32.69 130 PHE B CA 1
ATOM 3047 C C . PHE B 1 130 ? 16.188 -15.156 14 1 32.69 130 PHE B C 1
ATOM 3049 O O . PHE B 1 130 ? 16.859 -14.359 14.656 1 32.69 130 PHE B O 1
ATOM 3056 N N . GLU B 1 131 ? 15.625 -15.516 15.078 1 31.75 131 GLU B N 1
ATOM 3057 C CA . GLU B 1 131 ? 16.469 -16.109 16.109 1 31.75 131 GLU B CA 1
ATOM 3058 C C . GLU B 1 131 ? 17.391 -17.188 15.5 1 31.75 131 GLU B C 1
ATOM 3060 O O . GLU B 1 131 ? 16.953 -17.969 14.656 1 31.75 131 GLU B O 1
ATOM 3065 N N . ALA B 1 132 ? 18.75 -17.062 15.789 1 29.88 132 ALA B N 1
ATOM 3066 C CA . ALA B 1 132 ? 20 -17.797 15.68 1 29.88 132 ALA B CA 1
ATOM 3067 C C . ALA B 1 132 ? 19.828 -19.266 16.047 1 29.88 132 ALA B C 1
ATOM 3069 O O . ALA B 1 132 ? 20.344 -19.719 17.078 1 29.88 132 ALA B O 1
ATOM 3070 N N . SER B 1 133 ? 18.766 -19.922 16.281 1 29.3 133 SER B N 1
ATOM 3071 C CA . SER B 1 133 ? 19.141 -21.266 16.672 1 29.3 133 SER B CA 1
ATOM 3072 C C . SER B 1 133 ? 19.922 -21.969 15.562 1 29.3 133 SER B C 1
ATOM 3074 O O . SER B 1 133 ? 19.438 -22.094 14.438 1 29.3 133 SER B O 1
ATOM 3076 N N . GLU B 1 134 ? 21.328 -21.969 15.523 1 29.72 134 GLU B N 1
ATOM 3077 C CA . GLU B 1 134 ? 22.438 -22.766 14.977 1 29.72 134 GLU B CA 1
ATOM 3078 C C . GLU B 1 134 ? 22.047 -24.234 14.82 1 29.72 134 GLU B C 1
ATOM 3080 O O . GLU B 1 134 ? 22.906 -25.094 14.609 1 29.72 134 GLU B O 1
ATOM 3085 N N . SER B 1 135 ? 21.062 -24.844 15.32 1 30.78 135 SER B N 1
ATOM 3086 C CA . SER B 1 135 ? 21.266 -26.266 15.055 1 30.78 135 SER B CA 1
ATOM 3087 C C . SER B 1 135 ? 21.484 -26.531 13.57 1 30.78 135 SER B C 1
ATOM 3089 O O . SER B 1 135 ? 20.844 -25.906 12.727 1 30.78 135 SER B O 1
ATOM 3091 N N . GLU B 1 136 ? 22.75 -27.047 13.078 1 32.09 136 GLU B N 1
ATOM 3092 C CA . GLU B 1 136 ? 23.438 -27.562 11.891 1 32.09 136 GLU B CA 1
ATOM 3093 C C . GLU B 1 136 ? 22.422 -28.094 10.867 1 32.09 136 GLU B C 1
ATOM 3095 O O . GLU B 1 136 ? 22.625 -27.938 9.664 1 32.09 136 GLU B O 1
ATOM 3100 N N . GLU B 1 137 ? 21.719 -29.281 11.195 1 31.08 137 GLU B N 1
ATOM 3101 C CA . GLU B 1 137 ? 21.297 -30.266 10.203 1 31.08 137 GLU B CA 1
ATOM 3102 C C . GLU B 1 137 ? 20.312 -29.656 9.203 1 31.08 137 GLU B C 1
ATOM 3104 O O . GLU B 1 137 ? 20.391 -29.938 8.008 1 31.08 137 GLU B O 1
ATOM 3109 N N . ALA B 1 138 ? 19.016 -29.469 9.648 1 29.25 138 ALA B N 1
ATOM 3110 C CA . ALA B 1 138 ? 18 -29.5 8.594 1 29.25 138 ALA B CA 1
ATOM 3111 C C . ALA B 1 138 ? 18.031 -28.219 7.762 1 29.25 138 ALA B C 1
ATOM 3113 O O . ALA B 1 138 ? 17.406 -27.219 8.133 1 29.25 138 ALA B O 1
ATOM 3114 N N . ALA B 1 139 ? 19.078 -27.5 7.395 1 34.38 139 ALA B N 1
ATOM 3115 C CA . ALA B 1 139 ? 19.219 -26.531 6.312 1 34.38 139 ALA B CA 1
ATOM 3116 C C . ALA B 1 139 ? 18.234 -26.828 5.188 1 34.38 139 ALA B C 1
ATOM 3118 O O . ALA B 1 139 ? 18.344 -26.266 4.094 1 34.38 139 ALA B O 1
ATOM 3119 N N . GLU B 1 140 ? 17.719 -28 5.133 1 36.78 140 GLU B N 1
ATOM 3120 C CA . GLU B 1 140 ? 17.016 -28.453 3.939 1 36.78 140 GLU B CA 1
ATOM 3121 C C . GLU B 1 140 ? 16 -27.406 3.469 1 36.78 140 GLU B C 1
ATOM 3123 O O . GLU B 1 140 ? 15.758 -26.422 4.156 1 36.78 140 GLU B O 1
ATOM 3128 N N . GLN B 1 141 ? 14.758 -27.922 2.771 1 39.34 141 GLN B N 1
ATOM 3129 C CA . GLN B 1 141 ? 13.695 -27.375 1.939 1 39.34 141 GLN B CA 1
ATOM 3130 C C . GLN B 1 141 ? 12.906 -26.312 2.697 1 39.34 141 GLN B C 1
ATOM 3132 O O . GLN B 1 141 ? 12.109 -26.625 3.58 1 39.34 141 GLN B O 1
ATOM 3137 N N . SER B 1 142 ? 13.414 -25.266 3.145 1 43.28 142 SER B N 1
ATOM 3138 C CA . SER B 1 142 ? 12.742 -24.156 3.803 1 43.28 142 SER B CA 1
ATOM 3139 C C . SER B 1 142 ? 11.422 -23.828 3.123 1 43.28 142 SER B C 1
ATOM 3141 O O . SER B 1 142 ? 11.391 -23.125 2.107 1 43.28 142 SER B O 1
ATOM 3143 N N . THR B 1 143 ? 10.664 -24.688 2.719 1 48.09 143 THR B N 1
ATOM 3144 C CA . THR B 1 143 ? 9.32 -24.312 2.279 1 48.09 143 THR B CA 1
ATOM 3145 C C . THR B 1 143 ? 8.766 -23.188 3.15 1 48.09 143 THR B C 1
ATOM 3147 O O . THR B 1 143 ? 8.672 -23.328 4.371 1 48.09 143 THR B O 1
ATOM 3150 N N . SER B 1 144 ? 8.945 -21.922 2.836 1 56.38 144 SER B N 1
ATOM 3151 C CA . SER B 1 144 ? 8.414 -20.75 3.525 1 56.38 144 SER B CA 1
ATOM 3152 C C . SER B 1 144 ? 6.992 -21 4.012 1 56.38 144 SER B C 1
ATOM 3154 O O . SER B 1 144 ? 6.137 -21.453 3.248 1 56.38 144 SER B O 1
ATOM 3156 N N . ASP B 1 145 ? 6.824 -21.328 5.277 1 72.12 145 ASP B N 1
ATOM 3157 C CA . ASP B 1 145 ? 5.598 -21.609 6.016 1 72.12 145 ASP B CA 1
ATOM 3158 C C . ASP B 1 145 ? 4.688 -20.391 6.062 1 72.12 145 ASP B C 1
ATOM 3160 O O . ASP B 1 145 ? 3.662 -20.406 6.75 1 72.12 145 ASP B O 1
ATOM 3164 N N . TYR B 1 146 ? 4.969 -19.438 5.215 1 83.38 146 TYR B N 1
ATOM 3165 C CA . TYR B 1 146 ? 4.09 -18.266 5.305 1 83.38 146 TYR B CA 1
ATOM 3166 C C . TYR B 1 146 ? 2.936 -18.391 4.316 1 83.38 146 TYR B C 1
ATOM 3168 O O . TYR B 1 146 ? 3.1 -18.922 3.219 1 83.38 146 TYR B O 1
ATOM 3176 N N . PRO B 1 147 ? 1.846 -17.953 4.688 1 93.38 147 PRO B N 1
ATOM 3177 C CA . PRO B 1 147 ? 0.675 -18 3.809 1 93.38 147 PRO B CA 1
ATOM 3178 C C . PRO B 1 147 ? 0.736 -16.969 2.68 1 93.38 147 PRO B C 1
ATOM 3180 O O . PRO B 1 147 ? 1.159 -15.836 2.898 1 93.38 147 PRO B O 1
ATOM 3183 N N . ILE B 1 148 ? 0.436 -17.406 1.521 1 95.81 148 ILE B N 1
ATOM 3184 C CA . ILE B 1 148 ? 0.336 -16.516 0.365 1 95.81 148 ILE B CA 1
ATOM 3185 C C . ILE B 1 148 ? -1.075 -16.578 -0.216 1 95.81 148 ILE B C 1
ATOM 3187 O O . ILE B 1 148 ? -1.577 -17.672 -0.519 1 95.81 148 ILE B O 1
ATOM 3191 N N . ARG B 1 149 ? -1.68 -15.445 -0.338 1 96.62 149 ARG B N 1
ATOM 3192 C CA . ARG B 1 149 ? -3.008 -15.391 -0.94 1 96.62 149 ARG B CA 1
ATOM 3193 C C . ARG B 1 149 ? -2.93 -15.57 -2.453 1 96.62 149 ARG B C 1
ATOM 3195 O O . ARG B 1 149 ? -2.035 -15.023 -3.102 1 96.62 149 ARG B O 1
ATOM 3202 N N . VAL B 1 150 ? -3.947 -16.281 -2.943 1 97.69 150 VAL B N 1
ATOM 3203 C CA . VAL B 1 150 ? -3.967 -16.531 -4.379 1 97.69 150 VAL B CA 1
ATOM 3204 C C . VAL B 1 150 ? -5.395 -16.422 -4.906 1 97.69 150 VAL B C 1
ATOM 3206 O O . VAL B 1 150 ? -6.355 -16.719 -4.188 1 97.69 150 VAL B O 1
ATOM 3209 N N . SER B 1 151 ? -5.457 -15.953 -6.129 1 97 151 SER B N 1
ATOM 3210 C CA . SER B 1 151 ? -6.723 -15.914 -6.848 1 97 151 SER B CA 1
ATOM 3211 C C . SER B 1 151 ? -6.676 -16.781 -8.102 1 97 151 SER B C 1
ATOM 3213 O O . SER B 1 151 ? -5.781 -16.625 -8.938 1 97 151 SER B O 1
ATOM 3215 N N . VAL B 1 152 ? -7.621 -17.688 -8.211 1 98.44 152 VAL B N 1
ATOM 3216 C CA . VAL B 1 152 ? -7.703 -18.578 -9.375 1 98.44 152 VAL B CA 1
ATOM 3217 C C . VAL B 1 152 ? -8.914 -18.203 -10.227 1 98.44 152 VAL B C 1
ATOM 3219 O O . VAL B 1 152 ? -10.023 -18.062 -9.703 1 98.44 152 VAL B O 1
ATOM 3222 N N . SER B 1 153 ? -8.719 -18.031 -11.469 1 98.12 153 SER B N 1
ATOM 3223 C CA . SER B 1 153 ? -9.812 -17.766 -12.398 1 98.12 153 SER B CA 1
ATOM 3224 C C . SER B 1 153 ? -9.891 -18.859 -13.469 1 98.12 153 SER B C 1
ATOM 3226 O O . SER B 1 153 ? -8.867 -19.25 -14.039 1 98.12 153 SER B O 1
ATOM 3228 N N . ILE B 1 154 ? -11.062 -19.359 -13.711 1 98.5 154 ILE B N 1
ATOM 3229 C CA . ILE B 1 154 ? -11.32 -20.359 -14.742 1 98.5 154 ILE B CA 1
ATOM 3230 C C . ILE B 1 154 ? -12.367 -19.828 -15.719 1 98.5 154 ILE B C 1
ATOM 3232 O O . ILE B 1 154 ? -13.477 -19.484 -15.32 1 98.5 154 ILE B O 1
ATOM 3236 N N . THR B 1 155 ? -11.992 -19.734 -16.922 1 98.38 155 THR B N 1
ATOM 3237 C CA . THR B 1 155 ? -12.914 -19.344 -17.984 1 98.38 155 THR B CA 1
ATOM 3238 C C . THR B 1 155 ? -13.008 -20.422 -19.047 1 98.38 155 THR B C 1
ATOM 3240 O O . THR B 1 155 ? -12.133 -21.281 -19.141 1 98.38 155 THR B O 1
ATOM 3243 N N . LYS B 1 156 ? -14.086 -20.375 -19.766 1 97.62 156 LYS B N 1
ATOM 3244 C CA . LYS B 1 156 ? -14.297 -21.312 -20.875 1 97.62 156 LYS B CA 1
ATOM 3245 C C . LYS B 1 156 ? -14.398 -20.594 -22.203 1 97.62 156 LYS B C 1
ATOM 3247 O O . LYS B 1 156 ? -15.008 -19.516 -22.281 1 97.62 156 LYS B O 1
ATOM 3252 N N . ALA B 1 157 ? -13.812 -21.219 -23.156 1 93.5 157 ALA B N 1
ATOM 3253 C CA . ALA B 1 157 ? -13.852 -20.641 -24.484 1 93.5 157 ALA B CA 1
ATOM 3254 C C . ALA B 1 157 ? -15.273 -20.625 -25.047 1 93.5 157 ALA B C 1
ATOM 3256 O O . ALA B 1 157 ? -15.641 -19.719 -25.797 1 93.5 157 ALA B O 1
ATOM 3257 N N . ASN B 1 158 ? -16.047 -21.516 -24.641 1 93 158 ASN B N 1
ATOM 3258 C CA . ASN B 1 158 ? -17.344 -21.703 -25.281 1 93 158 ASN B CA 1
ATOM 3259 C C . ASN B 1 158 ? -18.484 -21.297 -24.344 1 93 158 ASN B C 1
ATOM 3261 O O . ASN B 1 158 ? -19.641 -21.609 -24.609 1 93 158 ASN B O 1
ATOM 3265 N N . ALA B 1 159 ? -18.25 -20.672 -23.266 1 91.62 159 ALA B N 1
ATOM 3266 C CA . ALA B 1 159 ? -19.281 -20.25 -22.328 1 91.62 159 ALA B CA 1
ATOM 3267 C C . ALA B 1 159 ? -18.906 -18.938 -21.641 1 91.62 159 ALA B C 1
ATOM 3269 O O . ALA B 1 159 ? -17.719 -18.703 -21.359 1 91.62 159 ALA B O 1
ATOM 3270 N N . PRO B 1 160 ? -19.938 -18.156 -21.438 1 94.19 160 PRO B N 1
ATOM 3271 C CA . PRO B 1 160 ? -19.641 -16.906 -20.719 1 94.19 160 PRO B CA 1
ATOM 3272 C C . PRO B 1 160 ? -19.375 -17.141 -19.234 1 94.19 160 PRO B C 1
ATOM 3274 O O . PRO B 1 160 ? -19.703 -18.203 -18.703 1 94.19 160 PRO B O 1
ATOM 3277 N N . GLY B 1 161 ? -18.656 -16.141 -18.672 1 96.19 161 GLY B N 1
ATOM 3278 C CA . GLY B 1 161 ? -18.5 -16.141 -17.219 1 96.19 161 GLY B CA 1
ATOM 3279 C C . GLY B 1 161 ? -17.141 -16.609 -16.766 1 96.19 161 GLY B C 1
ATOM 3280 O O . GLY B 1 161 ? -16.297 -16.984 -17.594 1 96.19 161 GLY B O 1
ATOM 3281 N N . ALA B 1 162 ? -16.906 -16.484 -15.523 1 97.38 162 ALA B N 1
ATOM 3282 C CA . ALA B 1 162 ? -15.648 -16.891 -14.891 1 97.38 162 ALA B CA 1
ATOM 3283 C C . ALA B 1 162 ? -15.891 -17.422 -13.484 1 97.38 162 ALA B C 1
ATOM 3285 O O . ALA B 1 162 ? -16.609 -16.812 -12.688 1 97.38 162 ALA B O 1
ATOM 3286 N N . LEU B 1 163 ? -15.398 -18.609 -13.273 1 97.81 163 LEU B N 1
ATOM 3287 C CA . LEU B 1 163 ? -15.328 -19.141 -11.922 1 97.81 163 LEU B CA 1
ATOM 3288 C C . LEU B 1 163 ? -14.062 -18.672 -11.211 1 97.81 163 LEU B C 1
ATOM 3290 O O . LEU B 1 163 ? -12.961 -18.859 -11.719 1 97.81 163 LEU B O 1
ATOM 3294 N N . ASN B 1 164 ? -14.273 -18.031 -10.039 1 97.69 164 ASN B N 1
ATOM 3295 C CA . ASN B 1 164 ? -13.125 -17.484 -9.32 1 97.69 164 ASN B CA 1
ATOM 3296 C C . ASN B 1 164 ? -13 -18.109 -7.926 1 97.69 164 ASN B C 1
ATOM 3298 O O . ASN B 1 164 ? -13.984 -18.172 -7.184 1 97.69 164 ASN B O 1
ATOM 3302 N N . ILE B 1 165 ? -11.82 -18.484 -7.621 1 98 165 ILE B N 1
ATOM 3303 C CA . ILE B 1 165 ? -11.523 -19.094 -6.324 1 98 165 ILE B CA 1
ATOM 3304 C C . ILE B 1 165 ? -10.508 -18.234 -5.578 1 98 165 ILE B C 1
ATOM 3306 O O . ILE B 1 165 ? -9.43 -17.938 -6.102 1 98 165 ILE B O 1
ATOM 3310 N N . ASP B 1 166 ? -10.852 -17.812 -4.398 1 97.12 166 ASP B N 1
ATOM 3311 C CA . ASP B 1 166 ? -9.898 -17.188 -3.484 1 97.12 166 ASP B CA 1
ATOM 3312 C C . ASP B 1 166 ? -9.352 -18.203 -2.482 1 97.12 166 ASP B C 1
ATOM 3314 O O . ASP B 1 166 ? -10.117 -18.891 -1.81 1 97.12 166 ASP B O 1
ATOM 3318 N N . ALA B 1 167 ? -8.047 -18.234 -2.414 1 98.06 167 ALA B N 1
ATOM 3319 C CA . ALA B 1 167 ? -7.43 -19.234 -1.558 1 98.06 167 ALA B CA 1
ATOM 3320 C C . ALA B 1 167 ? -6.141 -18.719 -0.929 1 98.06 167 ALA B C 1
ATOM 3322 O O . ALA B 1 167 ? -5.684 -17.625 -1.255 1 98.06 167 ALA B O 1
ATOM 3323 N N . VAL B 1 168 ? -5.691 -19.453 0.05 1 97.38 168 VAL B N 1
ATOM 3324 C CA . VAL B 1 168 ? -4.383 -19.234 0.659 1 97.38 168 VAL B CA 1
ATOM 3325 C C . VAL B 1 168 ? -3.516 -20.484 0.482 1 97.38 168 VAL B C 1
ATOM 3327 O O . VAL B 1 168 ? -3.98 -21.609 0.688 1 97.38 168 VAL B O 1
ATOM 3330 N N . VAL B 1 169 ? -2.309 -20.234 0.028 1 97.31 169 VAL B N 1
ATOM 3331 C CA . VAL B 1 169 ? -1.351 -21.328 -0.121 1 97.31 169 VAL B CA 1
ATOM 3332 C C . VAL B 1 169 ? -0.416 -21.359 1.087 1 97.31 169 VAL B C 1
ATOM 3334 O O . VAL B 1 169 ? 0.183 -20.344 1.446 1 97.31 169 VAL B O 1
ATOM 3337 N N . GLN B 1 170 ? -0.363 -22.531 1.617 1 93.62 170 GLN B N 1
ATOM 3338 C CA . GLN B 1 170 ? 0.507 -22.734 2.771 1 93.62 170 GLN B CA 1
ATOM 3339 C C . GLN B 1 170 ? 0.876 -24.203 2.938 1 93.62 170 GLN B C 1
ATOM 3341 O O . GLN B 1 170 ? 0.027 -25.078 2.779 1 93.62 170 GLN B O 1
ATOM 3346 N N . GLU B 1 171 ? 2.205 -24.422 3.188 1 92.25 171 GLU B N 1
ATOM 3347 C CA . GLU B 1 171 ? 2.705 -25.766 3.459 1 92.25 171 GLU B CA 1
ATOM 3348 C C . GLU B 1 171 ? 2.289 -26.734 2.361 1 92.25 171 GLU B C 1
ATOM 3350 O O . GLU B 1 171 ? 1.817 -27.844 2.648 1 92.25 171 GLU B O 1
ATOM 3355 N N . GLY B 1 172 ? 2.258 -26.312 1.242 1 95.19 172 GLY B N 1
ATOM 3356 C CA . GLY B 1 172 ? 2.057 -27.172 0.09 1 95.19 172 GLY B CA 1
ATOM 3357 C C . GLY B 1 172 ? 0.596 -27.469 -0.185 1 95.19 172 GLY B C 1
ATOM 3358 O O . GLY B 1 172 ? 0.276 -28.422 -0.908 1 95.19 172 GLY B O 1
ATOM 3359 N N . GLN B 1 173 ? -0.223 -26.609 0.375 1 96.69 173 GLN B N 1
ATOM 3360 C CA . GLN B 1 173 ? -1.647 -26.859 0.176 1 96.69 173 GLN B CA 1
ATOM 3361 C C . GLN B 1 173 ? -2.389 -25.562 -0.166 1 96.69 173 GLN B C 1
ATOM 3363 O O . GLN B 1 173 ? -2.014 -24.484 0.297 1 96.69 173 GLN B O 1
ATOM 3368 N N . PHE B 1 174 ? -3.469 -25.75 -0.945 1 97.88 174 PHE B N 1
ATOM 3369 C CA . PHE B 1 174 ? -4.426 -24.672 -1.179 1 97.88 174 PHE B CA 1
ATOM 3370 C C . PHE B 1 174 ? -5.551 -24.703 -0.152 1 97.88 174 PHE B C 1
ATOM 3372 O O . PHE B 1 174 ? -6.164 -25.75 0.06 1 97.88 174 PHE B O 1
ATOM 3379 N N . MET B 1 175 ? -5.738 -23.672 0.486 1 97.5 175 MET B N 1
ATOM 3380 C CA . MET B 1 175 ? -6.898 -23.531 1.358 1 97.5 175 MET B CA 1
ATOM 3381 C C . MET B 1 175 ? -7.926 -22.578 0.75 1 97.5 175 MET B C 1
ATOM 3383 O O . MET B 1 175 ? -7.746 -21.359 0.788 1 97.5 175 MET B O 1
ATOM 3387 N N . THR B 1 176 ? -8.984 -23.125 0.311 1 98.12 176 THR B N 1
ATOM 3388 C CA . THR B 1 176 ? -10.008 -22.328 -0.369 1 98.12 176 THR B CA 1
ATOM 3389 C C . THR B 1 176 ? -10.812 -21.5 0.633 1 98.12 176 THR B C 1
ATOM 3391 O O . THR B 1 176 ? -11.227 -22.016 1.677 1 98.12 176 THR B O 1
ATOM 3394 N N . GLU B 1 177 ? -10.984 -20.297 0.323 1 97 177 GLU B N 1
ATOM 3395 C CA . GLU B 1 177 ? -11.75 -19.406 1.194 1 97 177 GLU B CA 1
ATOM 3396 C C . GLU B 1 177 ? -13.141 -19.141 0.625 1 97 177 GLU B C 1
ATOM 3398 O O . GLU B 1 177 ? -14.133 -19.188 1.355 1 97 177 GLU B O 1
ATOM 3403 N N . ASN B 1 178 ? -13.188 -18.828 -0.62 1 96.38 178 ASN B N 1
ATOM 3404 C CA . ASN B 1 178 ? -14.453 -18.547 -1.296 1 96.38 178 ASN B CA 1
ATOM 3405 C C . ASN B 1 178 ? -14.406 -18.953 -2.766 1 96.38 178 ASN B C 1
ATOM 3407 O O . ASN B 1 178 ? -13.328 -19.047 -3.352 1 96.38 178 ASN B O 1
ATOM 3411 N N . VAL B 1 179 ? -15.57 -19.234 -3.26 1 97.12 179 VAL B N 1
ATOM 3412 C CA . VAL B 1 179 ? -15.773 -19.5 -4.68 1 97.12 179 VAL B CA 1
ATOM 3413 C C . VAL B 1 179 ? -16.828 -18.547 -5.242 1 97.12 179 VAL B C 1
ATOM 3415 O O . VAL B 1 179 ? -17.969 -18.547 -4.789 1 97.12 179 VAL B O 1
ATOM 3418 N N . SER B 1 180 ? -16.406 -17.766 -6.215 1 96.44 180 SER B N 1
ATOM 3419 C CA . SER B 1 180 ? -17.312 -16.797 -6.816 1 96.44 180 SER B CA 1
ATOM 3420 C C . SER B 1 180 ? -17.516 -17.078 -8.305 1 96.44 180 SER B C 1
ATOM 3422 O O . SER B 1 180 ? -16.688 -17.75 -8.93 1 96.44 180 SER B O 1
ATOM 3424 N N . PHE B 1 181 ? -18.656 -16.641 -8.766 1 96.62 181 PHE B N 1
ATOM 3425 C CA . PHE B 1 181 ? -18.953 -16.703 -10.188 1 96.62 181 PHE B CA 1
ATOM 3426 C C . PHE B 1 181 ? -19.344 -15.328 -10.734 1 96.62 181 PHE B C 1
ATOM 3428 O O . PHE B 1 181 ? -20.188 -14.641 -10.156 1 96.62 181 PHE B O 1
ATOM 3435 N N . TYR B 1 182 ? -18.703 -14.992 -11.773 1 96.31 182 TYR B N 1
ATOM 3436 C CA . TYR B 1 182 ? -19.016 -13.734 -12.445 1 96.31 182 TYR B CA 1
ATOM 3437 C C . TYR B 1 182 ? -19.578 -13.984 -13.836 1 96.31 182 TYR B C 1
ATOM 3439 O O . TYR B 1 182 ? -18.984 -14.711 -14.633 1 96.31 182 TYR B O 1
ATOM 3447 N N . ASP B 1 183 ? -20.625 -13.297 -14.188 1 95 183 ASP B N 1
ATOM 3448 C CA . ASP B 1 183 ? -21.281 -13.492 -15.484 1 95 183 ASP B CA 1
ATOM 3449 C C . ASP B 1 183 ? -20.406 -12.969 -16.625 1 95 183 ASP B C 1
ATOM 3451 O O . ASP B 1 183 ? -20.422 -13.508 -17.734 1 95 183 ASP B O 1
ATOM 3455 N N . ASP B 1 184 ? -19.734 -11.953 -16.312 1 94 184 ASP B N 1
ATOM 3456 C CA . ASP B 1 184 ? -18.797 -11.375 -17.266 1 94 184 ASP B CA 1
ATOM 3457 C C . ASP B 1 184 ? -17.375 -11.812 -16.969 1 94 184 ASP B C 1
ATOM 3459 O O . ASP B 1 184 ? -16.812 -11.453 -15.93 1 94 184 ASP B O 1
ATOM 3463 N N . ALA B 1 185 ? -16.75 -12.508 -17.953 1 94.31 185 ALA B N 1
ATOM 3464 C CA . ALA B 1 185 ? -15.414 -13.055 -17.766 1 94.31 185 ALA B CA 1
ATOM 3465 C C . ALA B 1 185 ? -14.398 -11.953 -17.5 1 94.31 185 ALA B C 1
ATOM 3467 O O . ALA B 1 185 ? -13.43 -12.156 -16.766 1 94.31 185 ALA B O 1
ATOM 3468 N N . LYS B 1 186 ? -14.641 -10.852 -18.016 1 93.44 186 LYS B N 1
ATOM 3469 C CA . LYS B 1 186 ? -13.703 -9.742 -17.859 1 93.44 186 LYS B CA 1
ATOM 3470 C C . LYS B 1 186 ? -13.648 -9.258 -16.422 1 93.44 186 LYS B C 1
ATOM 3472 O O . LYS B 1 186 ? -12.578 -8.93 -15.906 1 93.44 186 LYS B O 1
ATOM 3477 N N . VAL B 1 187 ? -14.773 -9.242 -15.805 1 92.5 187 VAL B N 1
ATOM 3478 C CA . VAL B 1 187 ? -14.852 -8.82 -14.414 1 92.5 187 VAL B CA 1
ATOM 3479 C C . VAL B 1 187 ? -14.062 -9.789 -13.531 1 92.5 187 VAL B C 1
ATOM 3481 O O . VAL B 1 187 ? -13.383 -9.375 -12.594 1 92.5 187 VAL B O 1
ATOM 3484 N N . GLY B 1 188 ? -14.086 -11.016 -13.859 1 91.88 188 GLY B N 1
ATOM 3485 C CA . GLY B 1 188 ? -13.453 -12.039 -13.047 1 91.88 188 GLY B CA 1
ATOM 3486 C C . GLY B 1 188 ? -11.969 -12.188 -13.336 1 91.88 188 GLY B C 1
ATOM 3487 O O . GLY B 1 188 ? -11.234 -12.797 -12.555 1 91.88 188 GLY B O 1
ATOM 3488 N N . THR B 1 189 ? -11.5 -11.57 -14.414 1 92.75 189 THR B N 1
ATOM 3489 C CA . THR B 1 189 ? -10.141 -11.922 -14.82 1 92.75 189 THR B CA 1
ATOM 3490 C C . THR B 1 189 ? -9.266 -10.68 -14.922 1 92.75 189 THR B C 1
ATOM 3492 O O . THR B 1 189 ? -8.055 -10.75 -14.742 1 92.75 189 THR B O 1
ATOM 3495 N N . GLU B 1 190 ? -9.828 -9.617 -15.195 1 89.44 190 GLU B N 1
ATOM 3496 C CA . GLU B 1 190 ? -9.039 -8.422 -15.484 1 89.44 190 GLU B CA 1
ATOM 3497 C C . GLU B 1 190 ? -8.492 -7.801 -14.195 1 89.44 190 GLU B C 1
ATOM 3499 O O . GLU B 1 190 ? -9.18 -7.777 -13.172 1 89.44 190 GLU B O 1
ATOM 3504 N N . LEU B 1 191 ? -7.312 -7.332 -14.344 1 85.75 191 LEU B N 1
ATOM 3505 C CA . LEU B 1 191 ? -6.66 -6.672 -13.219 1 85.75 191 LEU B CA 1
ATOM 3506 C C . LEU B 1 191 ? -6.672 -5.156 -13.398 1 85.75 191 LEU B C 1
ATOM 3508 O O . LEU B 1 191 ? -5.617 -4.527 -13.477 1 85.75 191 LEU B O 1
ATOM 3512 N N . THR B 1 192 ? -7.816 -4.566 -13.43 1 86.12 192 THR B N 1
ATOM 3513 C CA . THR B 1 192 ? -8.016 -3.129 -13.578 1 86.12 192 THR B CA 1
ATOM 3514 C C . THR B 1 192 ? -8.781 -2.564 -12.391 1 86.12 192 THR B C 1
ATOM 3516 O O . THR B 1 192 ? -9.445 -3.307 -11.664 1 86.12 192 THR B O 1
ATOM 3519 N N . ALA B 1 193 ? -8.641 -1.287 -12.32 1 86.69 193 ALA B N 1
ATOM 3520 C CA . ALA B 1 193 ? -9.367 -0.604 -11.258 1 86.69 193 ALA B CA 1
ATOM 3521 C C . ALA B 1 193 ? -10.875 -0.785 -11.422 1 86.69 193 ALA B C 1
ATOM 3523 O O . ALA B 1 193 ? -11.594 -0.993 -10.445 1 86.69 193 ALA B O 1
ATOM 3524 N N . GLU B 1 194 ? -11.273 -0.692 -12.57 1 90.69 194 GLU B N 1
ATOM 3525 C CA . GLU B 1 194 ? -12.695 -0.81 -12.859 1 90.69 194 GLU B CA 1
ATOM 3526 C C . GLU B 1 194 ? -13.219 -2.203 -12.516 1 90.69 194 GLU B C 1
ATOM 3528 O O . GLU B 1 194 ? -14.273 -2.344 -11.906 1 90.69 194 GLU B O 1
ATOM 3533 N N . ALA B 1 195 ? -12.586 -3.199 -12.969 1 90.69 195 ALA B N 1
ATOM 3534 C CA . ALA B 1 195 ? -13 -4.57 -12.664 1 90.69 195 ALA B CA 1
ATOM 3535 C C . ALA B 1 195 ? -13.008 -4.82 -11.156 1 90.69 195 ALA B C 1
ATOM 3537 O O . ALA B 1 195 ? -13.914 -5.473 -10.641 1 90.69 195 ALA B O 1
ATOM 3538 N N . ASP B 1 196 ? -12 -4.34 -10.523 1 89 196 ASP B N 1
ATOM 3539 C CA . ASP B 1 196 ? -11.938 -4.469 -9.07 1 89 196 ASP B CA 1
ATOM 3540 C C . ASP B 1 196 ? -13.141 -3.805 -8.406 1 89 196 ASP B C 1
ATOM 3542 O O . ASP B 1 196 ? -13.742 -4.375 -7.492 1 89 196 ASP B O 1
ATOM 3546 N N . TRP B 1 197 ? -13.367 -2.625 -8.836 1 88.75 197 TRP B N 1
ATOM 3547 C CA . TRP B 1 197 ? -14.516 -1.888 -8.312 1 88.75 197 TRP B CA 1
ATOM 3548 C C . TRP B 1 197 ? -15.805 -2.674 -8.516 1 88.75 197 TRP B C 1
ATOM 3550 O O . TRP B 1 197 ? -16.609 -2.799 -7.598 1 88.75 197 TRP B O 1
ATOM 3560 N N . LYS B 1 198 ? -16.016 -3.225 -9.633 1 92.44 198 LYS B N 1
ATOM 3561 C CA . LYS B 1 198 ? -17.203 -4.008 -9.938 1 92.44 198 LYS B CA 1
ATOM 3562 C C . LYS B 1 198 ? -17.312 -5.238 -9.039 1 92.44 198 LYS B C 1
ATOM 3564 O O . LYS B 1 198 ? -18.391 -5.578 -8.562 1 92.44 198 LYS B O 1
ATOM 3569 N N . ARG B 1 199 ? -16.266 -5.883 -8.836 1 92.62 199 ARG B N 1
ATOM 3570 C CA . ARG B 1 199 ? -16.234 -7.09 -8.008 1 92.62 199 ARG B CA 1
ATOM 3571 C C . ARG B 1 199 ? -16.625 -6.773 -6.57 1 92.62 199 ARG B C 1
ATOM 3573 O O . ARG B 1 199 ? -17.234 -7.605 -5.891 1 92.62 199 ARG B O 1
ATOM 3580 N N . ARG B 1 200 ? -16.234 -5.609 -6.07 1 89.88 200 ARG B N 1
ATOM 3581 C CA . ARG B 1 200 ? -16.484 -5.227 -4.684 1 89.88 200 ARG B CA 1
ATOM 3582 C C . ARG B 1 200 ? -17.969 -5.211 -4.383 1 89.88 200 ARG B C 1
ATOM 3584 O O . ARG B 1 200 ? -18.391 -5.43 -3.238 1 89.88 200 ARG B O 1
ATOM 3591 N N . GLY B 1 201 ? -18.766 -4.957 -5.34 1 90.69 201 GLY B N 1
ATOM 3592 C CA . GLY B 1 201 ? -20.203 -4.871 -5.129 1 90.69 201 GLY B CA 1
ATOM 3593 C C . GLY B 1 201 ? -20.922 -6.176 -5.402 1 90.69 201 GLY B C 1
ATOM 3594 O O . GLY B 1 201 ? -22.141 -6.258 -5.258 1 90.69 201 GLY B O 1
ATOM 3595 N N . MET B 1 202 ? -20.219 -7.148 -5.762 1 91.69 202 MET B N 1
ATOM 3596 C CA . MET B 1 202 ? -20.875 -8.391 -6.184 1 91.69 202 MET B CA 1
ATOM 3597 C C . MET B 1 202 ? -20.828 -9.438 -5.074 1 91.69 202 MET B C 1
ATOM 3599 O O . MET B 1 202 ? -19.953 -9.383 -4.207 1 91.69 202 MET B O 1
ATOM 3603 N N . TYR B 1 203 ? -21.828 -10.297 -5.141 1 92.44 203 TYR B N 1
ATOM 3604 C CA . TYR B 1 203 ? -21.828 -11.438 -4.234 1 92.44 203 TYR B CA 1
ATOM 3605 C C . TYR B 1 203 ? -20.656 -12.367 -4.523 1 92.44 203 TYR B C 1
ATOM 3607 O O . TYR B 1 203 ? -20.5 -12.844 -5.648 1 92.44 203 TYR B O 1
ATOM 3615 N N . ILE B 1 204 ? -19.828 -12.633 -3.475 1 88.88 204 ILE B N 1
ATOM 3616 C CA . ILE B 1 204 ? -18.594 -13.391 -3.678 1 88.88 204 ILE B CA 1
ATOM 3617 C C . ILE B 1 204 ? -18.828 -14.859 -3.322 1 88.88 204 ILE B C 1
ATOM 3619 O O . ILE B 1 204 ? -17.875 -15.641 -3.242 1 88.88 204 ILE B O 1
ATOM 3623 N N . GLY B 1 205 ? -20.031 -15.258 -3.234 1 90.19 205 GLY B N 1
ATOM 3624 C CA . GLY B 1 205 ? -20.328 -16.641 -2.877 1 90.19 205 GLY B CA 1
ATOM 3625 C C . GLY B 1 205 ? -20.203 -16.906 -1.391 1 90.19 205 GLY B C 1
ATOM 3626 O O . GLY B 1 205 ? -19.781 -16.031 -0.626 1 90.19 205 GLY B O 1
ATOM 3627 N N . PRO B 1 206 ? -20.641 -18.078 -1.003 1 91.06 206 PRO B N 1
ATOM 3628 C CA . PRO B 1 206 ? -20.562 -18.438 0.412 1 91.06 206 PRO B CA 1
ATOM 3629 C C . PRO B 1 206 ? -19.125 -18.703 0.866 1 91.06 206 PRO B C 1
ATOM 3631 O O . PRO B 1 206 ? -18.25 -18.953 0.035 1 91.06 206 PRO B O 1
ATOM 3634 N N . GLN B 1 207 ? -19.016 -18.578 2.191 1 95.06 207 GLN B N 1
ATOM 3635 C CA . GLN B 1 207 ? -17.75 -19.062 2.734 1 95.06 207 GLN B CA 1
ATOM 3636 C C . GLN B 1 207 ? -17.578 -20.562 2.502 1 95.06 207 GLN B C 1
ATOM 3638 O O . GLN B 1 207 ? -18.5 -21.328 2.738 1 95.06 207 GLN B O 1
ATOM 3643 N N . PHE B 1 208 ? -16.438 -20.891 2.062 1 97.38 208 PHE B N 1
ATOM 3644 C CA . PHE B 1 208 ? -16.188 -22.25 1.612 1 97.38 208 PHE B CA 1
ATOM 3645 C C . PHE B 1 208 ? -16.469 -23.25 2.729 1 97.38 208 PHE B C 1
ATOM 3647 O O . PHE B 1 208 ? -17.094 -24.297 2.494 1 97.38 208 PHE B O 1
ATOM 3654 N N . ASP B 1 209 ? -16.078 -22.891 3.932 1 95.62 209 ASP B N 1
ATOM 3655 C CA . ASP B 1 209 ? -16.172 -23.812 5.059 1 95.62 209 ASP B CA 1
ATOM 3656 C C . ASP B 1 209 ? -17.609 -24 5.504 1 95.62 209 ASP B C 1
ATOM 3658 O O . ASP B 1 209 ? -17.922 -24.906 6.285 1 95.62 209 ASP B O 1
ATOM 3662 N N . THR B 1 210 ? -18.469 -23.141 4.992 1 95.94 210 THR B N 1
ATOM 3663 C CA . THR B 1 210 ? -19.875 -23.25 5.359 1 95.94 210 THR B CA 1
ATOM 3664 C C . THR B 1 210 ? -20.625 -24.156 4.383 1 95.94 210 THR B C 1
ATOM 3666 O O . THR B 1 210 ? -21.781 -24.531 4.625 1 95.94 210 THR B O 1
ATOM 3669 N N . LEU B 1 211 ? -20.062 -24.469 3.369 1 96.94 211 LEU B N 1
ATOM 3670 C CA . LEU B 1 211 ? -20.672 -25.375 2.395 1 96.94 211 LEU B CA 1
ATOM 3671 C C . LEU B 1 211 ? -20.75 -26.797 2.943 1 96.94 211 LEU B C 1
ATOM 3673 O O . LEU B 1 211 ? -20.031 -27.141 3.885 1 96.94 211 LEU B O 1
ATOM 3677 N N . ASP B 1 212 ? -21.641 -27.594 2.297 1 97.44 212 ASP B N 1
ATOM 3678 C CA . ASP B 1 212 ? -21.703 -29.031 2.562 1 97.44 212 ASP B CA 1
ATOM 3679 C C . ASP B 1 212 ? -20.344 -29.703 2.342 1 97.44 212 ASP B C 1
ATOM 3681 O O . ASP B 1 212 ? -19.656 -29.391 1.369 1 97.44 212 ASP B O 1
ATOM 3685 N N . LEU B 1 213 ? -19.953 -30.672 3.281 1 97.44 213 LEU B N 1
ATOM 3686 C CA . LEU B 1 213 ? -18.641 -31.312 3.215 1 97.44 213 LEU B CA 1
ATOM 3687 C C . LEU B 1 213 ? -18.453 -32.031 1.873 1 97.44 213 LEU B C 1
ATOM 3689 O O . LEU B 1 213 ? -17.359 -32 1.308 1 97.44 213 LEU B O 1
ATOM 3693 N N . GLY B 1 214 ? -19.484 -32.656 1.47 1 98.25 214 GLY B N 1
ATOM 3694 C CA . GLY B 1 214 ? -19.391 -33.312 0.172 1 98.25 214 GLY B CA 1
ATOM 3695 C C . GLY B 1 214 ? -19.109 -32.344 -0.962 1 98.25 214 GLY B C 1
ATOM 3696 O O . GLY B 1 214 ? -18.328 -32.656 -1.868 1 98.25 214 GLY B O 1
ATOM 3697 N N . LEU B 1 215 ? -19.75 -31.219 -0.929 1 97.88 215 LEU B N 1
ATOM 3698 C CA . LEU B 1 215 ? -19.531 -30.203 -1.949 1 97.88 215 LEU B CA 1
ATOM 3699 C C . LEU B 1 215 ? -18.094 -29.656 -1.872 1 97.88 215 LEU B C 1
ATOM 3701 O O . LEU B 1 215 ? -17.453 -29.438 -2.9 1 97.88 215 LEU B O 1
ATOM 3705 N N . GLN B 1 216 ? -17.594 -29.422 -0.673 1 98.12 216 GLN B N 1
ATOM 3706 C CA . GLN B 1 216 ? -16.219 -29 -0.498 1 98.12 216 GLN B CA 1
ATOM 3707 C C . GLN B 1 216 ? -15.25 -29.984 -1.14 1 98.12 216 GLN B C 1
ATOM 3709 O O . GLN B 1 216 ? -14.344 -29.578 -1.877 1 98.12 216 GLN B O 1
ATOM 3714 N N . GLU B 1 217 ? -15.484 -31.203 -0.863 1 98.06 217 GLU B N 1
ATOM 3715 C CA . GLU B 1 217 ? -14.617 -32.25 -1.383 1 98.06 217 GLU B CA 1
ATOM 3716 C C . GLU B 1 217 ? -14.625 -32.281 -2.908 1 98.06 217 GLU B C 1
ATOM 3718 O O . GLU B 1 217 ? -13.578 -32.438 -3.539 1 98.06 217 GLU B O 1
ATOM 3723 N N . GLU B 1 218 ? -15.82 -32.156 -3.467 1 98.38 218 GLU B N 1
ATOM 3724 C CA . GLU B 1 218 ? -15.938 -32.188 -4.922 1 98.38 218 GLU B CA 1
ATOM 3725 C C . GLU B 1 218 ? -15.242 -31 -5.559 1 98.38 218 GLU B C 1
ATOM 3727 O O . GLU B 1 218 ? -14.648 -31.109 -6.633 1 98.38 218 GLU B O 1
ATOM 3732 N N . ILE B 1 219 ? -15.359 -29.828 -4.91 1 98 219 ILE B N 1
ATOM 3733 C CA . ILE B 1 219 ? -14.68 -28.641 -5.414 1 98 219 ILE B CA 1
ATOM 3734 C C . ILE B 1 219 ? -13.172 -28.859 -5.355 1 98 219 ILE B C 1
ATOM 3736 O O . ILE B 1 219 ? -12.453 -28.531 -6.305 1 98 219 ILE B O 1
ATOM 3740 N N . ASP B 1 220 ? -12.711 -29.422 -4.285 1 97.75 220 ASP B N 1
ATOM 3741 C CA . ASP B 1 220 ? -11.281 -29.688 -4.145 1 97.75 220 ASP B CA 1
ATOM 3742 C C . ASP B 1 220 ? -10.789 -30.641 -5.238 1 97.75 220 ASP B C 1
ATOM 3744 O O . ASP B 1 220 ? -9.734 -30.406 -5.832 1 97.75 220 ASP B O 1
ATOM 3748 N N . ARG B 1 221 ? -11.516 -31.672 -5.449 1 98.38 221 ARG B N 1
ATOM 3749 C CA . ARG B 1 221 ? -11.148 -32.625 -6.496 1 98.38 221 ARG B CA 1
ATOM 3750 C C . ARG B 1 221 ? -11.133 -31.953 -7.863 1 98.38 221 ARG B C 1
ATOM 3752 O O . ARG B 1 221 ? -10.234 -32.219 -8.672 1 98.38 221 ARG B O 1
ATOM 3759 N N . PHE B 1 222 ? -12.172 -31.094 -8.031 1 98.62 222 PHE B N 1
ATOM 3760 C CA . PHE B 1 222 ? -12.281 -30.328 -9.266 1 98.62 222 PHE B CA 1
ATOM 3761 C C . PHE B 1 222 ? -11.031 -29.469 -9.477 1 98.62 222 PHE B C 1
ATOM 3763 O O . PHE B 1 222 ? -10.453 -29.484 -10.57 1 98.62 222 PHE B O 1
ATOM 3770 N N . LEU B 1 223 ? -10.57 -28.844 -8.516 1 98.62 223 LEU B N 1
ATOM 3771 C CA . LEU B 1 223 ? -9.414 -27.953 -8.586 1 98.62 223 LEU B CA 1
ATOM 3772 C C . LEU B 1 223 ? -8.133 -28.766 -8.766 1 98.62 223 LEU B C 1
ATOM 3774 O O . LEU B 1 223 ? -7.273 -28.391 -9.57 1 98.62 223 LEU B O 1
ATOM 3778 N N . GLN B 1 224 ? -7.992 -29.875 -8.109 1 98.19 224 GLN B N 1
ATOM 3779 C CA . GLN B 1 224 ? -6.797 -30.703 -8.195 1 98.19 224 GLN B CA 1
ATOM 3780 C C . GLN B 1 224 ? -6.59 -31.219 -9.617 1 98.19 224 GLN B C 1
ATOM 3782 O O . GLN B 1 224 ? -5.465 -31.219 -10.133 1 98.19 224 GLN B O 1
ATOM 3787 N N . GLU B 1 225 ? -7.598 -31.609 -10.219 1 98.12 225 GLU B N 1
ATOM 3788 C CA . GLU B 1 225 ? -7.531 -32.125 -11.578 1 98.12 225 GLU B CA 1
ATOM 3789 C C . GLU B 1 225 ? -7.031 -31.062 -12.547 1 98.12 225 GLU B C 1
ATOM 3791 O O . GLU B 1 225 ? -6.41 -31.375 -13.562 1 98.12 225 GLU B O 1
ATOM 3796 N N . ARG B 1 226 ? -7.332 -29.875 -12.211 1 98 226 ARG B N 1
ATOM 3797 C CA . ARG B 1 226 ? -6.988 -28.75 -13.078 1 98 226 ARG B CA 1
ATOM 3798 C C . ARG B 1 226 ? -5.621 -28.172 -12.719 1 98 226 ARG B C 1
ATOM 3800 O O . ARG B 1 226 ? -5.203 -27.156 -13.266 1 98 226 ARG B O 1
ATOM 3807 N N . GLY B 1 227 ? -4.926 -28.812 -11.844 1 97.06 227 GLY B N 1
ATOM 3808 C CA . GLY B 1 227 ? -3.549 -28.453 -11.547 1 97.06 227 GLY B CA 1
ATOM 3809 C C . GLY B 1 227 ? -3.414 -27.547 -10.328 1 97.06 227 GLY B C 1
ATOM 3810 O O . GLY B 1 227 ? -2.314 -27.109 -10 1 97.06 227 GLY B O 1
ATOM 3811 N N . ILE B 1 228 ? -4.512 -27.172 -9.742 1 98.38 228 ILE B N 1
ATOM 3812 C CA . ILE B 1 228 ? -4.465 -26.469 -8.469 1 98.38 228 ILE B CA 1
ATOM 3813 C C . ILE B 1 228 ? -4.215 -27.469 -7.336 1 98.38 228 ILE B C 1
ATOM 3815 O O . ILE B 1 228 ? -5.141 -27.844 -6.613 1 98.38 228 ILE B O 1
ATOM 3819 N N . ASN B 1 229 ? -2.984 -27.922 -7.238 1 97.75 229 ASN B N 1
ATOM 3820 C CA . ASN B 1 229 ? -2.598 -29.062 -6.398 1 97.75 229 ASN B CA 1
ATOM 3821 C C . ASN B 1 229 ? -1.302 -28.781 -5.645 1 97.75 229 ASN B C 1
ATOM 3823 O O . ASN B 1 229 ? -0.827 -27.641 -5.621 1 97.75 229 ASN B O 1
ATOM 3827 N N . GLU B 1 230 ? -0.748 -29.75 -5.078 1 96.88 230 GLU B N 1
ATOM 3828 C CA . GLU B 1 230 ? 0.42 -29.625 -4.211 1 96.88 230 GLU B CA 1
ATOM 3829 C C . GLU B 1 230 ? 1.622 -29.094 -4.98 1 96.88 230 GLU B C 1
ATOM 3831 O O . GLU B 1 230 ? 2.391 -28.281 -4.453 1 96.88 230 GLU B O 1
ATOM 3836 N N . THR B 1 231 ? 1.737 -29.484 -6.191 1 96.56 231 THR B N 1
ATOM 3837 C CA . THR B 1 231 ? 2.867 -29.078 -7.012 1 96.56 231 THR B CA 1
ATOM 3838 C C . THR B 1 231 ? 2.889 -27.547 -7.164 1 96.56 231 THR B C 1
ATOM 3840 O O . THR B 1 231 ? 3.914 -26.906 -6.914 1 96.56 231 THR B O 1
ATOM 3843 N N . VAL B 1 232 ? 1.756 -26.984 -7.527 1 97.88 232 VAL B N 1
ATOM 3844 C CA . VAL B 1 232 ? 1.664 -25.547 -7.707 1 97.88 232 VAL B CA 1
ATOM 3845 C C . VAL B 1 232 ? 1.744 -24.844 -6.352 1 97.88 232 VAL B C 1
ATOM 3847 O O . VAL B 1 232 ? 2.365 -23.797 -6.227 1 97.88 232 VAL B O 1
ATOM 3850 N N . ALA B 1 233 ? 1.152 -25.453 -5.371 1 97.69 233 ALA B N 1
ATOM 3851 C CA . ALA B 1 233 ? 1.17 -24.891 -4.027 1 97.69 233 ALA B CA 1
ATOM 3852 C C . ALA B 1 233 ? 2.598 -24.766 -3.5 1 97.69 233 ALA B C 1
ATOM 3854 O O . ALA B 1 233 ? 2.916 -23.844 -2.75 1 97.69 233 ALA B O 1
ATOM 3855 N N . LEU B 1 234 ? 3.443 -25.688 -3.85 1 95.81 234 LEU B N 1
ATOM 3856 C CA . LEU B 1 234 ? 4.836 -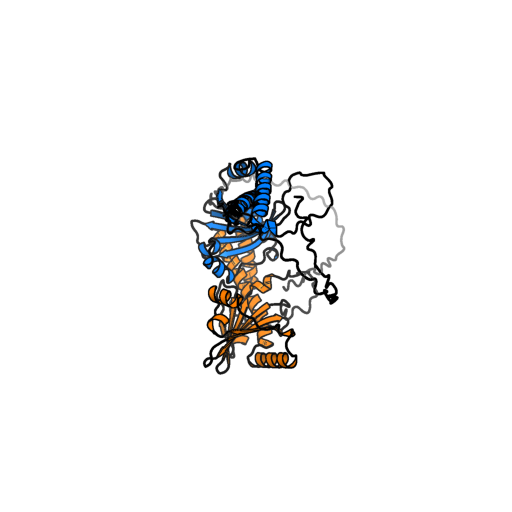25.656 -3.416 1 95.81 234 LEU B CA 1
ATOM 3857 C C . LEU B 1 234 ? 5.652 -24.688 -4.27 1 95.81 234 LEU B C 1
ATOM 3859 O O . LEU B 1 234 ? 6.613 -24.094 -3.785 1 95.81 234 LEU B O 1
ATOM 3863 N N . PHE B 1 235 ? 5.27 -24.516 -5.453 1 96.94 235 PHE B N 1
ATOM 3864 C CA . PHE B 1 235 ? 5.992 -23.672 -6.398 1 96.94 235 PHE B CA 1
ATOM 3865 C C . PHE B 1 235 ? 5.832 -22.203 -6.043 1 96.94 235 PHE B C 1
ATOM 3867 O O . PHE B 1 235 ? 6.789 -21.438 -6.129 1 96.94 235 PHE B O 1
ATOM 3874 N N . ILE B 1 236 ? 4.645 -21.766 -5.586 1 97.38 236 ILE B N 1
ATOM 3875 C CA . ILE B 1 236 ? 4.254 -20.375 -5.453 1 97.38 236 ILE B CA 1
ATOM 3876 C C . ILE B 1 236 ? 5.148 -19.688 -4.422 1 97.38 236 ILE B C 1
ATOM 3878 O O . ILE B 1 236 ? 5.789 -18.672 -4.723 1 97.38 236 ILE B O 1
ATOM 3882 N N . PRO B 1 237 ? 5.266 -20.219 -3.234 1 95.56 237 PRO B N 1
ATOM 3883 C CA . PRO B 1 237 ? 6.129 -19.531 -2.27 1 95.56 237 PRO B CA 1
ATOM 3884 C C . PRO B 1 237 ? 7.59 -19.484 -2.721 1 95.56 237 PRO B C 1
ATOM 3886 O O . PRO B 1 237 ? 8.281 -18.484 -2.482 1 95.56 237 PRO B O 1
ATOM 3889 N N . GLU B 1 238 ? 8.047 -20.531 -3.371 1 93.31 238 GLU B N 1
ATOM 3890 C CA . GLU B 1 238 ? 9.43 -20.562 -3.846 1 93.31 238 GLU B CA 1
ATOM 3891 C C . GLU B 1 238 ? 9.672 -19.5 -4.91 1 93.31 238 GLU B C 1
ATOM 3893 O O . GLU B 1 238 ? 10.672 -18.781 -4.863 1 93.31 238 GLU B O 1
ATOM 3898 N N . TYR B 1 239 ? 8.758 -19.438 -5.809 1 95.81 239 TYR B N 1
ATOM 3899 C CA . TYR B 1 239 ? 8.875 -18.438 -6.867 1 95.81 239 TYR B CA 1
ATOM 3900 C C . TYR B 1 239 ? 8.773 -17.016 -6.297 1 95.81 239 TYR B C 1
ATOM 3902 O O . TYR B 1 239 ? 9.5 -16.125 -6.723 1 95.81 239 TYR B O 1
ATOM 3910 N N . ALA B 1 240 ? 7.832 -16.844 -5.355 1 94.81 240 ALA B N 1
ATOM 3911 C CA . ALA B 1 240 ? 7.648 -15.531 -4.73 1 94.81 240 ALA B CA 1
ATOM 3912 C C . ALA B 1 240 ? 8.93 -15.07 -4.047 1 94.81 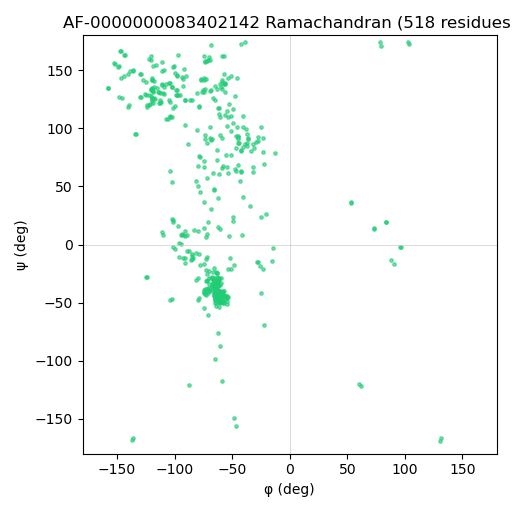240 ALA B C 1
ATOM 3914 O O . ALA B 1 240 ? 9.32 -13.906 -4.168 1 94.81 240 ALA B O 1
ATOM 3915 N N . GLU B 1 241 ? 9.57 -15.93 -3.344 1 91.25 241 GLU B N 1
ATOM 3916 C CA . GLU B 1 241 ? 10.812 -15.602 -2.656 1 91.25 241 GLU B CA 1
ATOM 3917 C C . GLU B 1 241 ? 11.914 -15.234 -3.648 1 91.25 241 GLU B C 1
ATOM 3919 O O . GLU B 1 241 ? 12.656 -14.273 -3.439 1 91.25 241 GLU B O 1
ATOM 3924 N N . TRP B 1 242 ? 11.969 -16.047 -4.641 1 91.88 242 TRP B N 1
ATOM 3925 C CA . TRP B 1 242 ? 12.969 -15.805 -5.68 1 91.88 242 TRP B CA 1
ATOM 3926 C C . TRP B 1 242 ? 12.742 -14.445 -6.344 1 91.88 242 TRP B C 1
ATOM 3928 O O . TRP B 1 242 ? 13.688 -13.672 -6.52 1 91.88 242 TRP B O 1
ATOM 3938 N N . LYS B 1 243 ? 11.492 -14.172 -6.742 1 94.06 243 LYS B N 1
ATOM 3939 C CA . LYS B 1 243 ? 11.188 -12.891 -7.363 1 94.06 243 LYS B CA 1
ATOM 3940 C C . LYS B 1 243 ? 11.469 -11.734 -6.402 1 94.06 243 LYS B C 1
ATOM 3942 O O . LYS B 1 243 ? 12.008 -10.703 -6.805 1 94.06 243 LYS B O 1
ATOM 3947 N N . GLU B 1 244 ? 11.023 -11.867 -5.141 1 92.56 244 GLU B N 1
ATOM 3948 C CA . GLU B 1 244 ? 11.273 -10.828 -4.145 1 92.56 24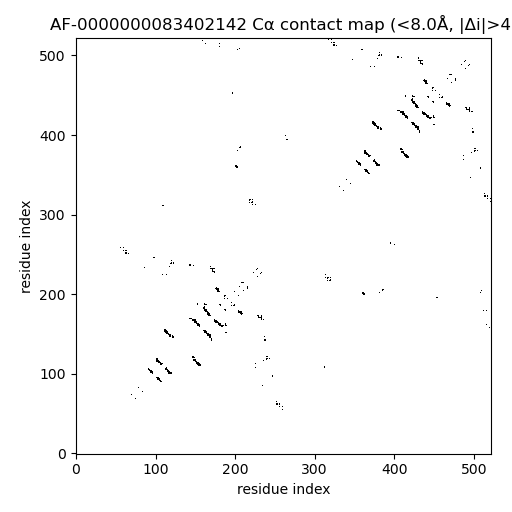4 GLU B CA 1
ATOM 3949 C C . GLU B 1 244 ? 12.758 -10.5 -4.043 1 92.56 244 GLU B C 1
ATOM 3951 O O . GLU B 1 244 ? 13.141 -9.336 -3.965 1 92.56 244 GLU B O 1
ATOM 3956 N N . GLN B 1 245 ? 13.562 -11.523 -4.012 1 89.31 245 GLN B N 1
ATOM 3957 C CA . GLN B 1 245 ? 15.008 -11.32 -3.955 1 89.31 245 GLN B CA 1
ATOM 3958 C C . GLN B 1 245 ? 15.508 -10.539 -5.168 1 89.31 245 GLN B C 1
ATOM 3960 O O . GLN B 1 245 ? 16.312 -9.625 -5.031 1 89.31 245 GLN B O 1
ATOM 3965 N N . ASN B 1 246 ? 15.062 -10.93 -6.27 1 92.5 246 ASN B N 1
ATOM 3966 C CA . ASN B 1 246 ? 15.453 -10.234 -7.496 1 92.5 246 ASN B CA 1
ATOM 3967 C C . ASN B 1 246 ? 15 -8.781 -7.484 1 92.5 246 ASN B C 1
ATOM 3969 O O . ASN B 1 246 ? 15.758 -7.887 -7.871 1 92.5 246 ASN B O 1
ATOM 3973 N N . GLU B 1 247 ? 13.727 -8.602 -7.09 1 94.31 247 GLU B N 1
ATOM 3974 C CA . GLU B 1 247 ? 13.211 -7.234 -7.016 1 94.31 247 GLU B CA 1
ATOM 3975 C C . GLU B 1 247 ? 13.977 -6.41 -5.984 1 94.31 247 GLU B C 1
ATOM 3977 O O . GLU B 1 247 ? 14.195 -5.211 -6.18 1 94.31 247 GLU B O 1
ATOM 3982 N N . TYR B 1 248 ? 14.391 -7.074 -4.871 1 93.75 248 TYR B N 1
ATOM 3983 C CA . TYR B 1 248 ? 15.164 -6.398 -3.834 1 93.75 248 TYR B CA 1
ATOM 3984 C C . TYR B 1 248 ? 16.484 -5.887 -4.387 1 93.75 248 TYR B C 1
ATOM 3986 O O . TYR B 1 248 ? 16.859 -4.734 -4.16 1 93.75 248 TYR B O 1
ATOM 3994 N N . VAL B 1 249 ? 17.156 -6.641 -5.156 1 94.19 249 VAL B N 1
ATOM 3995 C CA . VAL B 1 249 ? 18.438 -6.266 -5.738 1 94.19 249 VAL B CA 1
ATOM 3996 C C . VAL B 1 249 ? 18.25 -5.098 -6.703 1 94.19 249 VAL B C 1
ATOM 3998 O O . VAL B 1 249 ? 19.016 -4.137 -6.688 1 94.19 249 VAL B O 1
ATOM 4001 N N . LYS B 1 250 ? 17.25 -5.215 -7.543 1 94.94 250 LYS B N 1
ATOM 4002 C CA . LYS B 1 250 ? 16.953 -4.125 -8.469 1 94.94 250 LYS B CA 1
ATOM 4003 C C . LYS B 1 250 ? 16.641 -2.838 -7.711 1 94.94 250 LYS B C 1
ATOM 4005 O O . LYS B 1 250 ? 17.062 -1.754 -8.125 1 94.94 250 LYS B O 1
ATOM 4010 N N . TRP B 1 251 ? 15.883 -2.971 -6.668 1 96.12 251 TRP B N 1
ATOM 4011 C CA . TRP B 1 251 ? 15.539 -1.837 -5.816 1 96.12 251 TRP B CA 1
ATOM 4012 C C . TRP B 1 251 ? 16.797 -1.167 -5.266 1 96.12 251 TRP B C 1
ATOM 4014 O O . TRP B 1 251 ? 16.938 0.054 -5.355 1 96.12 251 TRP B O 1
ATOM 4024 N N . LEU B 1 252 ? 17.703 -1.951 -4.715 1 96.69 252 LEU B N 1
ATOM 4025 C CA . LEU B 1 252 ? 18.953 -1.424 -4.191 1 96.69 252 LEU B CA 1
ATOM 4026 C C . LEU B 1 252 ? 19.688 -0.607 -5.254 1 96.69 252 LEU B C 1
ATOM 4028 O O . LEU B 1 252 ? 20.156 0.498 -4.977 1 96.69 252 LEU B O 1
ATOM 4032 N N . GLY B 1 253 ? 19.75 -1.175 -6.426 1 96.56 253 GLY B N 1
ATOM 4033 C CA . GLY B 1 253 ? 20.422 -0.493 -7.523 1 96.56 253 GLY B CA 1
ATOM 4034 C C . GLY B 1 253 ? 19.75 0.815 -7.906 1 96.56 253 GLY B C 1
ATOM 4035 O O . GLY B 1 253 ? 20.438 1.821 -8.125 1 96.56 253 GLY B O 1
ATOM 4036 N N . LYS B 1 254 ? 18.484 0.808 -8.023 1 96.5 254 LYS B N 1
ATOM 4037 C CA . LYS B 1 254 ? 17.734 1.998 -8.414 1 96.5 254 LYS B CA 1
ATOM 4038 C C . LYS B 1 254 ? 17.859 3.096 -7.363 1 96.5 254 LYS B C 1
ATOM 4040 O O . LYS B 1 254 ? 18.062 4.266 -7.699 1 96.5 254 LYS B O 1
ATOM 4045 N N . VAL B 1 255 ? 17.703 2.736 -6.105 1 97.19 255 VAL B N 1
ATOM 4046 C CA . VAL B 1 255 ? 17.812 3.707 -5.023 1 97.19 255 VAL B CA 1
ATOM 4047 C C . VAL B 1 255 ? 19.219 4.297 -5.008 1 97.19 255 VAL B C 1
ATOM 4049 O O . VAL B 1 255 ? 19.391 5.508 -4.859 1 97.19 255 VAL B O 1
ATOM 4052 N N . LYS B 1 256 ? 20.188 3.416 -5.172 1 97.31 256 LYS B N 1
ATOM 4053 C CA . LYS B 1 256 ? 21.562 3.883 -5.207 1 97.31 256 LYS B CA 1
ATOM 4054 C C . LYS B 1 256 ? 21.766 4.922 -6.309 1 97.31 256 LYS B C 1
ATOM 4056 O O . LYS B 1 256 ? 22.328 5.988 -6.066 1 97.31 256 LYS B O 1
ATOM 4061 N N . THR B 1 257 ? 21.344 4.602 -7.48 1 96.44 257 THR B N 1
ATOM 4062 C CA . THR B 1 257 ? 21.484 5.496 -8.625 1 96.44 257 THR B CA 1
ATOM 4063 C C . THR B 1 257 ? 20.781 6.824 -8.359 1 96.44 257 THR B C 1
ATOM 4065 O O . THR B 1 257 ? 21.312 7.891 -8.672 1 96.44 257 THR B O 1
ATOM 4068 N N . PHE B 1 258 ? 19.641 6.781 -7.812 1 96.81 258 PHE B N 1
ATOM 4069 C CA . PHE B 1 258 ? 18.859 7.969 -7.504 1 96.81 258 PHE B CA 1
ATOM 4070 C C . PHE B 1 258 ? 19.594 8.867 -6.516 1 96.81 258 PHE B C 1
ATOM 4072 O O . PHE B 1 258 ? 19.656 10.078 -6.707 1 96.81 258 PHE B O 1
ATOM 4079 N N . VAL B 1 259 ? 20.062 8.234 -5.438 1 96.06 259 VAL B N 1
ATOM 4080 C CA . VAL B 1 259 ? 20.719 9.008 -4.387 1 96.06 259 VAL B CA 1
ATOM 4081 C C . VAL B 1 259 ? 22.016 9.602 -4.918 1 96.06 259 VAL B C 1
ATOM 4083 O O . VAL B 1 259 ? 22.406 10.703 -4.531 1 96.06 259 VAL B O 1
ATOM 4086 N N . GLU B 1 260 ? 22.656 8.922 -5.82 1 93.44 260 GLU B N 1
ATOM 4087 C CA . GLU B 1 260 ? 23.922 9.352 -6.383 1 93.44 260 GLU B CA 1
ATOM 4088 C C . GLU B 1 260 ? 23.766 10.594 -7.246 1 93.44 260 GLU B C 1
ATOM 4090 O O . GLU B 1 260 ? 24.688 11.383 -7.395 1 93.44 260 GLU B O 1
ATOM 4095 N N . LEU B 1 261 ? 22.688 10.695 -7.758 1 88.25 261 LEU B N 1
ATOM 4096 C CA . LEU B 1 261 ? 22.453 11.805 -8.672 1 88.25 261 LEU B CA 1
ATOM 4097 C C . LEU B 1 261 ? 22.109 13.078 -7.906 1 88.25 261 LEU B C 1
ATOM 4099 O O . LEU B 1 261 ? 22.438 14.18 -8.352 1 88.25 261 LEU B O 1
#

Radius of gyration: 35.77 Å; Cα contacts (8 Å, |Δi|>4): 636; chains: 2; bounding box: 154×67×63 Å